Protein AF-0000000078823128 (afdb_homodimer)

Structure (mmCIF, N/CA/C/O backbone):
data_AF-0000000078823128-model_v1
#
loop_
_entity.id
_entity.type
_entity.pdbx_description
1 polymer 'Ribose-5-phosphate isomerase A'
#
loop_
_atom_site.group_PDB
_atom_site.id
_atom_site.type_symbol
_atom_site.label_atom_id
_atom_site.label_alt_id
_atom_site.label_comp_id
_atom_site.label_asym_id
_atom_site.label_entity_id
_atom_site.label_seq_id
_atom_site.pdbx_PDB_ins_code
_atom_site.Cartn_x
_atom_site.Cartn_y
_atom_site.Cartn_z
_atom_site.occupancy
_atom_site.B_iso_or_equiv
_atom_site.auth_seq_id
_atom_site.auth_comp_id
_atom_site.auth_asym_id
_atom_site.auth_atom_id
_atom_site.pdbx_PDB_model_num
ATOM 1 N N . MET A 1 1 ? -11.93 -37.562 -12.336 1 83.38 1 MET A N 1
ATOM 2 C CA . MET A 1 1 ? -11.102 -36.375 -12.117 1 83.38 1 MET A CA 1
ATOM 3 C C . MET A 1 1 ? -11.945 -35.094 -12.219 1 83.38 1 MET A C 1
ATOM 5 O O . MET A 1 1 ? -12.75 -34.969 -13.141 1 83.38 1 MET A O 1
ATOM 9 N N . ASN A 1 2 ? -11.867 -34.281 -11.227 1 91.06 2 ASN A N 1
ATOM 10 C CA . ASN A 1 2 ? -12.68 -33.062 -11.289 1 91.06 2 ASN A CA 1
ATOM 11 C C . ASN A 1 2 ? -11.945 -31.938 -12.016 1 91.06 2 ASN A C 1
ATOM 13 O O . ASN A 1 2 ? -10.766 -32.062 -12.352 1 91.06 2 ASN A O 1
ATOM 17 N N . ASP A 1 3 ? -12.648 -30.891 -12.32 1 92.19 3 ASP A N 1
ATOM 18 C CA . ASP A 1 3 ? -12.141 -29.797 -13.141 1 92.19 3 ASP A CA 1
ATOM 19 C C . ASP A 1 3 ? -10.922 -29.141 -12.484 1 92.19 3 ASP A C 1
ATOM 21 O O . ASP A 1 3 ? -9.961 -28.781 -13.172 1 92.19 3 ASP A O 1
ATOM 25 N N . LYS A 1 4 ? -10.914 -29.016 -11.188 1 93.06 4 LYS A N 1
ATOM 26 C CA . LYS A 1 4 ? -9.805 -28.406 -10.461 1 93.06 4 LYS A CA 1
ATOM 27 C C . LYS A 1 4 ? -8.531 -29.25 -10.602 1 93.06 4 LYS A C 1
ATOM 29 O O . LYS A 1 4 ? -7.453 -28.703 -10.836 1 93.06 4 LYS A O 1
ATOM 34 N N . GLN A 1 5 ? -8.703 -30.453 -10.461 1 95.81 5 GLN A N 1
ATOM 35 C CA . GLN A 1 5 ? -7.578 -31.375 -10.602 1 95.81 5 GLN A CA 1
ATOM 36 C C . GLN A 1 5 ? -7.035 -31.375 -12.023 1 95.81 5 GLN A C 1
ATOM 38 O O . GLN A 1 5 ? -5.82 -31.359 -12.234 1 95.81 5 GLN A O 1
ATOM 43 N N . LEU A 1 6 ? -7.914 -31.375 -12.938 1 96.56 6 LEU A N 1
ATOM 44 C CA . LEU A 1 6 ? -7.535 -31.406 -14.352 1 96.56 6 LEU A CA 1
ATOM 45 C C . LEU A 1 6 ? -6.672 -30.203 -14.703 1 96.56 6 LEU A C 1
ATOM 47 O O . LEU A 1 6 ? -5.609 -30.344 -15.312 1 96.56 6 LEU A O 1
ATOM 51 N N . VAL A 1 7 ? -7.098 -29.062 -14.344 1 97.38 7 VAL A N 1
ATOM 52 C CA . VAL A 1 7 ? -6.375 -27.844 -14.688 1 97.38 7 VAL A CA 1
ATOM 53 C C . VAL A 1 7 ? -5.047 -27.797 -13.938 1 97.38 7 VAL A C 1
ATOM 55 O O . VAL A 1 7 ? -4.051 -27.297 -14.461 1 97.38 7 VAL A O 1
ATOM 58 N N . ALA A 1 8 ? -4.992 -28.281 -12.734 1 97.88 8 ALA A N 1
ATOM 59 C CA . ALA A 1 8 ? -3.773 -28.328 -11.938 1 97.88 8 ALA A CA 1
ATOM 60 C C . ALA A 1 8 ? -2.717 -29.203 -12.594 1 97.88 8 ALA A C 1
ATOM 62 O O . ALA A 1 8 ? -1.546 -28.828 -12.672 1 97.88 8 ALA A O 1
ATOM 63 N N . ILE A 1 9 ? -3.131 -30.375 -13.008 1 97.75 9 ILE A N 1
ATOM 64 C CA . ILE A 1 9 ? -2.225 -31.312 -13.664 1 97.75 9 ILE A CA 1
ATOM 65 C C . ILE A 1 9 ? -1.673 -30.688 -14.945 1 97.75 9 ILE A C 1
ATOM 67 O O . ILE A 1 9 ? -0.479 -30.812 -15.234 1 97.75 9 ILE A O 1
ATOM 71 N N . GLN A 1 10 ? -2.557 -30.047 -15.711 1 97.81 10 GLN A N 1
ATOM 72 C CA . GLN A 1 10 ? -2.123 -29.375 -16.922 1 97.81 10 GLN A CA 1
ATOM 73 C C . GLN A 1 10 ? -1.063 -28.312 -16.609 1 97.81 10 GLN A C 1
ATOM 75 O O . GLN A 1 10 ? -0.049 -28.234 -17.312 1 97.81 10 GLN A O 1
ATOM 80 N N . ALA A 1 11 ? -1.269 -27.531 -15.609 1 98.5 11 ALA A N 1
ATOM 81 C CA . ALA A 1 11 ? -0.326 -26.484 -15.219 1 98.5 11 ALA A CA 1
ATOM 82 C C . ALA A 1 11 ? 1.012 -27.094 -14.789 1 98.5 11 ALA A C 1
ATOM 84 O O . ALA A 1 11 ? 2.07 -26.516 -15.055 1 98.5 11 ALA A O 1
ATOM 85 N N . ALA A 1 12 ? 0.994 -28.219 -14.156 1 98.5 12 ALA A N 1
ATOM 86 C CA . ALA A 1 12 ? 2.205 -28.859 -13.648 1 98.5 12 ALA A CA 1
ATOM 87 C C . ALA A 1 12 ? 3.133 -29.266 -14.789 1 98.5 12 ALA A C 1
ATOM 89 O O . ALA A 1 12 ? 4.344 -29.406 -14.594 1 98.5 12 ALA A O 1
ATOM 90 N N . GLN A 1 13 ? 2.57 -29.422 -15.93 1 97.81 13 GLN A N 1
ATOM 91 C CA . GLN A 1 13 ? 3.373 -29.766 -17.094 1 97.81 13 GLN A CA 1
ATOM 92 C C . GLN A 1 13 ? 4.305 -28.625 -17.5 1 97.8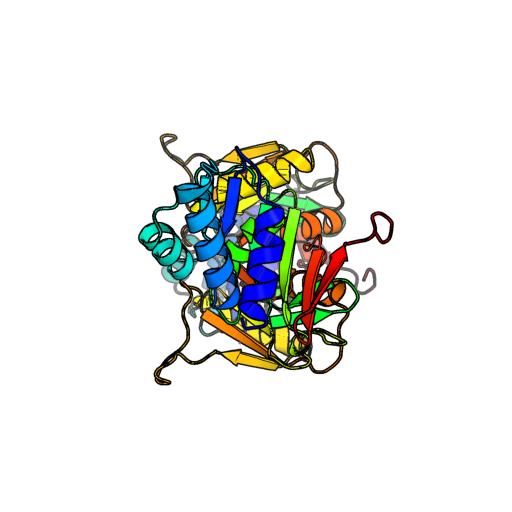1 13 GLN A C 1
ATOM 94 O O . GLN A 1 13 ? 5.273 -28.844 -18.219 1 97.81 13 GLN A O 1
ATOM 99 N N . HIS A 1 14 ? 4.039 -27.438 -17.031 1 98.19 14 HIS A N 1
ATOM 100 C CA . HIS A 1 14 ? 4.844 -26.281 -17.375 1 98.19 14 HIS A CA 1
ATOM 101 C C . HIS A 1 14 ? 6.012 -26.109 -16.422 1 98.19 14 HIS A C 1
ATOM 103 O O . HIS A 1 14 ? 6.84 -25.219 -16.594 1 98.19 14 HIS A O 1
ATOM 109 N N . VAL A 1 15 ? 6.105 -26.938 -15.391 1 98.56 15 VAL A N 1
ATOM 110 C CA . VAL A 1 15 ? 7.199 -26.875 -14.43 1 98.56 15 VAL A CA 1
ATOM 111 C C . VAL A 1 15 ? 8.375 -27.719 -14.93 1 98.56 15 VAL A C 1
ATOM 113 O O . VAL A 1 15 ? 8.203 -28.859 -15.336 1 98.56 15 VAL A O 1
ATOM 116 N N . GLN A 1 16 ? 9.539 -27.109 -14.867 1 98.25 16 GLN A N 1
ATOM 117 C CA . GLN A 1 16 ? 10.766 -27.766 -15.32 1 98.25 16 GLN A CA 1
ATOM 118 C C . GLN A 1 16 ? 11.789 -27.859 -14.195 1 98.25 16 GLN A C 1
ATOM 120 O O . GLN A 1 16 ? 11.695 -27.141 -13.195 1 98.25 16 GLN A O 1
ATOM 125 N N . ASP A 1 17 ? 12.766 -28.656 -14.523 1 98.19 17 ASP A N 1
ATOM 126 C CA . ASP A 1 17 ? 13.844 -28.859 -13.555 1 98.19 17 ASP A CA 1
ATOM 127 C C . ASP A 1 17 ? 14.602 -27.562 -13.289 1 98.19 17 ASP A C 1
ATOM 129 O O . ASP A 1 17 ? 14.922 -26.812 -14.227 1 98.19 17 ASP A O 1
ATOM 133 N N . GLY A 1 18 ? 14.789 -27.312 -12.008 1 97.81 18 GLY A N 1
ATOM 134 C CA . GLY A 1 18 ? 15.594 -26.172 -11.617 1 97.81 18 GLY A CA 1
ATOM 135 C C . GLY A 1 18 ? 14.773 -24.922 -11.359 1 97.81 18 GLY A C 1
ATOM 136 O O . GLY A 1 18 ? 15.297 -23.922 -10.875 1 97.81 18 GLY A O 1
ATOM 137 N N . MET A 1 19 ? 13.5 -25.016 -11.555 1 98.38 19 MET A N 1
ATOM 138 C CA . MET A 1 19 ? 12.656 -23.828 -11.438 1 98.38 19 MET A CA 1
ATOM 139 C C . MET A 1 19 ? 12.398 -23.484 -9.977 1 98.38 19 MET A C 1
ATOM 141 O O . MET A 1 19 ? 12.32 -24.375 -9.125 1 98.38 19 MET A O 1
ATOM 145 N N . VAL A 1 20 ? 12.312 -22.188 -9.68 1 98.31 20 VAL A N 1
ATOM 146 C CA . VAL A 1 20 ? 11.68 -21.672 -8.477 1 98.31 20 VAL A CA 1
ATOM 147 C C . VAL A 1 20 ? 10.188 -21.438 -8.734 1 98.31 20 VAL A C 1
ATOM 149 O O . VAL A 1 20 ? 9.82 -20.625 -9.586 1 98.31 20 VAL A O 1
ATOM 152 N N . VAL A 1 21 ? 9.352 -22.188 -7.992 1 98.75 21 VAL A N 1
ATOM 153 C CA . VAL A 1 21 ? 7.926 -22.234 -8.297 1 98.75 21 VAL A CA 1
ATOM 154 C C . VAL A 1 21 ? 7.133 -21.672 -7.117 1 98.75 21 VAL A C 1
ATOM 156 O O . VAL A 1 21 ? 7.301 -22.125 -5.98 1 98.75 21 VAL A O 1
ATOM 159 N N . GLY A 1 22 ? 6.332 -20.641 -7.434 1 98.44 22 GLY A N 1
ATOM 160 C CA . GLY A 1 22 ? 5.387 -20.156 -6.441 1 98.44 22 GLY A CA 1
ATOM 161 C C . GLY A 1 22 ? 4.129 -21 -6.355 1 98.44 22 GLY A C 1
ATOM 162 O O . GLY A 1 22 ? 3.568 -21.406 -7.383 1 98.44 22 GLY A O 1
ATOM 163 N N . LEU A 1 23 ? 3.688 -21.219 -5.125 1 98.06 23 LEU A N 1
ATOM 164 C CA . LEU A 1 23 ? 2.52 -22.047 -4.852 1 98.06 23 LEU A CA 1
ATOM 165 C C . LEU A 1 23 ? 1.368 -21.203 -4.312 1 98.06 23 LEU A C 1
ATOM 167 O O . LEU A 1 23 ? 1.492 -20.578 -3.256 1 98.06 23 LEU A O 1
ATOM 171 N N . GLY A 1 24 ? 0.29 -21.297 -5.051 1 96.44 24 GLY A N 1
ATOM 172 C CA . GLY A 1 24 ? -0.896 -20.578 -4.609 1 96.44 24 GLY A CA 1
ATOM 173 C C . GLY A 1 24 ? -1.583 -21.234 -3.426 1 96.44 24 GLY A C 1
ATOM 174 O O . GLY A 1 24 ? -1.044 -22.172 -2.826 1 96.44 24 GLY A O 1
ATOM 175 N N . THR A 1 25 ? -2.748 -20.609 -3.109 1 92.38 25 THR A N 1
ATOM 176 C CA . THR A 1 25 ? -3.539 -21.062 -1.972 1 92.38 25 THR A CA 1
ATOM 177 C C . THR A 1 25 ? -4.941 -21.469 -2.418 1 92.38 25 THR A C 1
ATOM 179 O O . THR A 1 25 ? -5.477 -20.922 -3.383 1 92.38 25 THR A O 1
ATOM 182 N N . GLY A 1 26 ? -5.492 -22.5 -1.699 1 90.31 26 GLY A N 1
ATOM 183 C CA . GLY A 1 26 ? -6.859 -22.938 -1.966 1 90.31 26 GLY A CA 1
ATOM 184 C C . GLY A 1 26 ? -6.941 -24.312 -2.576 1 90.31 26 GLY A C 1
ATOM 185 O O . GLY A 1 26 ? -5.918 -24.984 -2.764 1 90.31 26 GLY A O 1
ATOM 186 N N . SER A 1 27 ? -8.156 -24.688 -2.889 1 90.94 27 SER A N 1
ATOM 187 C CA . SER A 1 27 ? -8.43 -26.062 -3.287 1 90.94 27 SER A CA 1
ATOM 188 C C . SER A 1 27 ? -7.754 -26.391 -4.617 1 90.94 27 SER A C 1
ATOM 190 O O . SER A 1 27 ? -7.156 -27.469 -4.766 1 90.94 27 SER A O 1
ATOM 192 N N . THR A 1 28 ? -7.836 -25.469 -5.547 1 93.06 28 THR A N 1
ATOM 193 C CA . THR A 1 28 ? -7.223 -25.734 -6.844 1 93.06 28 THR A CA 1
ATOM 194 C C . THR A 1 28 ? -5.703 -25.781 -6.727 1 93.06 28 THR A C 1
ATOM 196 O O . THR A 1 28 ? -5.051 -26.672 -7.273 1 93.06 28 THR A O 1
ATOM 199 N N . ALA A 1 29 ? -5.184 -24.875 -5.992 1 94.56 29 ALA A N 1
ATOM 200 C CA . ALA A 1 29 ? -3.74 -24.828 -5.758 1 94.56 29 ALA A CA 1
ATOM 201 C C . ALA A 1 29 ? -3.262 -26.094 -5.051 1 94.56 29 ALA A C 1
ATOM 203 O O . ALA A 1 29 ? -2.152 -26.578 -5.301 1 94.56 29 ALA A O 1
ATOM 204 N N . ASN A 1 30 ? -4.102 -26.672 -4.23 1 95.75 30 ASN A N 1
ATOM 205 C CA . ASN A 1 30 ? -3.74 -27.906 -3.531 1 95.75 30 ASN A CA 1
ATOM 206 C C . ASN A 1 30 ? -3.49 -29.047 -4.504 1 95.75 30 ASN A C 1
ATOM 208 O O . ASN A 1 30 ? -2.555 -29.828 -4.324 1 95.75 30 ASN A O 1
ATOM 212 N N . TYR A 1 31 ? -4.285 -29.125 -5.5 1 97.5 31 TYR A N 1
ATOM 213 C CA . TYR A 1 31 ? -4.086 -30.156 -6.504 1 97.5 31 TYR A CA 1
ATOM 214 C C . TYR A 1 31 ? -2.781 -29.938 -7.262 1 97.5 31 TYR A C 1
ATOM 216 O O . TYR A 1 31 ? -2.094 -30.891 -7.621 1 97.5 31 TYR A O 1
ATOM 224 N N . PHE A 1 32 ? -2.48 -28.75 -7.539 1 98.5 32 PHE A N 1
ATOM 225 C CA . PHE A 1 32 ? -1.217 -28.422 -8.188 1 98.5 32 PHE A CA 1
ATOM 226 C C . PHE A 1 32 ? -0.036 -28.844 -7.324 1 98.5 32 PHE A C 1
ATOM 228 O O . PHE A 1 32 ? 0.904 -29.469 -7.812 1 98.5 32 PHE A O 1
ATOM 235 N N . ILE A 1 33 ? -0.086 -28.5 -6.02 1 98.44 33 ILE A N 1
ATOM 236 C CA . ILE A 1 33 ? 0.96 -28.875 -5.07 1 98.44 33 ILE A CA 1
ATOM 237 C C . ILE A 1 33 ? 1.12 -30.391 -5.031 1 98.44 33 ILE A C 1
ATOM 239 O O . ILE A 1 33 ? 2.24 -30.906 -5.074 1 98.44 33 ILE A O 1
ATOM 243 N N . GLU A 1 34 ? 0.048 -31.078 -5.02 1 97.81 34 GLU A N 1
ATOM 244 C CA . GLU A 1 34 ? 0.067 -32.531 -4.996 1 97.81 34 GLU A CA 1
ATOM 245 C C . GLU A 1 34 ? 0.727 -33.094 -6.25 1 97.81 34 GLU A C 1
ATOM 247 O O . GLU A 1 34 ? 1.546 -34.031 -6.168 1 97.81 34 GLU A O 1
ATOM 252 N N . GLU A 1 35 ? 0.332 -32.562 -7.352 1 98.31 35 GLU A N 1
ATOM 253 C CA . GLU A 1 35 ? 0.895 -33.031 -8.609 1 98.31 35 GLU A CA 1
ATOM 254 C C . GLU A 1 35 ? 2.389 -32.719 -8.695 1 98.31 35 GLU A C 1
ATOM 256 O O . GLU A 1 35 ? 3.168 -33.562 -9.172 1 98.31 35 GLU A O 1
ATOM 261 N N . LEU A 1 36 ? 2.785 -31.578 -8.266 1 98.19 36 LEU A N 1
ATOM 262 C CA . LEU A 1 36 ? 4.203 -31.234 -8.242 1 98.19 36 LEU A CA 1
ATOM 263 C C . LEU A 1 36 ? 4.98 -32.219 -7.359 1 98.19 36 LEU A C 1
ATOM 265 O O . LEU A 1 36 ? 6.078 -32.625 -7.719 1 98.19 36 LEU A O 1
ATOM 269 N N . ALA A 1 37 ? 4.418 -32.5 -6.242 1 97.94 37 ALA A N 1
ATOM 270 C CA . ALA A 1 37 ? 5.055 -33.406 -5.316 1 97.94 37 ALA A CA 1
ATOM 271 C C . ALA A 1 37 ? 5.215 -34.812 -5.949 1 97.94 37 ALA A C 1
ATOM 273 O O . ALA A 1 37 ? 6.254 -35.438 -5.793 1 97.94 37 ALA A O 1
ATOM 274 N N . ARG A 1 38 ? 4.168 -35.281 -6.594 1 98.06 38 ARG A N 1
ATOM 275 C CA . ARG A 1 38 ? 4.246 -36.562 -7.297 1 98.06 38 ARG A CA 1
ATOM 276 C C . ARG A 1 38 ? 5.387 -36.531 -8.312 1 98.06 38 ARG A C 1
ATOM 278 O O . ARG A 1 38 ? 6.188 -37.469 -8.359 1 98.06 38 ARG A O 1
ATOM 285 N N . ARG A 1 39 ? 5.449 -35.469 -9.078 1 98.25 39 ARG A N 1
ATOM 286 C CA . ARG A 1 39 ? 6.492 -35.375 -10.094 1 98.25 39 ARG A CA 1
ATOM 287 C C . ARG A 1 39 ? 7.875 -35.312 -9.461 1 98.25 39 ARG A C 1
ATOM 289 O O . ARG A 1 39 ? 8.836 -35.875 -9.969 1 98.25 39 ARG A O 1
ATOM 296 N N . HIS A 1 40 ? 7.961 -34.562 -8.422 1 97.44 40 HIS A N 1
ATOM 297 C CA . HIS A 1 40 ? 9.203 -34.5 -7.664 1 97.44 40 HIS A CA 1
ATOM 298 C C . HIS A 1 40 ? 9.648 -35.875 -7.199 1 97.44 40 HIS A C 1
ATOM 300 O O . HIS A 1 40 ? 10.812 -36.25 -7.391 1 97.44 40 HIS A O 1
ATOM 306 N N . ARG A 1 41 ? 8.781 -36.625 -6.695 1 96.38 41 ARG A N 1
ATOM 307 C CA . ARG A 1 41 ? 9.062 -37.938 -6.109 1 96.38 41 ARG A CA 1
ATOM 308 C C . ARG A 1 41 ? 9.281 -38.969 -7.195 1 96.38 41 ARG A C 1
ATOM 310 O O . ARG A 1 41 ? 10.258 -39.719 -7.152 1 96.38 41 ARG A O 1
ATOM 317 N N . ASP A 1 42 ? 8.445 -38.969 -8.188 1 97.56 42 ASP A N 1
ATOM 318 C CA . ASP A 1 42 ? 8.367 -40.125 -9.102 1 97.56 42 ASP A CA 1
ATOM 319 C C . ASP A 1 42 ? 9.164 -39.844 -10.375 1 97.56 42 ASP A C 1
ATOM 321 O O . ASP A 1 42 ? 9.602 -40.781 -11.039 1 97.56 42 ASP A O 1
ATOM 325 N N . GLU A 1 43 ? 9.289 -38.594 -10.742 1 97.69 43 GLU A N 1
ATOM 326 C CA . GLU A 1 43 ? 9.945 -38.25 -12.008 1 97.69 43 GLU A CA 1
ATOM 327 C C . GLU A 1 43 ? 11.305 -37.625 -11.773 1 97.69 43 GLU A C 1
ATOM 329 O O . GLU A 1 43 ? 12.023 -37.312 -12.727 1 97.69 43 GLU A O 1
ATOM 334 N N . GLY A 1 44 ? 11.625 -37.344 -10.555 1 97 44 GLY A N 1
ATOM 335 C CA . GLY A 1 44 ? 12.898 -36.75 -10.234 1 97 44 GLY A CA 1
ATOM 336 C C . GLY A 1 44 ? 12.938 -35.25 -10.562 1 97 44 GLY A C 1
ATOM 337 O O . GLY A 1 44 ? 14 -34.719 -10.883 1 97 44 GLY A O 1
ATOM 338 N N . LEU A 1 45 ? 11.773 -34.656 -10.602 1 97.56 45 LEU A N 1
ATOM 339 C CA . LEU A 1 45 ? 11.68 -33.219 -10.82 1 97.56 45 LEU A CA 1
ATOM 340 C C . LEU A 1 45 ? 12.297 -32.438 -9.656 1 97.56 45 LEU A C 1
ATOM 342 O O . LEU A 1 45 ? 11.867 -32.594 -8.508 1 97.56 45 LEU A O 1
ATOM 346 N N . HIS A 1 46 ? 13.336 -31.656 -9.922 1 97.62 46 HIS A N 1
ATOM 347 C CA . HIS A 1 46 ? 13.984 -30.828 -8.898 1 97.62 46 HIS A CA 1
ATOM 348 C C . HIS A 1 46 ? 13.547 -29.375 -9 1 97.62 46 HIS A C 1
ATOM 350 O O . HIS A 1 46 ? 13.898 -28.688 -9.961 1 97.62 46 HIS A O 1
ATOM 356 N N . ILE A 1 47 ? 12.867 -28.922 -7.938 1 97.5 47 ILE A N 1
ATOM 357 C CA . ILE A 1 47 ? 12.398 -27.547 -7.91 1 97.5 47 ILE A CA 1
ATOM 358 C C . ILE A 1 47 ? 12.57 -26.969 -6.504 1 97.5 47 ILE A C 1
ATOM 360 O O . ILE A 1 47 ? 12.836 -27.703 -5.551 1 97.5 47 ILE A O 1
ATOM 364 N N . THR A 1 48 ? 12.555 -25.688 -6.402 1 96.88 48 THR A N 1
ATOM 365 C CA . THR A 1 48 ? 12.375 -24.953 -5.16 1 96.88 48 THR A CA 1
ATOM 366 C C . THR A 1 48 ? 11.023 -24.234 -5.148 1 96.88 48 THR A C 1
ATOM 368 O O . THR A 1 48 ? 10.617 -23.656 -6.156 1 96.88 48 THR A O 1
ATOM 371 N N . ALA A 1 49 ? 10.367 -24.359 -4.012 1 98 49 ALA A N 1
ATOM 372 C CA . ALA A 1 49 ? 9.016 -23.797 -3.98 1 98 49 ALA A CA 1
ATOM 373 C C . ALA A 1 49 ? 8.914 -22.672 -2.949 1 98 49 ALA A C 1
ATOM 375 O O . ALA A 1 49 ? 9.617 -22.688 -1.936 1 98 49 ALA A O 1
ATOM 376 N N . ALA A 1 50 ? 8.109 -21.688 -3.223 1 97.44 50 ALA A N 1
ATOM 377 C CA . ALA A 1 50 ? 7.695 -20.641 -2.297 1 97.44 50 ALA A CA 1
ATOM 378 C C . ALA A 1 50 ? 6.176 -20.547 -2.199 1 97.44 50 ALA A C 1
ATOM 380 O O . ALA A 1 50 ? 5.484 -20.484 -3.219 1 97.44 50 ALA A O 1
ATOM 381 N N . ALA A 1 51 ? 5.684 -20.484 -1.003 1 95.88 51 ALA A N 1
ATOM 382 C CA . ALA A 1 51 ? 4.238 -20.578 -0.792 1 95.88 51 ALA A CA 1
ATOM 383 C C . ALA A 1 51 ? 3.631 -19.203 -0.55 1 95.88 51 ALA A C 1
ATOM 385 O O . ALA A 1 51 ? 4.25 -18.344 0.087 1 95.88 51 ALA A O 1
ATOM 386 N N . SER A 1 52 ? 2.398 -19.047 -0.989 1 94.38 52 SER A N 1
ATOM 387 C CA . SER A 1 52 ? 1.726 -17.766 -0.889 1 94.38 52 SER A CA 1
ATOM 388 C C . SER A 1 52 ? 0.956 -17.641 0.422 1 94.38 52 SER A C 1
ATOM 390 O O . SER A 1 52 ? 0.354 -16.594 0.699 1 94.38 52 SER A O 1
ATOM 392 N N . SER A 1 53 ? 0.911 -18.719 1.218 1 91.25 53 SER A N 1
ATOM 393 C CA . SER A 1 53 ? 0.177 -18.719 2.479 1 91.25 53 SER A CA 1
ATOM 394 C C . SER A 1 53 ? 0.709 -19.766 3.439 1 91.25 53 SER A C 1
ATOM 396 O O . SER A 1 53 ? 1.49 -20.641 3.045 1 91.25 53 SER A O 1
ATOM 398 N N . VAL A 1 54 ? 0.21 -19.641 4.672 1 87.5 54 VAL A N 1
ATOM 399 C CA . VAL A 1 54 ? 0.538 -20.672 5.652 1 87.5 54 VAL A CA 1
ATOM 400 C C . VAL A 1 54 ? -0.085 -22 5.234 1 87.5 54 VAL A C 1
ATOM 402 O O . VAL A 1 54 ? 0.554 -23.062 5.328 1 87.5 54 VAL A O 1
ATOM 405 N N . ALA A 1 55 ? -1.284 -21.938 4.758 1 89.44 55 ALA A N 1
ATOM 406 C CA . ALA A 1 55 ? -1.977 -23.141 4.328 1 89.44 55 ALA A CA 1
ATOM 407 C C . ALA A 1 55 ? -1.198 -23.859 3.225 1 89.44 55 ALA A C 1
ATOM 409 O O . ALA A 1 55 ? -0.979 -25.062 3.297 1 89.44 55 ALA A O 1
ATOM 410 N N . SER A 1 56 ? -0.765 -23.094 2.223 1 94.06 56 SER A N 1
ATOM 411 C CA . SER A 1 56 ? -0.021 -23.703 1.13 1 94.06 56 SER A CA 1
ATOM 412 C C . SER A 1 56 ? 1.355 -24.172 1.593 1 94.06 56 SER A C 1
ATOM 414 O O . SER A 1 56 ? 1.884 -25.172 1.089 1 94.06 56 SER A O 1
ATOM 416 N N . THR A 1 57 ? 1.914 -23.5 2.572 1 94 57 THR A N 1
ATOM 417 C CA . THR A 1 57 ? 3.176 -23.938 3.162 1 94 57 THR A CA 1
ATOM 418 C C . THR A 1 57 ? 3.027 -25.328 3.791 1 94 57 THR A C 1
ATOM 420 O O . THR A 1 57 ? 3.824 -26.219 3.52 1 94 57 THR A O 1
ATOM 423 N N . ILE A 1 58 ? 2.035 -25.484 4.555 1 93.75 58 ILE A N 1
ATOM 424 C CA . ILE A 1 58 ? 1.787 -26.734 5.246 1 93.75 58 ILE A CA 1
ATOM 425 C C . ILE A 1 58 ? 1.517 -27.844 4.227 1 93.75 58 ILE A C 1
ATOM 427 O O . ILE A 1 58 ? 2.049 -28.953 4.348 1 93.75 58 ILE A O 1
ATOM 431 N N . GLN A 1 59 ? 0.712 -27.5 3.24 1 95.06 59 GLN A N 1
ATOM 432 C CA . GLN A 1 59 ? 0.416 -28.469 2.191 1 95.06 59 GLN A CA 1
ATOM 433 C C . GLN A 1 59 ? 1.691 -28.938 1.499 1 95.06 59 GLN A C 1
ATOM 435 O O . GLN A 1 59 ? 1.892 -30.141 1.301 1 95.06 59 GLN A O 1
ATOM 440 N N . ALA A 1 60 ? 2.531 -28.031 1.107 1 97.19 60 ALA A N 1
ATOM 441 C CA . ALA A 1 60 ? 3.779 -28.359 0.418 1 97.19 60 ALA A CA 1
ATOM 442 C C . ALA A 1 60 ? 4.695 -29.188 1.304 1 97.19 60 ALA A C 1
ATOM 444 O O . ALA A 1 60 ? 5.285 -30.172 0.845 1 97.19 60 ALA A O 1
ATOM 445 N N . GLN A 1 61 ? 4.801 -28.828 2.529 1 95.38 61 GLN A N 1
ATOM 446 C CA . GLN A 1 61 ? 5.629 -29.562 3.484 1 95.38 61 GLN A CA 1
ATOM 447 C C . GLN A 1 61 ? 5.129 -30.984 3.668 1 95.38 61 GLN A C 1
ATOM 449 O O . GLN A 1 61 ? 5.922 -31.938 3.666 1 95.38 61 GLN A O 1
ATOM 454 N N . THR A 1 62 ? 3.877 -31.094 3.836 1 96.12 62 THR A N 1
ATOM 455 C CA . THR A 1 62 ? 3.254 -32.406 4.035 1 96.12 62 THR A CA 1
ATOM 456 C C . THR A 1 62 ? 3.559 -33.344 2.867 1 96.12 62 THR A C 1
ATOM 458 O O . THR A 1 62 ? 3.727 -34.531 3.057 1 96.12 62 THR A O 1
ATOM 461 N N . HIS A 1 63 ? 3.719 -32.75 1.71 1 96.62 63 HIS A N 1
ATOM 462 C CA . HIS A 1 63 ? 3.932 -33.562 0.519 1 96.62 63 HIS A CA 1
ATOM 463 C C . HIS A 1 63 ? 5.414 -33.656 0.168 1 96.62 63 HIS A C 1
ATOM 465 O O . HIS A 1 63 ? 5.777 -34.188 -0.869 1 96.62 63 HIS A O 1
ATOM 471 N N . GLY A 1 64 ? 6.266 -32.969 0.965 1 95.44 64 GLY A N 1
ATOM 472 C CA . GLY A 1 64 ? 7.703 -33.188 0.861 1 95.44 64 GLY A CA 1
ATOM 473 C C . GLY A 1 64 ? 8.352 -32.281 -0.186 1 95.44 64 GLY A C 1
ATOM 474 O O . GLY A 1 64 ? 9.406 -32.625 -0.726 1 95.44 64 GLY A O 1
ATOM 475 N N . LEU A 1 65 ? 7.766 -31.188 -0.517 1 97.5 65 LEU A N 1
ATOM 476 C CA . LEU A 1 65 ? 8.367 -30.25 -1.465 1 97.5 65 LEU A CA 1
ATOM 477 C C . LEU A 1 65 ? 9.383 -29.359 -0.771 1 97.5 65 LEU A C 1
ATOM 479 O O . LEU A 1 65 ? 9.148 -28.891 0.35 1 97.5 65 LEU A O 1
ATOM 483 N N . PRO A 1 66 ? 10.508 -29.109 -1.405 1 96.19 66 PRO A N 1
ATOM 484 C CA . PRO A 1 66 ? 11.469 -28.156 -0.836 1 96.19 66 PRO A CA 1
ATOM 485 C C . PRO A 1 66 ? 10.938 -26.719 -0.84 1 96.19 66 PRO A C 1
ATOM 487 O O . PRO A 1 66 ? 10.516 -26.219 -1.884 1 96.19 66 PRO A O 1
ATOM 490 N N . LEU A 1 67 ? 11.086 -26.125 0.297 1 96.56 67 LEU A N 1
ATOM 491 C CA . LEU A 1 67 ? 10.539 -24.781 0.45 1 96.56 67 LEU A CA 1
ATOM 492 C C . LEU A 1 67 ? 11.648 -23.766 0.755 1 96.56 67 LEU A C 1
ATOM 494 O O . LEU A 1 67 ? 12.633 -24.109 1.415 1 96.56 67 LEU A O 1
ATOM 498 N N . VAL A 1 68 ? 11.398 -22.594 0.217 1 95.44 68 VAL A N 1
ATOM 499 C CA . VAL A 1 68 ? 12.242 -21.453 0.558 1 95.44 68 VAL A CA 1
ATOM 500 C C . VAL A 1 68 ? 11.375 -20.297 1.058 1 95.44 68 VAL A C 1
ATOM 502 O O . VAL A 1 68 ? 10.234 -20.125 0.611 1 95.44 68 VAL A O 1
ATOM 505 N N . ALA A 1 69 ? 11.984 -19.594 1.996 1 92.5 69 ALA A N 1
ATOM 506 C CA . ALA A 1 69 ? 11.281 -18.438 2.52 1 92.5 69 ALA A CA 1
ATOM 507 C C . ALA A 1 69 ? 11.273 -17.297 1.502 1 92.5 69 ALA A C 1
ATOM 509 O O . ALA A 1 69 ? 12.242 -17.109 0.76 1 92.5 69 ALA A O 1
ATOM 510 N N . LEU A 1 70 ? 10.117 -16.516 1.546 1 91.12 70 LEU A N 1
ATOM 511 C CA . LEU A 1 70 ? 9.984 -15.398 0.621 1 91.12 70 LEU A CA 1
ATOM 512 C C . LEU A 1 70 ? 11.133 -14.414 0.8 1 91.12 70 LEU A C 1
ATOM 514 O O . LEU A 1 70 ? 11.578 -13.789 -0.166 1 91.12 70 LEU A O 1
ATOM 518 N N . GLU A 1 71 ? 11.57 -14.328 1.992 1 89.31 71 GLU A N 1
ATOM 519 C CA . GLU A 1 71 ? 12.617 -13.367 2.336 1 89.31 71 GLU A CA 1
ATOM 520 C C . GLU A 1 71 ? 13.922 -13.688 1.603 1 89.31 71 GLU A C 1
ATOM 522 O O . GLU A 1 71 ? 14.82 -12.844 1.53 1 89.31 71 GLU A O 1
ATOM 527 N N . HIS A 1 72 ? 14.023 -14.844 1.082 1 89.94 72 HIS A N 1
ATOM 528 C CA . HIS A 1 72 ? 15.258 -15.281 0.437 1 89.94 72 HIS A CA 1
ATOM 529 C C . HIS A 1 72 ? 15.125 -15.25 -1.082 1 89.94 72 HIS A C 1
ATOM 531 O O . HIS A 1 72 ? 16.031 -15.672 -1.797 1 89.94 72 HIS A O 1
ATOM 537 N N . LEU A 1 73 ? 14.031 -14.703 -1.538 1 91.56 73 LEU A N 1
ATOM 538 C CA . LEU A 1 73 ? 13.773 -14.734 -2.973 1 91.56 73 LEU A CA 1
ATOM 539 C C . LEU A 1 73 ? 13.992 -13.359 -3.596 1 91.56 73 LEU A C 1
ATOM 541 O O . LEU A 1 73 ? 13.68 -12.336 -2.98 1 91.56 73 LEU A O 1
ATOM 545 N N . GLY A 1 74 ? 14.539 -13.383 -4.816 1 88.56 74 GLY A N 1
ATOM 546 C CA . GLY A 1 74 ? 14.562 -12.188 -5.652 1 88.56 74 GLY A CA 1
ATOM 547 C C . GLY A 1 74 ? 13.664 -12.297 -6.875 1 88.56 74 GLY A C 1
ATOM 548 O O . GLY A 1 74 ? 13.273 -11.281 -7.449 1 88.56 74 GLY A O 1
ATOM 549 N N . ARG A 1 75 ? 13.43 -13.508 -7.211 1 93.06 75 ARG A N 1
ATOM 550 C CA . ARG A 1 75 ? 12.609 -13.789 -8.375 1 93.06 75 ARG A CA 1
ATOM 551 C C . ARG A 1 75 ? 12.094 -15.227 -8.344 1 93.06 75 ARG A C 1
ATOM 553 O O . ARG A 1 75 ? 12.625 -16.062 -7.613 1 93.06 75 ARG A O 1
ATOM 560 N N . LEU A 1 76 ? 11.008 -15.414 -9.148 1 96.94 76 LEU A N 1
ATOM 561 C CA . LEU A 1 76 ? 10.477 -16.75 -9.398 1 96.94 76 LEU A CA 1
ATOM 562 C C . LEU A 1 76 ? 10.328 -17.016 -10.891 1 96.94 76 LEU A C 1
ATOM 564 O O . LEU A 1 76 ? 10.141 -16.078 -11.672 1 96.94 76 LEU A O 1
ATOM 568 N N . ASP A 1 77 ? 10.406 -18.328 -11.195 1 98.44 77 ASP A N 1
ATOM 569 C CA . ASP A 1 77 ? 10.211 -18.703 -12.594 1 98.44 77 ASP A CA 1
ATOM 570 C C . ASP A 1 77 ? 8.727 -18.797 -12.938 1 98.44 77 ASP A C 1
ATOM 572 O O . ASP A 1 77 ? 8.305 -18.359 -14.008 1 98.44 77 ASP A O 1
ATOM 576 N N . LEU A 1 78 ? 8.023 -19.359 -12.039 1 98.75 78 LEU A N 1
ATOM 577 C CA . LEU A 1 78 ? 6.621 -19.641 -12.297 1 98.75 78 LEU A CA 1
ATOM 578 C C . LEU A 1 78 ? 5.797 -19.5 -11.016 1 98.75 78 LEU A C 1
ATOM 580 O O . LEU A 1 78 ? 6.219 -19.953 -9.953 1 98.75 78 LEU A O 1
ATOM 584 N N . TYR A 1 79 ? 4.707 -18.828 -11.148 1 98.69 79 TYR A N 1
ATOM 585 C CA . TYR A 1 79 ? 3.703 -18.812 -10.086 1 98.69 79 TYR A CA 1
ATOM 586 C C . TYR A 1 79 ? 2.381 -19.375 -10.578 1 98.69 79 TYR A C 1
ATOM 588 O O . TYR A 1 79 ? 1.922 -19.047 -11.68 1 98.69 79 TYR A O 1
ATOM 596 N N . VAL A 1 80 ? 1.795 -20.312 -9.82 1 98.69 80 VAL A N 1
ATOM 597 C CA . VAL A 1 80 ? 0.52 -20.938 -10.164 1 98.69 80 VAL A CA 1
ATOM 598 C C . VAL A 1 80 ? -0.469 -20.75 -9.016 1 98.69 80 VAL A C 1
ATOM 600 O O . VAL A 1 80 ? -0.172 -21.109 -7.871 1 98.69 80 VAL A O 1
ATOM 603 N N . ASP A 1 81 ? -1.586 -20.234 -9.305 1 97.56 81 ASP A N 1
ATOM 604 C CA . ASP A 1 81 ? -2.611 -20 -8.297 1 97.56 81 ASP A CA 1
ATOM 605 C C . ASP A 1 81 ? -4.004 -19.984 -8.922 1 97.56 81 ASP A C 1
ATOM 607 O O . ASP A 1 81 ? -4.145 -20.094 -10.141 1 97.56 81 ASP A O 1
ATOM 611 N N . GLY A 1 82 ? -5.023 -20.047 -8.062 1 96.5 82 GLY A N 1
ATOM 612 C CA . GLY A 1 82 ? -6.395 -19.859 -8.508 1 96.5 82 GLY A CA 1
ATOM 613 C C . GLY A 1 82 ? -6.828 -18.406 -8.5 1 96.5 82 GLY A C 1
ATOM 614 O O . GLY A 1 82 ? -6.023 -17.516 -8.227 1 96.5 82 GLY A O 1
ATOM 615 N N . ALA A 1 83 ? -8.078 -18.25 -8.844 1 97 83 ALA A N 1
ATOM 616 C CA . ALA A 1 83 ? -8.719 -16.938 -8.773 1 97 83 ALA A CA 1
ATOM 617 C C . ALA A 1 83 ? -10.203 -17.062 -8.469 1 97 83 ALA A C 1
ATOM 619 O O . ALA A 1 83 ? -10.805 -18.125 -8.711 1 97 83 ALA A O 1
ATOM 620 N N . ASP A 1 84 ? -10.75 -16 -7.965 1 96.5 84 ASP A N 1
ATOM 621 C CA . ASP A 1 84 ? -12.18 -15.969 -7.676 1 96.5 84 ASP A CA 1
ATOM 622 C C . ASP A 1 84 ? -12.977 -15.516 -8.898 1 96.5 84 ASP A C 1
ATOM 624 O O . ASP A 1 84 ? -14.117 -15.938 -9.094 1 96.5 84 ASP A O 1
ATOM 628 N N . GLU A 1 85 ? -12.414 -14.609 -9.641 1 98.06 85 GLU A N 1
ATOM 629 C CA . GLU A 1 85 ? -12.977 -14.125 -10.898 1 98.06 85 GLU A CA 1
ATOM 630 C C . GLU A 1 85 ? -11.875 -13.852 -11.922 1 98.06 85 GLU A C 1
ATOM 632 O O . GLU A 1 85 ? -10.758 -13.469 -11.555 1 98.06 85 GLU A O 1
ATOM 637 N N . VAL A 1 86 ? -12.219 -14.031 -13.164 1 98.56 86 VAL A N 1
ATOM 638 C CA . VAL A 1 86 ? -11.336 -13.727 -14.289 1 98.56 86 VAL A CA 1
ATOM 639 C C . VAL A 1 86 ? -12.117 -12.992 -15.375 1 98.56 86 VAL A C 1
ATOM 641 O O . VAL A 1 86 ? -13.164 -13.461 -15.82 1 98.56 86 VAL A O 1
ATOM 644 N N . THR A 1 87 ? -11.602 -11.852 -15.773 1 98.19 87 THR A N 1
ATOM 645 C CA . THR A 1 87 ? -12.227 -11.117 -16.859 1 98.19 87 THR A CA 1
ATOM 646 C C . THR A 1 87 ? -11.633 -11.523 -18.203 1 98.19 87 THR A C 1
ATOM 648 O O . THR A 1 87 ? -10.672 -12.289 -18.25 1 98.19 87 THR A O 1
ATOM 651 N N . THR A 1 88 ? -12.195 -10.938 -19.281 1 95.5 88 THR A N 1
ATOM 652 C CA . THR A 1 88 ? -11.758 -11.273 -20.625 1 95.5 88 THR A CA 1
ATOM 653 C C .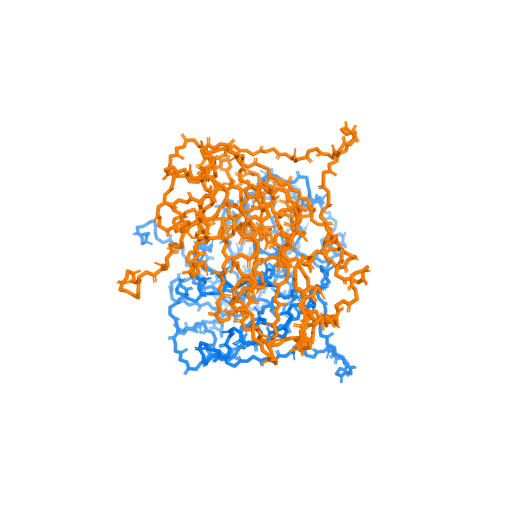 THR A 1 88 ? -10.352 -10.75 -20.891 1 95.5 88 THR A C 1
ATOM 655 O O . THR A 1 88 ? -9.633 -11.273 -21.75 1 95.5 88 THR A O 1
ATOM 658 N N . ASN A 1 89 ? -9.969 -9.742 -20.188 1 95.44 89 ASN A N 1
ATOM 659 C CA . ASN A 1 89 ? -8.633 -9.18 -20.344 1 95.44 89 ASN A CA 1
ATOM 660 C C . ASN A 1 89 ? -7.656 -9.742 -19.328 1 95.44 89 ASN A C 1
ATOM 662 O O . ASN A 1 89 ? -6.617 -9.133 -19.047 1 95.44 89 ASN A O 1
ATOM 666 N N . LEU A 1 90 ? -8 -10.773 -18.625 1 97.94 90 LEU A N 1
ATOM 667 C CA . LEU A 1 90 ? -7.176 -11.555 -17.703 1 97.94 90 LEU A CA 1
ATOM 668 C C . LEU A 1 90 ? -6.906 -10.773 -16.422 1 97.94 90 LEU A C 1
ATOM 670 O O . LEU A 1 90 ? -5.879 -10.977 -15.773 1 97.94 90 LEU A O 1
ATOM 674 N N . ALA A 1 91 ? -7.766 -9.812 -16.156 1 98.44 91 ALA A N 1
ATOM 675 C CA . ALA A 1 91 ? -7.762 -9.273 -14.805 1 98.44 91 ALA A CA 1
ATOM 676 C C . ALA A 1 91 ? -8.391 -10.258 -13.82 1 98.44 91 ALA A C 1
ATOM 678 O O . ALA A 1 91 ? -9.352 -10.953 -14.156 1 98.44 91 ALA A O 1
ATOM 679 N N . LEU A 1 92 ? -7.82 -10.281 -12.609 1 98.5 92 LEU A N 1
ATOM 680 C CA . LEU A 1 92 ? -8.258 -11.281 -11.648 1 98.5 92 LEU A CA 1
ATOM 681 C C . LEU A 1 92 ? -8.812 -10.625 -10.391 1 98.5 92 LEU A C 1
ATOM 683 O O . LEU A 1 92 ? -8.344 -9.562 -9.984 1 98.5 92 LEU A O 1
ATOM 687 N N . LEU A 1 93 ? -9.82 -11.266 -9.836 1 97.69 93 LEU A N 1
ATOM 688 C CA . LEU A 1 93 ? -10.172 -11.039 -8.438 1 97.69 93 LEU A CA 1
ATOM 689 C C . LEU A 1 93 ? -9.633 -12.164 -7.559 1 97.69 93 LEU A C 1
ATOM 691 O O . LEU A 1 93 ? -9.914 -13.336 -7.801 1 97.69 93 LEU A O 1
ATOM 695 N N . LYS A 1 94 ? -8.805 -11.734 -6.629 1 96.44 94 LYS A N 1
ATOM 696 C CA . LYS A 1 94 ? -8.266 -12.672 -5.645 1 96.44 94 LYS A CA 1
ATOM 697 C C . LYS A 1 94 ? -8.617 -12.242 -4.227 1 96.44 94 LYS A C 1
ATOM 699 O O . LYS A 1 94 ? -8.969 -11.078 -3.992 1 96.44 94 LYS A O 1
ATOM 704 N N . GLY A 1 95 ? -8.461 -13.164 -3.209 1 87.56 95 GLY A N 1
ATOM 705 C CA . GLY A 1 95 ? -8.453 -12.703 -1.831 1 87.56 95 GLY A CA 1
ATOM 706 C C . GLY A 1 95 ? -9.516 -13.359 -0.975 1 87.56 95 GLY A C 1
ATOM 707 O O . GLY A 1 95 ? -9.719 -12.984 0.18 1 87.56 95 GLY A O 1
ATOM 708 N N . ARG A 1 96 ? -10.219 -14.32 -1.504 1 80 96 ARG A N 1
ATOM 709 C CA . ARG A 1 96 ? -11.102 -15.062 -0.613 1 80 96 ARG A CA 1
ATOM 710 C C . ARG A 1 96 ? -10.305 -15.852 0.416 1 80 96 ARG A C 1
ATOM 712 O O . ARG A 1 96 ? -10.805 -16.156 1.502 1 80 96 ARG A O 1
ATOM 719 N N . GLY A 1 97 ? -9.008 -16.203 0.189 1 65.19 97 GLY A N 1
ATOM 720 C CA . GLY A 1 97 ? -8.148 -17.016 1.036 1 65.19 97 GLY A CA 1
ATOM 721 C C . GLY A 1 97 ? -7.289 -16.188 1.98 1 65.19 97 GLY A C 1
ATOM 722 O O . GLY A 1 97 ? -6.52 -16.734 2.77 1 65.19 97 GLY A O 1
ATOM 723 N N . TYR A 1 98 ? -7.168 -14.969 2.117 1 65.25 98 TYR A N 1
ATOM 724 C CA . TYR A 1 98 ? -6.781 -14.047 3.184 1 65.25 98 TYR A CA 1
ATOM 725 C C . TYR A 1 98 ? -5.387 -13.484 2.936 1 65.25 98 TYR A C 1
ATOM 727 O O . TYR A 1 98 ? -4.969 -12.531 3.598 1 65.25 98 TYR A O 1
ATOM 735 N N . ASP A 1 99 ? -4.531 -14.023 2.096 1 82.56 99 ASP A N 1
ATOM 736 C CA . ASP A 1 99 ? -3.189 -13.453 2.107 1 82.56 99 ASP A CA 1
ATOM 737 C C . ASP A 1 99 ? -2.898 -12.711 0.806 1 82.56 99 ASP A C 1
ATOM 739 O O . ASP A 1 99 ? -2.031 -13.117 0.031 1 82.56 99 ASP A O 1
ATOM 743 N N . LEU A 1 100 ? -3.416 -11.578 0.658 1 91.69 100 LEU A N 1
ATOM 744 C CA . LEU A 1 100 ? -3.352 -10.812 -0.582 1 91.69 100 LEU A CA 1
ATOM 745 C C . LEU A 1 100 ? -1.931 -10.328 -0.849 1 91.69 100 LEU A C 1
ATOM 747 O O . LEU A 1 100 ? -1.477 -10.328 -1.995 1 91.69 100 LEU A O 1
ATOM 751 N N . VAL A 1 101 ? -1.243 -10.078 0.241 1 93.12 101 VAL A N 1
ATOM 752 C CA . VAL A 1 101 ? 0.084 -9.492 0.082 1 93.12 101 VAL A CA 1
ATOM 753 C C . VAL A 1 101 ? 1.033 -10.516 -0.53 1 93.12 101 VAL A C 1
ATOM 755 O O . VAL A 1 101 ? 1.627 -10.273 -1.583 1 93.12 101 VAL A O 1
ATOM 758 N N . ARG A 1 102 ? 1.121 -11.703 0.047 1 93.75 102 ARG A N 1
ATOM 759 C CA . ARG A 1 102 ? 2.039 -12.719 -0.452 1 93.75 102 ARG A CA 1
ATOM 760 C C . ARG A 1 102 ? 1.661 -13.148 -1.864 1 93.75 102 ARG A C 1
ATOM 762 O O . ARG A 1 102 ? 2.533 -13.352 -2.711 1 93.75 102 ARG A O 1
ATOM 769 N N . GLU A 1 103 ? 0.379 -13.258 -2.053 1 95.38 103 GLU A N 1
ATOM 770 C CA . GLU A 1 103 ? -0.085 -13.68 -3.373 1 95.38 103 GLU A CA 1
ATOM 771 C C . GLU A 1 103 ? 0.341 -12.688 -4.449 1 95.38 103 GLU A C 1
ATOM 773 O O . GLU A 1 103 ? 0.866 -13.078 -5.492 1 95.38 103 GLU A O 1
ATOM 778 N N . LYS A 1 104 ? 0.152 -11.484 -4.215 1 96.94 104 LYS A N 1
ATOM 779 C CA . LYS A 1 104 ? 0.462 -10.484 -5.234 1 96.94 104 LYS A CA 1
ATOM 780 C C . LYS A 1 104 ? 1.97 -10.312 -5.395 1 96.94 104 LYS A C 1
ATOM 782 O O . LYS A 1 104 ? 2.457 -10.047 -6.496 1 96.94 104 LYS A O 1
ATOM 787 N N . LEU A 1 105 ? 2.678 -10.445 -4.32 1 95.94 105 LEU A N 1
ATOM 788 C CA . LEU A 1 105 ? 4.137 -10.422 -4.383 1 95.94 105 LEU A CA 1
ATOM 789 C C . LEU A 1 105 ? 4.652 -11.516 -5.316 1 95.94 105 LEU A C 1
ATOM 791 O O . LEU A 1 105 ? 5.484 -11.242 -6.188 1 95.94 105 LEU A O 1
ATOM 795 N N . LEU A 1 106 ? 4.152 -12.688 -5.129 1 96.94 106 LEU A N 1
ATOM 796 C CA . LEU A 1 106 ? 4.594 -13.805 -5.953 1 96.94 106 LEU A CA 1
ATOM 797 C C . LEU A 1 106 ? 4.191 -13.594 -7.41 1 96.94 106 LEU A C 1
ATOM 799 O O . LEU A 1 106 ? 4.98 -13.859 -8.32 1 96.94 106 LEU A O 1
ATOM 803 N N . ALA A 1 107 ? 3.006 -13.102 -7.613 1 97.56 107 ALA A N 1
ATOM 804 C CA . ALA A 1 107 ? 2.539 -12.852 -8.977 1 97.56 107 ALA A CA 1
ATOM 805 C C . ALA A 1 107 ? 3.438 -11.844 -9.688 1 97.56 107 ALA A C 1
ATOM 807 O O . ALA A 1 107 ? 3.871 -12.078 -10.812 1 97.56 107 ALA A O 1
ATOM 808 N N . ARG A 1 108 ? 3.736 -10.797 -9.008 1 96.56 108 ARG A N 1
ATOM 809 C CA . ARG A 1 108 ? 4.539 -9.727 -9.602 1 96.56 108 ARG A CA 1
ATOM 810 C C . ARG A 1 108 ? 5.977 -10.18 -9.82 1 96.56 108 ARG A C 1
ATOM 812 O O . ARG A 1 108 ? 6.617 -9.789 -10.789 1 96.56 108 ARG A O 1
ATOM 819 N N . ALA A 1 109 ? 6.504 -11 -8.969 1 96.31 109 ALA A N 1
ATOM 820 C CA . ALA A 1 109 ? 7.914 -11.383 -8.969 1 96.31 109 ALA A CA 1
ATOM 821 C C . ALA A 1 109 ? 8.164 -12.562 -9.906 1 96.31 109 ALA A C 1
ATOM 823 O O . ALA A 1 109 ? 9.32 -12.938 -10.141 1 96.31 109 ALA A O 1
ATOM 824 N N . SER A 1 110 ? 7.152 -13.141 -10.453 1 97.69 110 SER A N 1
ATOM 825 C CA . SER A 1 110 ? 7.328 -14.336 -11.273 1 97.69 110 SER A CA 1
ATOM 826 C C . SER A 1 110 ? 7.523 -13.977 -12.742 1 97.69 110 SER A C 1
ATOM 828 O O . SER A 1 110 ? 6.914 -13.031 -13.242 1 97.69 110 SER A O 1
ATOM 830 N N . GLU A 1 111 ? 8.32 -14.766 -13.414 1 97.38 111 GLU A N 1
ATOM 831 C CA . GLU A 1 111 ? 8.469 -14.617 -14.859 1 97.38 111 GLU A CA 1
ATOM 832 C C . GLU A 1 111 ? 7.164 -14.945 -15.578 1 97.38 111 GLU A C 1
ATOM 834 O O . GLU A 1 111 ? 6.809 -14.281 -16.562 1 97.38 111 GLU A O 1
ATOM 839 N N . ARG A 1 112 ? 6.492 -15.984 -15.086 1 98.12 112 ARG A N 1
ATOM 840 C CA . ARG A 1 112 ? 5.18 -16.359 -15.594 1 98.12 112 ARG A CA 1
ATOM 841 C C . ARG A 1 112 ? 4.203 -16.625 -14.445 1 98.12 112 ARG A C 1
ATOM 843 O O . ARG A 1 112 ? 4.547 -17.281 -13.469 1 98.12 112 ARG A O 1
ATOM 850 N N . PHE A 1 113 ? 3.037 -16.094 -14.648 1 98.75 113 PHE A N 1
ATOM 851 C CA . PHE A 1 113 ? 1.949 -16.328 -13.703 1 98.75 113 PHE A CA 1
ATOM 852 C C . PHE A 1 113 ? 0.771 -17.016 -14.391 1 98.75 113 PHE A C 1
ATOM 854 O O . PHE A 1 113 ? 0.105 -16.406 -15.234 1 98.75 113 PHE A O 1
ATOM 861 N N . ILE A 1 114 ? 0.501 -18.25 -13.953 1 98.75 114 ILE A N 1
ATOM 862 C CA . ILE A 1 114 ? -0.588 -19.047 -14.508 1 98.75 114 ILE A CA 1
ATOM 863 C C . ILE A 1 114 ? -1.724 -19.156 -13.492 1 98.75 114 ILE A C 1
ATOM 865 O O . ILE A 1 114 ? -1.502 -19.531 -12.336 1 98.75 114 ILE A O 1
ATOM 869 N N . VAL A 1 115 ? -2.895 -18.891 -14.008 1 98.75 115 VAL A N 1
ATOM 870 C CA . VAL A 1 115 ? -4.082 -18.906 -13.156 1 98.75 115 VAL A CA 1
ATOM 871 C C . VAL A 1 115 ? -4.973 -20.094 -13.539 1 98.75 115 VAL A C 1
ATOM 873 O O . VAL A 1 115 ? -5.254 -20.312 -14.719 1 98.75 115 VAL A O 1
ATOM 876 N N . LEU A 1 116 ? -5.438 -20.812 -12.539 1 98.56 116 LEU A N 1
ATOM 877 C CA . LEU A 1 116 ? -6.266 -22 -12.734 1 98.56 116 LEU A CA 1
ATOM 878 C C . LEU A 1 116 ? -7.699 -21.734 -12.289 1 98.56 116 LEU A C 1
ATOM 880 O O . LEU A 1 116 ? -7.949 -21.438 -11.125 1 98.56 116 LEU A O 1
ATOM 884 N N . VAL A 1 117 ? -8.625 -21.953 -13.25 1 97.75 117 VAL A N 1
ATOM 885 C CA . VAL A 1 117 ? -10.008 -21.719 -12.859 1 97.75 117 VAL A CA 1
ATOM 886 C C . VAL A 1 117 ? -10.922 -22.719 -13.578 1 97.75 117 VAL A C 1
ATOM 888 O O . VAL A 1 117 ? -10.492 -23.406 -14.5 1 97.75 117 VAL A O 1
ATOM 891 N N . ASP A 1 118 ? -12.117 -22.859 -13.086 1 96 118 ASP A N 1
ATOM 892 C CA . ASP A 1 118 ? -13.18 -23.453 -13.883 1 96 118 ASP A CA 1
ATOM 893 C C . ASP A 1 118 ? -14.023 -22.375 -14.562 1 96 118 ASP A C 1
ATOM 895 O O . ASP A 1 118 ? -13.898 -21.188 -14.25 1 96 118 ASP A O 1
ATOM 899 N N . LYS A 1 119 ? -14.906 -22.797 -15.359 1 95.44 119 LYS A N 1
ATOM 900 C CA . LYS A 1 119 ? -15.656 -21.891 -16.219 1 95.44 119 LYS A CA 1
ATOM 901 C C . LYS A 1 119 ? -16.516 -20.938 -15.391 1 95.44 119 LYS A C 1
ATOM 903 O O . LYS A 1 119 ? -16.781 -19.812 -15.812 1 95.44 119 LYS A O 1
ATOM 908 N N . SER A 1 120 ? -16.922 -21.312 -14.195 1 95.56 120 SER A N 1
ATOM 909 C CA . SER A 1 120 ? -17.812 -20.516 -13.367 1 95.56 120 SER A CA 1
ATOM 910 C C . SER A 1 120 ? -17.125 -19.234 -12.891 1 95.56 120 SER A C 1
ATOM 912 O O . SER A 1 120 ? -17.781 -18.312 -12.414 1 95.56 120 SER A O 1
ATOM 914 N N . LYS A 1 121 ? -15.781 -19.141 -13.031 1 97.12 121 LYS A N 1
ATOM 915 C CA . LYS A 1 121 ? -15.023 -18 -12.516 1 97.12 121 LYS A CA 1
ATOM 916 C C . LYS A 1 121 ? -14.883 -16.906 -13.57 1 97.12 121 LYS A C 1
ATOM 918 O O . LYS A 1 121 ? -14.383 -15.82 -13.281 1 97.12 121 LYS A O 1
ATOM 923 N N . LEU A 1 122 ? -15.297 -17.188 -14.797 1 97.88 122 LEU A N 1
ATOM 924 C CA . LEU A 1 122 ? -15.234 -16.203 -15.859 1 97.88 122 LEU A CA 1
ATOM 925 C C . LEU A 1 122 ? -16.359 -15.18 -15.711 1 97.88 122 LEU A C 1
ATOM 927 O O . LEU A 1 122 ? -17.531 -15.547 -15.547 1 97.88 122 LEU A O 1
ATOM 931 N N . VAL A 1 123 ? -15.977 -13.898 -15.742 1 98.12 123 VAL A N 1
ATOM 932 C CA . VAL A 1 123 ? -16.953 -12.828 -15.555 1 98.12 123 VAL A CA 1
ATOM 933 C C . VAL A 1 123 ? -16.703 -11.719 -16.578 1 98.12 123 VAL A C 1
ATOM 935 O O . VAL A 1 123 ? -15.68 -11.719 -17.266 1 98.12 123 VAL A O 1
ATOM 938 N N . GLY A 1 124 ? -17.672 -10.766 -16.656 1 97.06 124 GLY A N 1
ATOM 939 C CA . GLY A 1 124 ? -17.516 -9.609 -17.531 1 97.06 124 GLY A CA 1
ATOM 940 C C . GLY A 1 124 ? -16.688 -8.5 -16.906 1 97.06 124 GLY A C 1
ATOM 941 O O . GLY A 1 124 ? -16 -7.766 -17.609 1 97.06 124 GLY A O 1
ATOM 942 N N . HIS A 1 125 ? -16.891 -8.359 -15.633 1 97.12 125 HIS A N 1
ATOM 943 C CA . HIS A 1 125 ? -16.141 -7.363 -14.875 1 97.12 125 HIS A CA 1
ATOM 944 C C . HIS A 1 125 ? -15.867 -7.848 -13.453 1 97.12 125 HIS A C 1
ATOM 946 O O . HIS A 1 125 ? -16.578 -8.719 -12.945 1 97.12 125 HIS A O 1
ATOM 952 N N . LEU A 1 126 ? -14.844 -7.324 -12.836 1 97.88 126 LEU A N 1
ATOM 953 C CA . LEU A 1 126 ? -14.531 -7.707 -11.461 1 97.88 126 LEU A CA 1
ATOM 954 C C . LEU A 1 126 ? -15.609 -7.215 -10.5 1 97.88 126 LEU A C 1
ATOM 956 O O . LEU A 1 126 ? -16.109 -6.094 -10.633 1 97.88 126 LEU A O 1
ATOM 960 N N . GLY A 1 127 ? -15.836 -7.984 -9.539 1 96.56 127 GLY A N 1
ATOM 961 C CA . GLY A 1 127 ? -16.875 -7.645 -8.578 1 96.56 127 GLY A CA 1
ATOM 962 C C . GLY A 1 127 ? -18.25 -8.125 -8.992 1 96.56 127 GLY A C 1
ATOM 963 O O . GLY A 1 127 ? -19.25 -7.812 -8.336 1 96.56 127 GLY A O 1
ATOM 964 N N . GLU A 1 128 ? -18.344 -8.844 -10.055 1 96.62 128 GLU A N 1
ATOM 965 C CA . GLU A 1 128 ? -19.625 -9.328 -10.57 1 96.62 128 GLU A CA 1
ATOM 966 C C . GLU A 1 128 ? -20.266 -10.336 -9.617 1 96.62 128 GLU A C 1
ATOM 968 O O . GLU A 1 128 ? -21.469 -10.297 -9.375 1 96.62 128 GLU A O 1
ATOM 973 N N . LYS A 1 129 ? -19.516 -11.211 -9.094 1 95.75 129 LYS A N 1
ATOM 974 C CA . LYS A 1 129 ? -20.062 -12.305 -8.289 1 95.75 129 LYS A CA 1
ATOM 975 C C . LYS A 1 129 ? -19.641 -12.18 -6.828 1 95.75 129 LYS A C 1
ATOM 977 O O . LYS A 1 129 ? -20.344 -12.641 -5.926 1 95.75 129 LYS A O 1
ATOM 982 N N . PHE A 1 130 ? -18.547 -11.586 -6.594 1 95.31 130 PHE A N 1
ATOM 983 C CA . PHE A 1 130 ? -17.984 -11.523 -5.246 1 95.31 130 PHE A CA 1
ATOM 984 C C . PHE A 1 130 ? -17.547 -10.102 -4.906 1 95.31 130 PHE A C 1
ATOM 986 O O . PHE A 1 130 ? -17.156 -9.344 -5.793 1 95.31 130 PHE A O 1
ATOM 993 N N . PRO A 1 131 ? -17.562 -9.75 -3.553 1 95.81 131 PRO A N 1
ATOM 994 C CA . PRO A 1 131 ? -16.969 -8.461 -3.164 1 95.81 131 PRO A CA 1
ATOM 995 C C . PRO A 1 131 ? -15.453 -8.422 -3.355 1 95.81 131 PRO A C 1
ATOM 997 O O . PRO A 1 131 ? -14.805 -9.469 -3.402 1 95.81 131 PRO A O 1
ATOM 1000 N N . ILE A 1 132 ? -14.977 -7.242 -3.5 1 97.25 132 ILE A N 1
ATOM 1001 C CA . ILE A 1 132 ? -13.539 -7.039 -3.65 1 97.25 132 ILE A CA 1
ATOM 1002 C C . ILE A 1 132 ? -12.898 -6.84 -2.279 1 97.25 132 ILE A C 1
ATOM 1004 O O . ILE A 1 132 ? -13.234 -5.895 -1.563 1 97.25 132 ILE A O 1
ATOM 1008 N N . PRO A 1 133 ? -11.93 -7.676 -1.915 1 97.19 133 PRO A N 1
ATOM 1009 C CA . PRO A 1 133 ? -11.32 -7.539 -0.59 1 97.19 133 PRO A CA 1
ATOM 1010 C C . PRO A 1 133 ? -10.172 -6.535 -0.572 1 97.19 133 PRO A C 1
ATOM 1012 O O . PRO A 1 133 ? -9.414 -6.441 -1.539 1 97.19 133 PRO A O 1
ATOM 1015 N N . LEU A 1 134 ? -10.062 -5.84 0.519 1 96.44 134 LEU A N 1
ATOM 1016 C CA . LEU A 1 134 ? -8.953 -4.953 0.845 1 96.44 134 LEU A CA 1
ATOM 1017 C C . LEU A 1 134 ? -8.305 -5.359 2.164 1 96.44 134 LEU A C 1
ATOM 1019 O O . LEU A 1 134 ? -8.992 -5.539 3.17 1 96.44 134 LEU A O 1
ATOM 1023 N N . GLU A 1 135 ? -7.008 -5.535 2.176 1 96.38 135 GLU A N 1
ATOM 1024 C CA . GLU A 1 135 ? -6.273 -5.535 3.438 1 96.38 135 GLU A CA 1
ATOM 1025 C C . GLU A 1 135 ? -5.953 -4.113 3.893 1 96.38 135 GLU A C 1
ATOM 1027 O O . GLU A 1 135 ? -5.352 -3.34 3.146 1 96.38 135 GLU A O 1
ATOM 1032 N N . VAL A 1 136 ? -6.375 -3.838 5.113 1 96.19 136 VAL A N 1
ATOM 1033 C CA . VAL A 1 136 ? -6.227 -2.471 5.602 1 96.19 136 VAL A CA 1
ATOM 1034 C C . VAL A 1 136 ? -5.535 -2.48 6.965 1 96.19 136 VAL A C 1
ATOM 1036 O O . VAL A 1 136 ? -5.797 -3.357 7.793 1 96.19 136 VAL A O 1
ATOM 1039 N N . ILE A 1 137 ? -4.637 -1.492 7.184 1 95.06 137 ILE A N 1
ATOM 1040 C CA . ILE A 1 137 ? -4.039 -1.311 8.508 1 95.06 137 ILE A CA 1
ATOM 1041 C C . ILE A 1 137 ? -5.137 -1.083 9.539 1 95.06 137 ILE A C 1
ATOM 1043 O O . ILE A 1 137 ? -6.004 -0.226 9.359 1 95.06 137 ILE A O 1
ATOM 1047 N N . PRO A 1 138 ? -5.086 -1.783 10.703 1 93.62 138 PRO A N 1
ATOM 1048 C CA . PRO A 1 138 ? -6.207 -1.764 11.641 1 93.62 138 PRO A CA 1
ATOM 1049 C C . PRO A 1 138 ? -6.551 -0.355 12.117 1 93.62 138 PRO A C 1
ATOM 1051 O O . PRO A 1 138 ? -7.723 0.031 12.125 1 93.62 138 PRO A O 1
ATOM 1054 N N . PHE A 1 139 ? -5.656 0.419 12.398 1 92.44 139 PHE A N 1
ATOM 1055 C CA . PHE A 1 139 ? -5.969 1.729 12.953 1 92.44 139 PHE A CA 1
ATOM 1056 C C . PHE A 1 139 ? -6.48 2.672 11.875 1 92.44 139 PHE A C 1
ATOM 1058 O O . PHE A 1 139 ? -7.027 3.734 12.172 1 92.44 139 PHE A O 1
ATOM 1065 N N . ALA A 1 140 ? -6.359 2.352 10.617 1 95.5 140 ALA A N 1
ATOM 1066 C CA . ALA A 1 140 ? -6.68 3.248 9.508 1 95.5 140 ALA A CA 1
ATOM 1067 C C . ALA A 1 140 ? -8.023 2.889 8.883 1 95.5 140 ALA A C 1
ATOM 1069 O O . ALA A 1 140 ? -8.492 3.57 7.973 1 95.5 140 ALA A O 1
ATOM 1070 N N . TRP A 1 141 ? -8.672 1.822 9.344 1 95 141 TRP A N 1
ATOM 1071 C CA . TRP A 1 141 ? -9.766 1.232 8.578 1 95 141 TRP A CA 1
ATOM 1072 C C . TRP A 1 141 ? -10.914 2.219 8.422 1 95 141 TRP A C 1
ATOM 1074 O O . TRP A 1 141 ? -11.547 2.289 7.363 1 95 141 TRP A O 1
ATOM 1084 N N . GLN A 1 142 ? -11.188 3.076 9.438 1 95.38 142 GLN A N 1
ATOM 1085 C CA . GLN A 1 142 ? -12.289 4.02 9.336 1 95.38 142 GLN A CA 1
ATOM 1086 C C . GLN A 1 142 ? -11.977 5.129 8.336 1 95.38 142 GLN A C 1
ATOM 1088 O O . GLN A 1 142 ? -12.859 5.582 7.602 1 95.38 142 GLN A O 1
ATOM 1093 N N . LEU A 1 143 ? -10.766 5.578 8.344 1 96.25 143 LEU A N 1
ATOM 1094 C CA . LEU A 1 143 ? -10.359 6.598 7.387 1 96.25 143 LEU A CA 1
ATOM 1095 C C . LEU A 1 143 ? -10.398 6.055 5.961 1 96.25 143 LEU A C 1
ATOM 1097 O O . LEU A 1 143 ? -10.766 6.77 5.027 1 96.25 143 LEU A O 1
ATOM 1101 N N . VAL A 1 144 ? -9.992 4.805 5.75 1 97.19 144 VAL A N 1
ATOM 1102 C CA . VAL A 1 144 ? -10.086 4.145 4.453 1 97.19 144 VAL A CA 1
ATOM 1103 C C . VAL A 1 144 ? -11.547 4.055 4.023 1 97.19 144 VAL A C 1
ATOM 1105 O O . VAL A 1 144 ? -11.891 4.391 2.887 1 97.19 144 VAL A O 1
ATOM 1108 N N . GLN A 1 145 ? -12.383 3.656 4.973 1 96.69 145 GLN A N 1
ATOM 1109 C CA . GLN A 1 145 ? -13.805 3.555 4.672 1 96.69 145 GLN A CA 1
ATOM 1110 C C . GLN A 1 145 ? -14.383 4.91 4.266 1 96.69 145 GLN A C 1
ATOM 1112 O O . GLN A 1 145 ? -15.172 5 3.322 1 96.69 145 GLN A O 1
ATOM 1117 N N . ALA A 1 146 ? -13.977 5.914 4.914 1 96.31 146 ALA A N 1
ATOM 1118 C CA . ALA A 1 146 ? -14.445 7.262 4.59 1 96.31 146 ALA A CA 1
ATOM 1119 C C . ALA A 1 146 ? -14 7.676 3.191 1 96.31 146 ALA A C 1
ATOM 1121 O O . ALA A 1 146 ? -14.773 8.266 2.434 1 96.31 146 ALA A O 1
ATOM 1122 N N . SER A 1 147 ? -12.758 7.398 2.863 1 96.12 147 SER A N 1
ATOM 1123 C CA . SER A 1 147 ? -12.25 7.703 1.531 1 96.12 147 SER A CA 1
ATOM 1124 C C . SER A 1 147 ? -13.047 6.984 0.453 1 96.12 147 SER A C 1
ATOM 1126 O O . SER A 1 147 ? -13.367 7.57 -0.585 1 96.12 147 SER A O 1
ATOM 1128 N N . LEU A 1 148 ? -13.367 5.746 0.679 1 97.06 148 LEU A N 1
ATOM 1129 C CA . LEU A 1 148 ? -14.164 4.953 -0.255 1 97.06 148 LEU A CA 1
ATOM 1130 C C . LEU A 1 148 ? -15.57 5.523 -0.398 1 97.06 148 LEU A C 1
ATOM 1132 O O . LEU A 1 148 ? -16.094 5.605 -1.508 1 97.06 148 LEU A O 1
ATOM 1136 N N . GLN A 1 149 ? -16.109 5.91 0.728 1 96 149 GLN A N 1
ATOM 1137 C CA . GLN A 1 149 ? -17.453 6.48 0.719 1 96 149 GLN A CA 1
ATOM 1138 C C . GLN A 1 149 ? -17.5 7.754 -0.123 1 96 149 GLN A C 1
ATOM 1140 O O . GLN A 1 149 ? -18.484 7.992 -0.833 1 96 149 GLN A O 1
ATOM 1145 N N . GLN A 1 150 ? -16.484 8.531 -0.035 1 94.5 150 GLN A N 1
ATOM 1146 C CA . GLN A 1 150 ? -16.406 9.758 -0.829 1 94.5 150 GLN A CA 1
ATOM 1147 C C . GLN A 1 150 ? -16.422 9.445 -2.322 1 94.5 150 GLN A C 1
ATOM 1149 O O . GLN A 1 150 ? -16.828 10.273 -3.131 1 94.5 150 GLN A O 1
ATOM 1154 N N . LEU A 1 151 ? -16 8.258 -2.686 1 93.5 151 LEU A N 1
ATOM 1155 C CA . LEU A 1 151 ? -15.961 7.828 -4.078 1 93.5 151 LEU A CA 1
ATOM 1156 C C . LEU A 1 151 ? -17.219 7.066 -4.449 1 93.5 151 LEU A C 1
ATOM 1158 O O . LEU A 1 151 ? -17.328 6.527 -5.559 1 93.5 151 LEU A O 1
ATOM 1162 N N . GLY A 1 152 ? -18.156 6.938 -3.541 1 95.44 152 GLY A N 1
ATOM 1163 C CA . GLY A 1 152 ? -19.406 6.234 -3.773 1 95.44 152 GLY A CA 1
ATOM 1164 C C . GLY A 1 152 ? -19.281 4.73 -3.639 1 95.44 152 GLY A C 1
ATOM 1165 O O . GLY A 1 152 ? -20.141 3.982 -4.105 1 95.44 152 GLY A O 1
ATOM 1166 N N . ILE A 1 153 ? -18.219 4.289 -3.045 1 96.88 153 ILE A N 1
ATOM 1167 C CA . ILE A 1 153 ? -17.984 2.855 -2.91 1 96.88 153 ILE A CA 1
ATOM 1168 C C . ILE A 1 153 ? -18.344 2.406 -1.494 1 96.88 153 ILE A C 1
ATOM 1170 O O . ILE A 1 153 ? -17.781 2.912 -0.518 1 96.88 153 ILE A O 1
ATOM 1174 N N . ALA A 1 154 ? -19.234 1.469 -1.405 1 96.94 154 ALA A N 1
ATOM 1175 C CA . ALA A 1 154 ? -19.609 0.901 -0.114 1 96.94 154 ALA A CA 1
ATOM 1176 C C . ALA A 1 154 ? -18.625 -0.18 0.32 1 96.94 154 ALA A C 1
ATOM 1178 O O . ALA A 1 154 ? -18.094 -0.925 -0.513 1 96.94 154 ALA A O 1
ATOM 1179 N N . SER A 1 155 ? -18.391 -0.199 1.652 1 97.25 155 SER A N 1
ATOM 1180 C CA . SER A 1 155 ? -17.484 -1.208 2.201 1 97.25 155 SER A CA 1
ATOM 1181 C C . SER A 1 155 ? -17.938 -1.645 3.594 1 97.25 155 SER A C 1
ATOM 1183 O O . SER A 1 155 ? -18.625 -0.9 4.293 1 97.25 155 SER A O 1
ATOM 1185 N N . SER A 1 156 ? -17.562 -2.908 3.947 1 96.38 156 SER A N 1
ATOM 1186 C CA . SER A 1 156 ? -17.828 -3.443 5.281 1 96.38 156 SER A CA 1
ATOM 1187 C C . SER A 1 156 ? -16.703 -4.367 5.734 1 96.38 156 SER A C 1
ATOM 1189 O O . SER A 1 156 ? -16.047 -4.992 4.91 1 96.38 156 SER A O 1
ATOM 1191 N N . LEU A 1 157 ? -16.516 -4.383 7.039 1 95.94 157 LEU A N 1
ATOM 1192 C CA . LEU A 1 157 ? -15.516 -5.297 7.586 1 95.94 157 LEU A CA 1
ATOM 1193 C C . LEU A 1 157 ? -15.945 -6.75 7.395 1 95.94 157 LEU A C 1
ATOM 1195 O O . LEU A 1 157 ? -17.109 -7.094 7.641 1 95.94 157 LEU A O 1
ATOM 1199 N N . ARG A 1 158 ? -15.047 -7.609 6.984 1 94.69 158 ARG A N 1
ATOM 1200 C CA . ARG A 1 158 ? -15.312 -9.039 6.855 1 94.69 158 ARG A CA 1
ATOM 1201 C C . ARG A 1 158 ? -15.375 -9.711 8.219 1 94.69 158 ARG A C 1
ATOM 1203 O O . ARG A 1 158 ? -14.484 -9.516 9.055 1 94.69 158 ARG A O 1
ATOM 1210 N N . GLN A 1 159 ? -16.359 -10.492 8.438 1 91.44 159 GLN A N 1
ATOM 1211 C CA . GLN A 1 159 ? -16.469 -11.266 9.672 1 91.44 159 GLN A CA 1
ATOM 1212 C C . GLN A 1 159 ? -15.57 -12.492 9.648 1 91.44 159 GLN A C 1
ATOM 1214 O O . GLN A 1 159 ? -15.312 -13.055 8.586 1 91.44 159 GLN A O 1
ATOM 1219 N N . ASN A 1 160 ? -15.172 -12.797 10.891 1 87.19 160 ASN A N 1
ATOM 1220 C CA . ASN A 1 160 ? -14.438 -14.055 10.969 1 87.19 160 ASN A CA 1
ATOM 1221 C C . ASN A 1 160 ? -15.367 -15.258 10.828 1 87.19 160 ASN A C 1
ATOM 1223 O O . ASN A 1 160 ? -16.594 -15.094 10.727 1 87.19 160 ASN A O 1
ATOM 1227 N N . ALA A 1 161 ? -14.75 -16.422 10.75 1 80.12 161 ALA A N 1
ATOM 1228 C CA . ALA A 1 161 ? -15.516 -17.641 10.508 1 80.12 161 ALA A CA 1
ATOM 1229 C C . ALA A 1 161 ? -16.562 -17.859 11.609 1 80.12 161 ALA A C 1
ATOM 1231 O O . ALA A 1 161 ? -17.672 -18.312 11.336 1 80.12 161 ALA A O 1
ATOM 1232 N N . ALA A 1 162 ? -16.234 -17.5 12.891 1 85.12 162 ALA A N 1
ATOM 1233 C CA . ALA A 1 162 ? -17.125 -17.703 14.031 1 85.12 162 ALA A CA 1
ATOM 1234 C C . ALA A 1 162 ? -18.203 -16.625 14.078 1 85.12 162 ALA A C 1
ATOM 1236 O O . ALA A 1 162 ? -19.156 -16.719 14.852 1 85.12 162 ALA A O 1
ATOM 1237 N N . LYS A 1 163 ? -18 -15.664 13.414 1 86.06 163 LYS A N 1
ATOM 1238 C CA . LYS A 1 163 ? -18.953 -14.555 13.305 1 86.06 163 LYS A CA 1
ATOM 1239 C C . LYS A 1 163 ? -19.031 -13.781 14.617 1 86.06 163 LYS A C 1
ATOM 1241 O O . LYS A 1 163 ? -20.109 -13.289 14.984 1 86.06 163 LYS A O 1
ATOM 1246 N N . ASP A 1 164 ? -18.141 -13.781 15.305 1 87.12 164 ASP A N 1
ATOM 1247 C CA . ASP A 1 164 ? -18.109 -13.047 16.562 1 87.12 164 ASP A CA 1
ATOM 1248 C C . ASP A 1 164 ? -16.953 -12.055 16.594 1 87.12 164 ASP A C 1
ATOM 1250 O O . ASP A 1 164 ? -16.547 -11.594 17.672 1 87.12 164 ASP A O 1
ATOM 1254 N N . GLY A 1 165 ? -16.375 -11.836 15.469 1 90.31 165 GLY A N 1
ATOM 1255 C CA . GLY A 1 165 ? -15.273 -10.914 15.289 1 90.31 165 GLY A CA 1
ATOM 1256 C C . GLY A 1 165 ? -14.961 -10.625 13.836 1 90.31 165 GLY A C 1
ATOM 1257 O O . GLY A 1 165 ? -15.797 -10.867 12.953 1 90.31 165 GLY A O 1
ATOM 1258 N N . TRP A 1 166 ? -13.805 -10.016 13.672 1 91.19 166 TRP A N 1
ATOM 1259 C CA . TRP A 1 166 ? -13.43 -9.609 12.32 1 91.19 166 TRP A CA 1
ATOM 1260 C C . TRP A 1 166 ? -12.266 -10.453 11.805 1 91.19 166 TRP A C 1
ATOM 1262 O O . TRP A 1 166 ? -11.453 -10.953 12.586 1 91.19 166 TRP A O 1
ATOM 1272 N N . ALA A 1 167 ? -12.305 -10.625 10.484 1 90.69 167 ALA A N 1
ATOM 1273 C CA . ALA A 1 167 ? -11.195 -11.336 9.844 1 90.69 167 ALA A CA 1
ATOM 1274 C C . ALA A 1 167 ? -9.891 -10.555 9.977 1 90.69 167 ALA A C 1
ATOM 1276 O O . ALA A 1 167 ? -9.859 -9.344 9.734 1 90.69 167 ALA A O 1
ATOM 1277 N N . ILE A 1 168 ? -8.859 -11.242 10.383 1 89.94 168 ILE A N 1
ATOM 1278 C CA . ILE A 1 168 ? -7.512 -10.695 10.477 1 89.94 168 ILE A CA 1
ATOM 1279 C C . ILE A 1 168 ? -6.551 -11.539 9.648 1 89.94 168 ILE A C 1
ATOM 1281 O O . ILE A 1 168 ? -6.559 -12.766 9.734 1 89.94 168 ILE A O 1
ATOM 1285 N N . THR A 1 169 ? -5.812 -10.883 8.773 1 89.62 169 THR A N 1
ATOM 1286 C CA . THR A 1 169 ? -4.887 -11.602 7.914 1 89.62 169 THR A CA 1
ATOM 1287 C C . THR A 1 169 ? -3.633 -12.008 8.688 1 89.62 169 THR A C 1
ATOM 1289 O O . THR A 1 169 ? -3.447 -11.602 9.836 1 89.62 169 THR A O 1
ATOM 1292 N N . SER A 1 170 ? -2.83 -12.781 8.016 1 79.75 170 SER A N 1
ATOM 1293 C CA . SER A 1 170 ? -1.602 -13.25 8.648 1 79.75 170 SER A CA 1
ATOM 1294 C C . SER A 1 170 ? -0.664 -12.094 8.961 1 79.75 170 SER A C 1
ATOM 1296 O O . SER A 1 170 ? 0.201 -12.203 9.836 1 79.75 170 SER A O 1
ATOM 1298 N N . HIS A 1 171 ? -0.846 -10.969 8.32 1 82.69 171 HIS A N 1
ATOM 1299 C CA . HIS A 1 171 ? 0.014 -9.805 8.523 1 82.69 171 HIS A CA 1
ATOM 1300 C C . HIS A 1 171 ? -0.621 -8.82 9.5 1 82.69 171 HIS A C 1
ATOM 1302 O O . HIS A 1 171 ? -0.129 -7.699 9.656 1 82.69 171 HIS A O 1
ATOM 1308 N N . GLY A 1 172 ? -1.719 -9.219 10.023 1 87.69 172 GLY A N 1
ATOM 1309 C CA . GLY A 1 172 ? -2.336 -8.398 11.055 1 87.69 172 GLY A CA 1
ATOM 1310 C C . GLY A 1 172 ? -3.264 -7.34 10.492 1 87.69 172 GLY A C 1
ATOM 1311 O O . GLY A 1 172 ? -3.691 -6.438 11.211 1 87.69 172 GLY A O 1
ATOM 1312 N N . SER A 1 173 ? -3.566 -7.434 9.258 1 93.88 173 SER A N 1
ATOM 1313 C CA . SER A 1 173 ? -4.477 -6.469 8.641 1 93.88 173 SER A CA 1
ATOM 1314 C C . SER A 1 173 ? -5.934 -6.863 8.859 1 93.88 173 SER A C 1
ATOM 1316 O O . SER A 1 173 ? -6.246 -8.047 9 1 93.88 173 SER A O 1
ATOM 1318 N N . LEU A 1 174 ? -6.797 -5.836 8.945 1 94.19 174 LEU A N 1
ATOM 1319 C CA . LEU A 1 174 ? -8.227 -6.07 8.789 1 94.19 174 LEU A CA 1
ATOM 1320 C C . LEU A 1 174 ? -8.594 -6.238 7.32 1 94.19 174 LEU A C 1
ATOM 1322 O O . LEU A 1 174 ? -7.812 -5.875 6.438 1 94.19 174 LEU A O 1
ATOM 1326 N N . VAL A 1 175 ? -9.773 -6.84 7.074 1 95.62 175 VAL A N 1
ATOM 1327 C CA . VAL A 1 175 ? -10.227 -7.016 5.699 1 95.62 175 VAL A CA 1
ATOM 1328 C C . VAL A 1 175 ? -11.539 -6.258 5.484 1 95.62 175 VAL A C 1
ATOM 1330 O O . VAL A 1 175 ? -12.516 -6.496 6.191 1 95.62 175 VAL A O 1
ATOM 1333 N N . LEU A 1 176 ? -11.516 -5.273 4.57 1 96.56 176 LEU A N 1
ATOM 1334 C CA . LEU A 1 176 ? -12.734 -4.637 4.082 1 96.56 176 LEU A CA 1
ATOM 1335 C C . LEU A 1 176 ? -13.219 -5.293 2.795 1 96.56 176 LEU A C 1
ATOM 1337 O O . LEU A 1 176 ? -12.406 -5.672 1.944 1 96.56 176 LEU A O 1
ATOM 1341 N N . GLU A 1 177 ? -14.531 -5.402 2.666 1 96.81 177 GLU A N 1
ATOM 1342 C CA . GLU A 1 177 ? -15.156 -5.898 1.444 1 96.81 177 GLU A CA 1
ATOM 1343 C C . GLU A 1 177 ? -15.906 -4.781 0.72 1 96.81 177 GLU A C 1
ATOM 1345 O O . GLU A 1 177 ? -16.781 -4.145 1.299 1 96.81 177 GLU A O 1
ATOM 1350 N N . LEU A 1 178 ? -15.531 -4.672 -0.56 1 97.12 178 LEU A N 1
ATOM 1351 C CA . LEU A 1 178 ? -16.125 -3.6 -1.349 1 97.12 178 LEU A CA 1
ATOM 1352 C C . LEU A 1 178 ? -17.281 -4.121 -2.188 1 97.12 178 LEU A C 1
ATOM 1354 O O . LEU A 1 178 ? -17.203 -5.211 -2.758 1 97.12 178 LEU A O 1
ATOM 1358 N N . THR A 1 179 ? -18.312 -3.326 -2.234 1 94.44 179 THR A N 1
ATOM 1359 C CA . THR A 1 179 ? -19.359 -3.457 -3.238 1 94.44 179 THR A CA 1
ATOM 1360 C C . THR A 1 179 ? -19.359 -2.252 -4.176 1 94.44 179 THR A C 1
ATOM 1362 O O . THR A 1 179 ? -19.562 -1.116 -3.734 1 94.44 179 THR A O 1
ATOM 1365 N N . LEU A 1 180 ? -19.203 -2.547 -5.414 1 93.56 180 LEU A N 1
ATOM 1366 C CA . LEU A 1 180 ? -19.031 -1.467 -6.379 1 93.56 180 LEU A CA 1
ATOM 1367 C C . LEU A 1 180 ? -20.391 -0.945 -6.852 1 93.56 180 LEU A C 1
ATOM 1369 O O . LEU A 1 180 ? -21.281 -1.73 -7.168 1 93.56 180 LEU A O 1
ATOM 1373 N N . PRO A 1 181 ? -20.516 0.351 -6.914 1 90.62 181 PRO A N 1
ATOM 1374 C CA . PRO A 1 181 ? -21.766 0.951 -7.375 1 90.62 181 PRO A CA 1
ATOM 1375 C C . PRO A 1 181 ? -21.953 0.841 -8.883 1 90.62 181 PRO A C 1
ATOM 1377 O O . PRO A 1 181 ? -23.062 1.028 -9.391 1 90.62 181 PRO A O 1
ATOM 1380 N N . LYS A 1 182 ? -20.922 0.63 -9.594 1 91.75 182 LYS A N 1
ATOM 1381 C CA . LYS A 1 182 ? -20.875 0.506 -11.047 1 91.75 182 LYS A CA 1
ATOM 1382 C C . LYS A 1 182 ? -19.703 -0.354 -11.492 1 91.75 182 LYS A C 1
ATOM 1384 O O . LYS A 1 182 ? -18.906 -0.798 -10.664 1 91.75 182 LYS A O 1
ATOM 1389 N N . THR A 1 183 ? -19.703 -0.555 -12.797 1 93.56 183 THR A N 1
ATOM 1390 C CA . THR A 1 183 ? -18.578 -1.296 -13.352 1 93.56 183 THR A CA 1
ATOM 1391 C C . THR A 1 183 ? -17.359 -0.393 -13.492 1 93.56 183 THR A C 1
ATOM 1393 O O . THR A 1 183 ? -17.469 0.753 -13.93 1 93.56 183 THR A O 1
ATOM 1396 N N . PHE A 1 184 ? -16.219 -0.933 -13.023 1 94.25 184 PHE A N 1
ATOM 1397 C CA . PHE A 1 184 ? -14.93 -0.278 -13.242 1 94.25 184 PHE A CA 1
ATOM 1398 C C . PHE A 1 184 ? -14.055 -1.104 -14.172 1 94.25 184 PHE A C 1
ATOM 1400 O O . PHE A 1 184 ? -14.062 -2.336 -14.117 1 94.25 184 PHE A O 1
ATOM 1407 N N . LYS A 1 185 ? -13.352 -0.31 -15 1 96.56 185 LYS A N 1
ATOM 1408 C CA . LYS A 1 185 ? -12.219 -0.996 -15.617 1 96.56 185 LYS A CA 1
ATOM 1409 C C . LYS A 1 185 ? -11.203 -1.431 -14.562 1 96.56 185 LYS A C 1
ATOM 1411 O O . LYS A 1 185 ? -10.984 -0.726 -13.578 1 96.56 185 LYS A O 1
ATOM 1416 N N . SER A 1 186 ? -10.539 -2.574 -14.805 1 97.25 186 SER A N 1
ATOM 1417 C CA . SER A 1 186 ? -9.641 -3.125 -13.797 1 97.25 186 SER A CA 1
ATOM 1418 C C . SER A 1 186 ? -8.477 -2.186 -13.523 1 97.25 186 SER A C 1
ATOM 1420 O O . SER A 1 186 ? -8.023 -2.062 -12.383 1 97.25 186 SER A O 1
ATOM 1422 N N . ASP A 1 187 ? -7.953 -1.536 -14.523 1 96.5 187 ASP A N 1
ATOM 1423 C CA . ASP A 1 187 ? -6.828 -0.624 -14.352 1 96.5 187 ASP A CA 1
ATOM 1424 C C . ASP A 1 187 ? -7.238 0.609 -13.547 1 96.5 187 ASP A C 1
ATOM 1426 O O . ASP A 1 187 ? -6.477 1.09 -12.703 1 96.5 187 ASP A O 1
ATOM 1430 N N . GLU A 1 188 ? -8.414 1.115 -13.812 1 96.19 188 GLU A N 1
ATOM 1431 C CA . GLU A 1 188 ? -8.945 2.244 -13.055 1 96.19 188 GLU A CA 1
ATOM 1432 C C . GLU A 1 188 ? -9.141 1.878 -11.586 1 96.19 188 GLU A C 1
ATOM 1434 O O . GLU A 1 188 ? -8.742 2.637 -10.695 1 96.19 188 GLU A O 1
ATOM 1439 N N . LEU A 1 189 ? -9.719 0.746 -11.391 1 97.12 189 LEU A N 1
ATOM 1440 C CA . LEU A 1 189 ? -9.953 0.275 -10.031 1 97.12 189 LEU A CA 1
ATOM 1441 C C . LEU A 1 189 ? -8.641 0.058 -9.289 1 97.12 189 LEU A C 1
ATOM 1443 O O . LEU A 1 189 ? -8.508 0.439 -8.125 1 97.12 189 LEU A O 1
ATOM 1447 N N . ASN A 1 190 ? -7.723 -0.532 -9.953 1 97.81 190 ASN A N 1
ATOM 1448 C CA . ASN A 1 190 ? -6.391 -0.748 -9.391 1 97.81 190 ASN A CA 1
ATOM 1449 C C . ASN A 1 190 ? -5.758 0.562 -8.938 1 97.81 190 ASN A C 1
ATOM 1451 O O . ASN A 1 190 ? -5.273 0.661 -7.805 1 97.81 190 ASN A O 1
ATOM 1455 N N . ARG A 1 191 ? -5.789 1.559 -9.734 1 96.56 191 ARG A N 1
ATOM 1456 C CA . ARG A 1 191 ? -5.191 2.854 -9.43 1 96.56 191 ARG A CA 1
ATOM 1457 C C . ARG A 1 191 ? -5.914 3.539 -8.281 1 96.56 191 ARG A C 1
ATOM 1459 O O . ARG A 1 191 ? -5.281 4.078 -7.371 1 96.56 191 ARG A O 1
ATOM 1466 N N . LEU A 1 192 ? -7.191 3.492 -8.383 1 96.5 192 LEU A N 1
ATOM 1467 C CA . LEU A 1 192 ? -8.023 4.125 -7.363 1 96.5 192 LEU A CA 1
ATOM 1468 C C . LEU A 1 192 ? -7.707 3.562 -5.98 1 96.5 192 LEU A C 1
ATOM 1470 O O . LEU A 1 192 ? -7.492 4.32 -5.031 1 96.5 192 LEU A O 1
ATOM 1474 N N . LEU A 1 193 ? -7.633 2.275 -5.863 1 97.94 193 LEU A N 1
ATOM 1475 C CA . LEU A 1 193 ? -7.41 1.623 -4.578 1 97.94 193 LEU A CA 1
ATOM 1476 C C . LEU A 1 193 ? -5.977 1.82 -4.105 1 97.94 193 LEU A C 1
ATOM 1478 O O . LEU A 1 193 ? -5.73 2.012 -2.912 1 97.94 193 LEU A O 1
ATOM 1482 N N . ASN A 1 194 ? -5.062 1.832 -5.008 1 97.25 194 ASN A N 1
ATOM 1483 C CA . ASN A 1 194 ? -3.658 2.039 -4.68 1 97.25 194 ASN A CA 1
ATOM 1484 C C . ASN A 1 194 ? -3.416 3.432 -4.105 1 97.25 194 ASN A C 1
ATOM 1486 O O . ASN A 1 194 ? -2.5 3.627 -3.303 1 97.25 194 ASN A O 1
ATOM 1490 N N . ASP A 1 195 ? -4.23 4.367 -4.43 1 95.94 195 ASP A N 1
ATOM 1491 C CA . ASP A 1 195 ? -4.004 5.766 -4.07 1 95.94 195 ASP A CA 1
ATOM 1492 C C . ASP A 1 195 ? -4.598 6.082 -2.699 1 95.94 195 ASP A C 1
ATOM 1494 O O . ASP A 1 195 ? -4.492 7.211 -2.217 1 95.94 195 ASP A O 1
ATOM 1498 N N . ILE A 1 196 ? -5.199 5.137 -2.092 1 96.88 196 ILE A N 1
ATOM 1499 C CA . ILE A 1 196 ? -5.777 5.367 -0.773 1 96.88 196 ILE A CA 1
ATOM 1500 C C . ILE A 1 196 ? -4.812 4.883 0.307 1 96.88 196 ILE A C 1
ATOM 1502 O O . ILE A 1 196 ? -4.621 3.68 0.486 1 96.88 196 ILE A O 1
ATOM 1506 N N . PRO A 1 197 ? -4.203 5.848 1.068 1 95.81 197 PRO A N 1
ATOM 1507 C CA . PRO A 1 197 ? -3.311 5.418 2.146 1 95.81 197 PRO A CA 1
ATOM 1508 C C . PRO A 1 197 ? -4.016 4.551 3.188 1 95.81 197 PRO A C 1
ATOM 1510 O O . PRO A 1 197 ? -5.188 4.785 3.5 1 95.81 197 PRO A O 1
ATOM 1513 N N . GLY A 1 198 ? -3.293 3.592 3.74 1 96.31 198 GLY A N 1
ATOM 1514 C CA . GLY A 1 198 ? -3.85 2.682 4.727 1 96.31 198 GLY A CA 1
ATOM 1515 C C . GLY A 1 198 ? -4.234 1.334 4.148 1 96.31 198 GLY A C 1
ATOM 1516 O O . GLY A 1 198 ? -4.387 0.355 4.883 1 96.31 198 GLY A O 1
ATOM 1517 N N . ILE A 1 199 ? -4.477 1.348 2.85 1 96.94 199 ILE A N 1
ATOM 1518 C CA . ILE A 1 199 ? -4.641 0.065 2.176 1 96.94 199 ILE A CA 1
ATOM 1519 C C . ILE A 1 199 ? -3.277 -0.604 2.006 1 96.94 199 ILE A C 1
ATOM 1521 O O . ILE A 1 199 ? -2.369 -0.034 1.396 1 96.94 199 ILE A O 1
ATOM 1525 N N . VAL A 1 200 ? -3.195 -1.817 2.529 1 95.94 200 VAL A N 1
ATOM 1526 C CA . VAL A 1 200 ? -1.957 -2.58 2.4 1 95.94 200 VAL A CA 1
ATOM 1527 C C . VAL A 1 200 ? -1.917 -3.271 1.039 1 95.94 200 VAL A C 1
ATOM 1529 O O . VAL A 1 200 ? -0.876 -3.295 0.377 1 95.94 200 VAL A O 1
ATOM 1532 N N . GLU A 1 201 ? -2.924 -3.848 0.719 1 97 201 GLU A N 1
ATOM 1533 C CA . GLU A 1 201 ? -3.096 -4.512 -0.57 1 97 201 GLU A CA 1
ATOM 1534 C C . GLU A 1 201 ? -4.57 -4.77 -0.864 1 97 201 GLU A C 1
ATOM 1536 O O . GLU A 1 201 ? -5.418 -4.648 0.024 1 97 201 GLU A O 1
ATOM 1541 N N . HIS A 1 202 ? -4.863 -5.082 -2.154 1 97.38 202 HIS A N 1
ATOM 1542 C CA . HIS A 1 202 ? -6.242 -5.359 -2.537 1 97.38 202 HIS A CA 1
ATOM 1543 C C . HIS A 1 202 ? -6.32 -6.527 -3.518 1 97.38 202 HIS A C 1
ATOM 1545 O O . HIS A 1 202 ? -5.293 -6.977 -4.031 1 97.38 202 HIS A O 1
ATOM 1551 N N . GLY A 1 203 ? -7.57 -6.992 -3.77 1 97.44 203 GLY A N 1
ATOM 1552 C CA . GLY A 1 203 ? -7.777 -8.242 -4.488 1 97.44 203 GLY A CA 1
ATOM 1553 C C . GLY A 1 203 ? -7.754 -8.07 -5.996 1 97.44 203 GLY A C 1
ATOM 1554 O O . GLY A 1 203 ? -7.898 -9.039 -6.738 1 97.44 203 GLY A O 1
ATOM 1555 N N . VAL A 1 204 ? -7.543 -6.863 -6.488 1 98.12 204 VAL A N 1
ATOM 1556 C CA . VAL A 1 204 ? -7.5 -6.605 -7.926 1 98.12 204 VAL A CA 1
ATOM 1557 C C . VAL A 1 204 ? -6.098 -6.895 -8.461 1 98.12 204 VAL A C 1
ATOM 1559 O O . VAL A 1 204 ? -5.141 -6.199 -8.117 1 98.12 204 VAL A O 1
ATOM 1562 N N . PHE A 1 205 ? -5.992 -7.953 -9.203 1 98.31 205 PHE A N 1
ATOM 1563 C CA . PHE A 1 205 ? -4.766 -8.25 -9.938 1 98.31 205 PHE A CA 1
ATOM 1564 C C . PHE A 1 205 ? -4.887 -7.828 -11.391 1 98.31 205 PHE A C 1
ATOM 1566 O O . PHE A 1 205 ? -5.418 -8.57 -12.219 1 98.31 205 PHE A O 1
ATOM 1573 N N . ASP A 1 206 ? -4.359 -6.672 -11.641 1 97.5 206 ASP A N 1
ATOM 1574 C CA . ASP A 1 206 ? -4.453 -6.113 -12.992 1 97.5 206 ASP A CA 1
ATOM 1575 C C . ASP A 1 206 ? -3.131 -6.266 -13.734 1 97.5 206 ASP A C 1
ATOM 1577 O O . ASP A 1 206 ? -2.072 -5.898 -13.219 1 97.5 206 ASP A O 1
ATOM 1581 N N . GLU A 1 207 ? -3.186 -6.863 -14.914 1 95.81 207 GLU A N 1
ATOM 1582 C CA . GLU A 1 207 ? -2.043 -7.02 -15.812 1 95.81 207 GLU A CA 1
ATOM 1583 C C . GLU A 1 207 ? -0.933 -7.832 -15.156 1 95.81 207 GLU A C 1
ATOM 1585 O O . GLU A 1 207 ? 0.248 -7.508 -15.297 1 95.81 207 GLU A O 1
ATOM 1590 N N . LEU A 1 208 ? -1.329 -8.859 -14.453 1 97.44 208 LEU A N 1
ATOM 1591 C CA . LEU A 1 208 ? -0.335 -9.695 -13.789 1 97.44 208 LEU A CA 1
ATOM 1592 C C . LEU A 1 208 ? -0.325 -11.102 -14.383 1 97.44 208 LEU A C 1
ATOM 1594 O O . LEU A 1 208 ? 0.738 -11.711 -14.531 1 97.44 208 LEU A O 1
ATOM 1598 N N . ALA A 1 209 ? -1.447 -11.617 -14.742 1 98.44 209 ALA A N 1
ATOM 1599 C CA . ALA A 1 209 ? -1.536 -12.984 -15.25 1 98.44 209 ALA A CA 1
ATOM 1600 C C . ALA A 1 209 ? -0.979 -13.086 -16.672 1 98.44 209 ALA A C 1
ATOM 1602 O O . ALA A 1 209 ? -1.299 -12.258 -17.516 1 98.44 209 ALA A O 1
ATOM 1603 N N . ASP A 1 210 ? -0.193 -14.102 -16.891 1 98.25 210 ASP A N 1
ATOM 1604 C CA . ASP A 1 210 ? 0.302 -14.383 -18.234 1 98.25 210 ASP A CA 1
ATOM 1605 C C . ASP A 1 210 ? -0.602 -15.383 -18.953 1 98.25 210 ASP A C 1
ATOM 1607 O O . ASP A 1 210 ? -0.654 -15.406 -20.188 1 98.25 210 ASP A O 1
ATOM 1611 N N . ALA A 1 211 ? -1.284 -16.188 -18.156 1 98.5 211 ALA A N 1
ATOM 1612 C CA . ALA A 1 211 ? -2.203 -17.172 -18.719 1 98.5 211 ALA A CA 1
ATOM 1613 C C . ALA A 1 211 ? -3.287 -17.547 -17.719 1 98.5 211 ALA A C 1
ATOM 1615 O O . ALA A 1 211 ? -3.078 -17.453 -16.5 1 98.5 211 ALA A O 1
ATOM 1616 N N . VAL A 1 212 ? -4.371 -17.969 -18.328 1 98.69 212 VAL A N 1
ATOM 1617 C CA . VAL A 1 212 ? -5.465 -18.578 -17.562 1 98.69 212 VAL A CA 1
ATOM 1618 C C . VAL A 1 212 ? -5.828 -19.922 -18.172 1 98.69 212 VAL A C 1
ATOM 1620 O O . VAL A 1 212 ? -6.117 -20.031 -19.359 1 98.69 212 VAL A O 1
ATOM 1623 N N . PHE A 1 213 ? -5.738 -20.922 -17.312 1 98.75 213 PHE A N 1
ATOM 1624 C CA . PHE A 1 213 ? -6.219 -22.25 -17.688 1 98.75 213 PHE A CA 1
ATOM 1625 C C . PHE A 1 213 ? -7.645 -22.469 -17.203 1 98.75 213 PHE A C 1
ATOM 1627 O O . PHE A 1 213 ? -7.918 -22.359 -16 1 98.75 213 PHE A O 1
ATOM 1634 N N . VAL A 1 214 ? -8.492 -22.812 -18.156 1 98.31 214 VAL A N 1
ATOM 1635 C CA . VAL A 1 214 ? -9.906 -22.969 -17.828 1 98.31 214 VAL A CA 1
ATOM 1636 C C . VAL A 1 214 ? -10.336 -24.422 -18.047 1 98.31 214 VAL A C 1
ATOM 1638 O O . VAL A 1 214 ? -10.211 -24.953 -19.156 1 98.31 214 VAL A O 1
ATOM 1641 N N . ALA A 1 215 ? -10.789 -24.984 -17.016 1 97.56 215 ALA A N 1
ATOM 1642 C CA . ALA A 1 215 ? -11.391 -26.312 -17.141 1 97.56 215 ALA A CA 1
ATOM 1643 C C . ALA A 1 215 ? -12.891 -26.219 -17.391 1 97.56 215 ALA A C 1
ATOM 1645 O O . ALA A 1 215 ? -13.594 -25.453 -16.719 1 97.56 215 ALA A O 1
ATOM 1646 N N . ASP A 1 216 ? -13.344 -26.984 -18.359 1 94.44 216 ASP A N 1
ATOM 1647 C CA . ASP A 1 216 ? -14.766 -27.062 -18.719 1 94.44 216 ASP A CA 1
ATOM 1648 C C . ASP A 1 216 ? -15.117 -28.438 -19.281 1 94.44 216 ASP A C 1
ATOM 1650 O O . ASP A 1 216 ? -14.648 -28.797 -20.359 1 94.44 216 ASP A O 1
ATOM 1654 N N . ASN A 1 217 ? -15.93 -29.141 -18.609 1 92.88 217 ASN A N 1
ATOM 1655 C CA . ASN A 1 217 ? -16.422 -30.422 -19.078 1 92.88 217 ASN A CA 1
ATOM 1656 C C . ASN A 1 217 ? -15.281 -31.375 -19.438 1 92.88 217 ASN A C 1
ATOM 1658 O O . ASN A 1 217 ? -15.266 -31.938 -20.531 1 92.88 217 ASN A O 1
ATOM 1662 N N . GLY A 1 218 ? -14.359 -31.422 -18.641 1 92.38 218 GLY A N 1
ATOM 1663 C CA . GLY A 1 218 ? -13.281 -32.406 -18.781 1 92.38 218 GLY A CA 1
ATOM 1664 C C . GLY A 1 218 ? -12.203 -31.938 -19.75 1 92.38 218 GLY A C 1
ATOM 1665 O O . GLY A 1 218 ? -11.289 -32.719 -20.078 1 92.38 218 GLY A O 1
ATOM 1666 N N . GLN A 1 219 ? -12.367 -30.766 -20.203 1 95.75 219 GLN A N 1
ATOM 1667 C CA . GLN A 1 219 ? -11.367 -30.203 -21.094 1 95.75 219 GLN A CA 1
ATOM 1668 C C . GLN A 1 219 ? -10.727 -28.953 -20.5 1 95.75 219 GLN A C 1
ATOM 1670 O O . GLN A 1 219 ? -11.367 -28.234 -19.734 1 95.75 219 GLN A O 1
ATOM 1675 N N . VAL A 1 220 ? -9.406 -28.766 -20.844 1 97.75 220 VAL A N 1
ATOM 1676 C CA . VAL A 1 220 ? -8.703 -27.594 -20.375 1 97.75 220 VAL A CA 1
ATOM 1677 C C . VAL A 1 220 ? -8.336 -26.688 -21.547 1 97.75 220 VAL A C 1
ATOM 1679 O O . VAL A 1 220 ? -7.762 -27.156 -22.531 1 97.75 220 VAL A O 1
ATOM 1682 N N . GLU A 1 221 ? -8.781 -25.469 -21.5 1 97.62 221 GLU A N 1
ATOM 1683 C CA . GLU A 1 221 ? -8.359 -24.438 -22.438 1 97.62 221 GLU A CA 1
ATOM 1684 C C . GLU A 1 221 ? -7.309 -23.531 -21.812 1 97.62 221 GLU A C 1
ATOM 1686 O O . GLU A 1 221 ? -7.508 -23 -20.719 1 97.62 221 GLU A O 1
ATOM 1691 N N . GLU A 1 222 ? -6.164 -23.422 -22.5 1 97.94 222 GLU A N 1
ATOM 1692 C CA . GLU A 1 222 ? -5.148 -22.469 -22.078 1 97.94 222 GLU A CA 1
ATOM 1693 C C . GLU A 1 222 ? -5.324 -21.125 -22.797 1 97.94 222 GLU A C 1
ATOM 1695 O O . GLU A 1 222 ? -5.262 -21.062 -24.031 1 97.94 222 GLU A O 1
ATOM 1700 N N . ILE A 1 223 ? -5.555 -20.078 -22.078 1 97.44 223 ILE A N 1
ATOM 1701 C CA . ILE A 1 223 ? -5.668 -18.734 -22.625 1 97.44 223 ILE A CA 1
ATOM 1702 C C . ILE A 1 223 ? -4.43 -17.922 -22.25 1 97.44 223 ILE A C 1
ATOM 1704 O O . ILE A 1 223 ? -4.223 -17.578 -21.078 1 97.44 223 ILE A O 1
ATOM 1708 N N . TRP A 1 224 ? -3.562 -17.562 -23.219 1 97.19 224 TRP A N 1
ATOM 1709 C CA . TRP A 1 224 ? -2.322 -16.828 -22.984 1 97.19 224 TRP A CA 1
ATOM 1710 C C . TRP A 1 224 ? -2.471 -15.359 -23.359 1 97.19 224 TRP A C 1
ATOM 1712 O O . TRP A 1 224 ? -3.131 -15.039 -24.359 1 97.19 224 TRP A O 1
ATOM 1722 N N . LYS A 1 225 ? -1.812 -14.562 -22.453 1 93.5 225 LYS A N 1
ATOM 1723 C CA . LYS A 1 225 ? -1.78 -13.141 -22.766 1 93.5 225 LYS A CA 1
ATOM 1724 C C . LYS A 1 225 ? -1.074 -12.875 -24.094 1 93.5 225 LYS A C 1
ATOM 1726 O O . LYS A 1 225 ? -0.03 -13.469 -24.375 1 93.5 225 LYS A O 1
ATOM 1731 N N . ARG A 1 226 ? -1.741 -12.102 -25.047 1 81.12 226 ARG A N 1
ATOM 1732 C CA . ARG A 1 226 ? -1.158 -11.758 -26.344 1 81.12 226 ARG A CA 1
ATOM 1733 C C . ARG A 1 226 ? -0.17 -10.609 -26.203 1 81.12 226 ARG A C 1
ATOM 1735 O O . ARG A 1 226 ? -0.382 -9.688 -25.406 1 81.12 226 ARG A O 1
ATOM 1742 N N . PRO A 1 227 ? 1.18 -10.727 -26.5 1 67.75 227 PRO A N 1
ATOM 1743 C CA . PRO A 1 227 ? 2.217 -9.703 -26.359 1 67.75 227 PRO A CA 1
ATOM 1744 C C . PRO A 1 227 ? 1.695 -8.289 -26.641 1 67.75 227 PRO A C 1
ATOM 1746 O O . PRO A 1 227 ? 2.156 -7.328 -26.031 1 67.75 227 PRO A O 1
ATOM 1749 N N . GLY A 1 228 ? 0.805 -7.977 -27.594 1 53.16 228 GLY A N 1
ATOM 1750 C CA . GLY A 1 228 ? 0.479 -6.668 -28.141 1 53.16 228 GLY A CA 1
ATOM 1751 C C . GLY A 1 228 ? -0.492 -5.887 -27.266 1 53.16 228 GLY A C 1
ATOM 1752 O O . GLY A 1 228 ? -0.825 -4.742 -27.578 1 53.16 228 GLY A O 1
ATOM 1753 N N . ASN A 1 229 ? -1.233 -6.332 -26.5 1 42.31 229 ASN A N 1
ATOM 1754 C CA . ASN A 1 229 ? -2.262 -5.516 -25.859 1 42.31 229 ASN A CA 1
ATOM 1755 C C . ASN A 1 229 ? -1.685 -4.68 -24.719 1 42.31 229 ASN A C 1
ATOM 1757 O O . ASN A 1 229 ? -1.895 -4.992 -23.547 1 42.31 229 ASN A O 1
ATOM 1761 N N . ILE A 1 230 ? -0.436 -4.445 -24.656 1 33.44 230 ILE A N 1
ATOM 1762 C CA . ILE A 1 230 ? 0.027 -3.371 -23.781 1 33.44 230 ILE A CA 1
ATOM 1763 C C . ILE A 1 230 ? -0.378 -2.02 -24.375 1 33.44 230 ILE A C 1
ATOM 1765 O O . ILE A 1 230 ? -0.248 -1.795 -25.578 1 33.44 230 ILE A O 1
ATOM 1769 N N . MET B 1 1 ? 13.047 35.344 15.93 1 83.12 1 MET B N 1
ATOM 1770 C CA . MET B 1 1 ? 12.172 34.281 15.453 1 83.12 1 MET B CA 1
ATOM 1771 C C . MET B 1 1 ? 12.742 33.625 14.195 1 83.12 1 MET B C 1
ATOM 1773 O O . MET B 1 1 ? 13.195 34.312 13.281 1 83.12 1 MET B O 1
ATOM 1777 N N . ASN B 1 2 ? 12.859 32.312 14.203 1 90.88 2 ASN B N 1
ATOM 1778 C CA . ASN B 1 2 ? 13.422 31.688 13.023 1 90.88 2 ASN B CA 1
ATOM 1779 C C . ASN B 1 2 ? 12.344 31.359 11.992 1 90.88 2 ASN B C 1
ATOM 1781 O O . ASN B 1 2 ? 11.148 31.531 12.266 1 90.88 2 ASN B O 1
ATOM 1785 N N . ASP B 1 3 ? 12.758 30.984 10.812 1 92.12 3 ASP B N 1
ATOM 1786 C CA . ASP B 1 3 ? 11.867 30.766 9.68 1 92.12 3 ASP B CA 1
ATOM 1787 C C . ASP B 1 3 ? 10.828 29.688 9.984 1 92.12 3 ASP B C 1
ATOM 1789 O O . ASP B 1 3 ? 9.664 29.812 9.609 1 92.12 3 ASP B O 1
ATOM 1793 N N . LYS B 1 4 ? 11.211 28.672 10.695 1 93.06 4 LYS B N 1
ATOM 1794 C CA . LYS B 1 4 ? 10.305 27.578 11.039 1 93.06 4 LYS B CA 1
ATOM 1795 C C . LYS B 1 4 ? 9.188 28.062 11.961 1 93.06 4 LYS B C 1
ATOM 1797 O O . LYS B 1 4 ? 8.023 27.719 11.766 1 93.06 4 LYS B O 1
ATOM 1802 N N . GLN B 1 5 ? 9.578 28.797 12.883 1 95.69 5 GLN B N 1
ATOM 1803 C CA . GLN B 1 5 ? 8.609 29.344 13.82 1 95.69 5 GLN B CA 1
ATOM 1804 C C . GLN B 1 5 ? 7.652 30.297 13.125 1 95.69 5 GLN B C 1
ATOM 1806 O O . GLN B 1 5 ? 6.445 30.281 13.383 1 95.69 5 GLN B O 1
ATOM 1811 N N . LEU B 1 6 ? 8.188 31.109 12.289 1 96.56 6 LEU B N 1
ATOM 1812 C CA . LEU B 1 6 ? 7.395 32.094 11.57 1 96.56 6 LEU B CA 1
ATOM 1813 C C . LEU B 1 6 ? 6.293 31.438 10.75 1 96.56 6 LEU B C 1
ATOM 1815 O O . LEU B 1 6 ? 5.129 31.828 10.828 1 96.56 6 LEU B O 1
ATOM 1819 N N . VAL B 1 7 ? 6.645 30.469 10.016 1 97.38 7 VAL B N 1
ATOM 1820 C CA . VAL B 1 7 ? 5.68 29.812 9.148 1 97.38 7 VAL B CA 1
ATOM 1821 C C . VAL B 1 7 ? 4.664 29.047 9.992 1 97.38 7 VAL B C 1
ATOM 1823 O O . VAL B 1 7 ? 3.49 28.938 9.625 1 97.38 7 VAL B O 1
ATOM 1826 N N . ALA B 1 8 ? 5.059 28.484 11.086 1 97.81 8 ALA B N 1
ATOM 1827 C CA . ALA B 1 8 ? 4.172 27.75 11.992 1 97.81 8 ALA B CA 1
ATOM 1828 C C . ALA B 1 8 ? 3.105 28.672 12.57 1 97.81 8 ALA B C 1
ATOM 1830 O O . ALA B 1 8 ? 1.926 28.312 12.617 1 97.81 8 ALA B O 1
ATOM 1831 N N . ILE B 1 9 ? 3.535 29.812 13.039 1 97.75 9 ILE B N 1
ATOM 1832 C CA . ILE B 1 9 ? 2.617 30.797 13.609 1 97.75 9 ILE B CA 1
ATOM 1833 C C . ILE B 1 9 ? 1.606 31.234 12.555 1 97.75 9 ILE B C 1
ATOM 1835 O O . ILE B 1 9 ? 0.413 31.359 12.844 1 97.75 9 ILE B O 1
ATOM 1839 N N . GLN B 1 10 ? 2.098 31.484 11.336 1 97.81 10 GLN B N 1
ATOM 1840 C CA . GLN B 1 10 ? 1.209 31.859 10.242 1 97.81 10 GLN B CA 1
ATOM 1841 C C . GLN B 1 10 ? 0.159 30.766 10 1 97.81 10 GLN B C 1
ATOM 1843 O O . GLN B 1 10 ? -1.023 31.078 9.828 1 97.81 10 GLN B O 1
ATOM 1848 N N . ALA B 1 11 ? 0.56 29.547 9.977 1 98.5 11 ALA B N 1
ATOM 1849 C CA . ALA B 1 11 ? -0.353 28.422 9.75 1 98.5 11 ALA B CA 1
ATOM 1850 C C . ALA B 1 11 ? -1.386 28.328 10.867 1 98.5 11 ALA B C 1
ATOM 1852 O O . ALA B 1 11 ? -2.545 27.984 10.625 1 98.5 11 ALA B O 1
ATOM 1853 N N . ALA B 1 12 ? -1.007 28.625 12.078 1 98.5 12 ALA B N 1
ATOM 1854 C CA . ALA B 1 12 ? -1.89 28.516 13.234 1 98.5 12 ALA B CA 1
ATOM 1855 C C . ALA B 1 12 ? -3.064 29.469 13.125 1 98.5 12 ALA B C 1
ATOM 1857 O O . ALA B 1 12 ? -4.117 29.25 13.727 1 98.5 12 ALA B O 1
ATOM 1858 N N . GLN B 1 13 ? -2.875 30.484 12.359 1 97.81 13 GLN B N 1
ATOM 1859 C CA . GLN B 1 13 ? -3.941 31.453 12.172 1 97.81 13 GLN B CA 1
ATOM 1860 C C . GLN B 1 13 ? -5.105 30.859 11.391 1 97.81 13 GLN B C 1
ATOM 1862 O O . GLN B 1 13 ? -6.219 31.391 11.414 1 97.81 13 GLN B O 1
ATOM 1867 N N . HIS B 1 14 ? -4.879 29.781 10.719 1 98.19 14 HIS B N 1
ATOM 1868 C CA . HIS B 1 14 ? -5.914 29.141 9.914 1 98.19 14 HIS B CA 1
ATOM 1869 C C . HIS B 1 14 ? -6.727 28.156 10.742 1 98.19 14 HIS B C 1
ATOM 1871 O O . HIS B 1 14 ? -7.691 27.562 10.25 1 98.19 14 HIS B O 1
ATOM 1877 N N . VAL B 1 15 ? -6.379 27.938 12 1 98.56 15 VAL B N 1
ATOM 1878 C CA . VAL B 1 15 ? -7.113 27.031 12.891 1 98.56 15 VAL B CA 1
ATOM 1879 C C . VAL B 1 15 ? -8.258 27.797 13.562 1 98.56 15 VAL B C 1
ATOM 1881 O O . VAL B 1 15 ? -8.055 28.891 14.102 1 98.56 15 VAL B O 1
ATOM 1884 N N . GLN B 1 16 ? -9.406 27.188 13.523 1 98.25 16 GLN B N 1
ATOM 1885 C CA . GLN B 1 16 ? -10.602 27.781 14.109 1 98.25 16 GLN B CA 1
ATOM 1886 C C . GLN B 1 16 ? -11.195 26.875 15.188 1 98.25 16 GLN B C 1
ATOM 1888 O O . GLN B 1 16 ? -10.891 25.672 15.234 1 98.25 16 GLN B O 1
ATOM 1893 N N . ASP B 1 17 ? -12.094 27.5 15.883 1 98.12 17 ASP B N 1
ATOM 1894 C CA . ASP B 1 17 ? -12.766 26.781 16.953 1 98.12 17 ASP B CA 1
ATOM 1895 C C . ASP B 1 17 ? -13.586 25.625 16.406 1 98.12 17 ASP B C 1
ATOM 1897 O O . ASP B 1 17 ? -14.289 25.766 15.406 1 98.12 17 ASP B O 1
ATOM 1901 N N . GLY B 1 18 ? -13.391 24.484 17.062 1 97.75 18 GLY B N 1
ATOM 1902 C CA . GLY B 1 18 ? -14.195 23.328 16.719 1 97.75 18 GLY B CA 1
ATOM 1903 C C . GLY B 1 18 ? -13.516 22.422 15.711 1 97.75 18 GLY B C 1
ATOM 1904 O O . GLY B 1 18 ? -14 21.312 15.43 1 97.75 18 GLY B O 1
ATOM 1905 N N . MET B 1 19 ? -12.375 22.812 15.25 1 98.38 19 MET B N 1
ATOM 1906 C CA . MET B 1 19 ? -11.719 22.047 14.188 1 98.38 19 MET B CA 1
ATOM 1907 C C . MET B 1 19 ? -11.07 20.781 14.734 1 98.38 19 MET B C 1
ATOM 1909 O O . MET B 1 19 ? -10.602 20.766 15.875 1 98.38 19 MET B O 1
ATOM 1913 N N . VAL B 1 20 ? -11.086 19.719 13.938 1 98.25 20 VAL B N 1
ATOM 1914 C CA . VAL B 1 20 ? -10.18 18.578 14.094 1 98.25 20 VAL B CA 1
ATOM 1915 C C . VAL B 1 20 ? -8.898 18.828 13.305 1 98.25 20 VAL B C 1
ATOM 1917 O O . VAL B 1 20 ? -8.93 18.953 12.078 1 98.25 20 VAL B O 1
ATOM 1920 N N . VAL B 1 21 ? -7.781 18.906 14.039 1 98.75 21 VAL B N 1
ATOM 1921 C CA . VAL B 1 21 ? -6.531 19.359 13.438 1 98.75 21 VAL B CA 1
ATOM 1922 C C . VAL B 1 21 ? -5.496 18.234 13.492 1 98.75 21 VAL B C 1
ATOM 1924 O O . VAL B 1 21 ? -5.234 17.688 14.562 1 98.75 21 VAL B O 1
ATOM 1927 N N . GLY B 1 22 ? -4.988 17.906 12.305 1 98.44 22 GLY B N 1
ATOM 1928 C CA . GLY B 1 22 ? -3.857 16.984 12.25 1 98.44 22 GLY B CA 1
ATOM 1929 C C . GLY B 1 22 ? -2.527 17.672 12.523 1 98.44 22 GLY B C 1
ATOM 1930 O O . GLY B 1 22 ? -2.268 18.766 12.016 1 98.44 22 GLY B O 1
ATOM 1931 N N . LEU B 1 23 ? -1.696 16.969 13.297 1 98.06 23 LEU B N 1
ATOM 1932 C CA . LEU B 1 23 ? -0.394 17.5 13.695 1 98.06 23 LEU B CA 1
ATOM 1933 C C . LEU B 1 23 ? 0.733 16.703 13.047 1 98.06 23 LEU B C 1
ATOM 1935 O O . LEU B 1 23 ? 0.857 15.492 13.273 1 98.06 23 LEU B O 1
ATOM 1939 N N . GLY B 1 24 ? 1.521 17.438 12.328 1 96.38 24 GLY B N 1
ATOM 1940 C CA . GLY B 1 24 ? 2.664 16.812 11.688 1 96.38 24 GLY B CA 1
ATOM 1941 C C . GLY B 1 24 ? 3.779 16.469 12.664 1 96.38 24 GLY B C 1
ATOM 1942 O O . GLY B 1 24 ? 3.598 16.578 13.883 1 96.38 24 GLY B O 1
ATOM 1943 N N . THR B 1 25 ? 4.879 15.992 12.023 1 92.25 25 THR B N 1
ATOM 1944 C CA . THR B 1 25 ? 6.047 15.578 12.781 1 92.25 25 THR B CA 1
ATOM 1945 C C . THR B 1 25 ? 7.277 16.375 12.375 1 92.25 25 THR B C 1
ATOM 1947 O O . THR B 1 25 ? 7.402 16.781 11.219 1 92.25 25 THR B O 1
ATOM 1950 N N . GLY B 1 26 ? 8.172 16.625 13.391 1 90.25 26 GLY B N 1
ATOM 1951 C CA . GLY 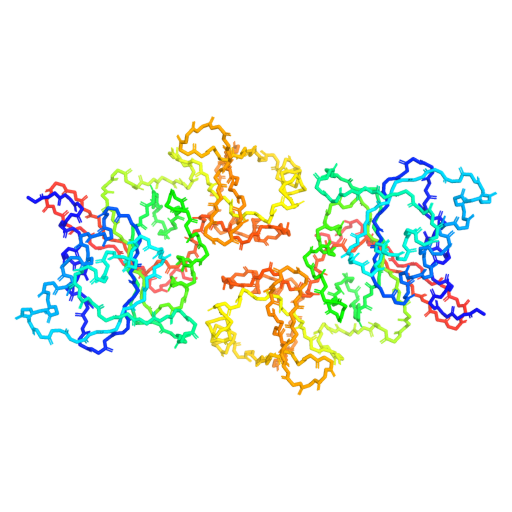B 1 26 ? 9.43 17.312 13.102 1 90.25 26 GLY B CA 1
ATOM 1952 C C . GLY B 1 26 ? 9.516 18.688 13.719 1 90.25 26 GLY B C 1
ATOM 1953 O O . GLY B 1 26 ? 8.586 19.125 14.414 1 90.25 26 GLY B O 1
ATOM 1954 N N . SER B 1 27 ? 10.617 19.328 13.422 1 90.81 27 SER B N 1
ATOM 1955 C CA . SER B 1 27 ? 10.938 20.578 14.102 1 90.81 27 SER B CA 1
ATOM 1956 C C . SER B 1 27 ? 9.938 21.672 13.75 1 90.81 27 SER B C 1
ATOM 1958 O O . SER B 1 27 ? 9.477 22.406 14.625 1 90.81 27 SER B O 1
ATOM 1960 N N . THR B 1 28 ? 9.578 21.766 12.484 1 93 28 THR B N 1
ATOM 1961 C CA . THR B 1 28 ? 8.633 22.797 12.086 1 93 28 THR B CA 1
ATOM 1962 C C . THR B 1 28 ? 7.246 22.516 12.664 1 93 28 THR B C 1
ATOM 1964 O O . THR B 1 28 ? 6.59 23.422 13.188 1 93 28 THR B O 1
ATOM 1967 N N . ALA B 1 29 ? 6.863 21.297 12.617 1 94.5 29 ALA B N 1
ATOM 1968 C CA . ALA B 1 29 ? 5.578 20.891 13.188 1 94.5 29 ALA B CA 1
ATOM 1969 C C . ALA B 1 29 ? 5.535 21.156 14.688 1 94.5 29 ALA B C 1
ATOM 1971 O O . ALA B 1 29 ? 4.488 21.5 15.234 1 94.5 29 ALA B O 1
ATOM 1972 N N . ASN B 1 30 ? 6.672 21.062 15.344 1 95.62 30 ASN B N 1
ATOM 1973 C CA . ASN B 1 30 ? 6.734 21.312 16.781 1 95.62 30 ASN B CA 1
ATOM 1974 C C . ASN B 1 30 ? 6.363 22.75 17.109 1 95.62 30 ASN B C 1
ATOM 1976 O O . ASN B 1 30 ? 5.656 23.016 18.078 1 95.62 30 ASN B O 1
ATOM 1980 N N . TYR B 1 31 ? 6.805 23.641 16.297 1 97.44 31 TYR B N 1
ATOM 1981 C CA . TYR B 1 31 ? 6.449 25.047 16.516 1 97.44 31 TYR B CA 1
ATOM 1982 C C . TYR B 1 31 ? 4.957 25.266 16.297 1 97.44 31 TYR B C 1
ATOM 1984 O O . TYR B 1 31 ? 4.336 26.062 17 1 97.44 31 TYR B O 1
ATOM 1992 N N . PHE B 1 32 ? 4.406 24.625 15.367 1 98.5 32 PHE B N 1
ATOM 1993 C CA . PHE B 1 32 ? 2.971 24.703 15.133 1 98.5 32 PHE B CA 1
ATOM 1994 C C . PHE B 1 32 ? 2.197 24.188 16.344 1 98.5 32 PHE B C 1
ATOM 1996 O O . PHE B 1 32 ? 1.254 24.828 16.797 1 98.5 32 PHE B O 1
ATOM 2003 N N . ILE B 1 33 ? 2.605 23.016 16.859 1 98.44 33 ILE B N 1
ATOM 2004 C CA . ILE B 1 33 ? 1.976 22.422 18.031 1 98.44 33 ILE B CA 1
ATOM 2005 C C . ILE B 1 33 ? 2.059 23.391 19.219 1 98.44 33 ILE B C 1
ATOM 2007 O O . ILE B 1 33 ? 1.069 23.594 19.922 1 98.44 33 ILE B O 1
ATOM 2011 N N . GLU B 1 34 ? 3.172 23.984 19.391 1 97.81 34 GLU B N 1
ATOM 2012 C CA . GLU B 1 34 ? 3.373 24.953 20.484 1 97.81 34 GLU B CA 1
ATOM 2013 C C . GLU B 1 34 ? 2.441 26.141 20.344 1 97.81 34 GLU B C 1
ATOM 2015 O O . GLU B 1 34 ? 1.833 26.578 21.312 1 97.81 34 GLU B O 1
ATOM 2020 N N . GLU B 1 35 ? 2.381 26.641 19.141 1 98.25 35 GLU B N 1
ATOM 2021 C CA . GLU B 1 35 ? 1.527 27.797 18.906 1 98.25 35 GLU B CA 1
ATOM 2022 C C . GLU B 1 35 ? 0.055 27.453 19.109 1 98.25 35 GLU B C 1
ATOM 2024 O O . GLU B 1 35 ? -0.708 28.234 19.656 1 98.25 35 GLU B O 1
ATOM 2029 N N . LEU B 1 36 ? -0.342 26.297 18.656 1 98.19 36 LEU B N 1
ATOM 2030 C CA . LEU B 1 36 ? -1.715 25.859 18.859 1 98.19 36 LEU B CA 1
ATOM 2031 C C . LEU B 1 36 ? -2.027 25.75 20.359 1 98.19 36 LEU B C 1
ATOM 2033 O O . LEU B 1 36 ? -3.107 26.141 20.797 1 98.19 36 LEU B O 1
ATOM 2037 N N . ALA B 1 37 ? -1.109 25.203 21.062 1 97.88 37 ALA B N 1
ATOM 2038 C CA . ALA B 1 37 ? -1.282 25.062 22.5 1 97.88 37 ALA B CA 1
ATOM 2039 C C . ALA B 1 37 ? -1.433 26.422 23.172 1 97.88 37 ALA B C 1
ATOM 2041 O O . ALA B 1 37 ? -2.264 26.594 24.062 1 97.88 37 ALA B O 1
ATOM 2042 N N . ARG B 1 38 ? -0.579 27.359 22.797 1 98 38 ARG B N 1
ATOM 2043 C CA . ARG B 1 38 ? -0.688 28.719 23.328 1 98 38 ARG B CA 1
ATOM 2044 C C . ARG B 1 38 ? -2.076 29.297 23.078 1 98 38 ARG B C 1
ATOM 2046 O O . ARG B 1 38 ? -2.707 29.828 23.984 1 98 38 ARG B O 1
ATOM 2053 N N . ARG B 1 39 ? -2.539 29.125 21.844 1 98.25 39 ARG B N 1
ATOM 2054 C CA . ARG B 1 39 ? -3.852 29.656 21.484 1 98.25 39 ARG B CA 1
ATOM 2055 C C . ARG B 1 39 ? -4.957 28.938 22.25 1 98.25 39 ARG B C 1
ATOM 2057 O O . ARG B 1 39 ? -5.938 29.562 22.672 1 98.25 39 ARG B O 1
ATOM 2064 N N . HIS B 1 40 ? -4.812 27.672 22.375 1 97.38 40 HIS B N 1
ATOM 2065 C CA . HIS B 1 40 ? -5.754 26.891 23.172 1 97.38 40 HIS B CA 1
ATOM 2066 C C . HIS B 1 40 ? -5.824 27.406 24.609 1 97.38 40 HIS B C 1
ATOM 2068 O O . HIS B 1 40 ? -6.914 27.625 25.125 1 97.38 40 HIS B O 1
ATOM 2074 N N . ARG B 1 41 ? -4.742 27.672 25.188 1 96.31 41 ARG B N 1
ATOM 2075 C CA . ARG B 1 41 ? -4.629 28.078 26.578 1 96.31 41 ARG B CA 1
ATOM 2076 C C . ARG B 1 41 ? -5.023 29.531 26.75 1 96.31 41 ARG B C 1
ATOM 2078 O O . ARG B 1 41 ? -5.816 29.875 27.641 1 96.31 41 ARG B O 1
ATOM 2085 N N . ASP B 1 42 ? -4.559 30.375 25.891 1 97.56 42 ASP B N 1
ATOM 2086 C CA . ASP B 1 42 ? -4.605 31.812 26.141 1 97.56 42 ASP B CA 1
ATOM 2087 C C . ASP B 1 42 ? -5.797 32.469 25.438 1 97.56 42 ASP B C 1
ATOM 2089 O O . ASP B 1 42 ? -6.281 33.5 25.859 1 97.56 42 ASP B O 1
ATOM 2093 N N . GLU B 1 43 ? -6.223 31.875 24.328 1 97.62 43 GLU B N 1
ATOM 2094 C CA . GLU B 1 43 ? -7.281 32.469 23.531 1 97.62 43 GLU B CA 1
ATOM 2095 C C . GLU B 1 43 ? -8.578 31.688 23.625 1 97.62 43 GLU B C 1
ATOM 2097 O O . GLU B 1 43 ? -9.594 32.062 23.047 1 97.62 43 GLU B O 1
ATOM 2102 N N . GLY B 1 44 ? -8.539 30.578 24.281 1 96.94 44 GLY B N 1
ATOM 2103 C CA . GLY B 1 44 ? -9.719 29.75 24.422 1 96.94 44 GLY B CA 1
ATOM 2104 C C . GLY B 1 44 ? -10.07 29 23.156 1 96.94 44 GLY B C 1
ATOM 2105 O O . GLY B 1 44 ? -11.25 28.719 22.906 1 96.94 44 GLY B O 1
ATOM 2106 N N . LEU B 1 45 ? -9.07 28.781 22.328 1 97.5 45 LEU B N 1
ATOM 2107 C CA . LEU B 1 45 ? -9.266 28 21.109 1 97.5 45 LEU B CA 1
ATOM 2108 C C . LEU B 1 45 ? -9.586 26.547 21.453 1 97.5 45 LEU B C 1
ATOM 2110 O O . LEU B 1 45 ? -8.797 25.875 22.125 1 97.5 45 LEU B O 1
ATOM 2114 N N . HIS B 1 46 ? -10.758 26.062 21.047 1 97.5 46 HIS B N 1
ATOM 2115 C CA . HIS B 1 46 ? -11.156 24.672 21.266 1 97.5 46 HIS B CA 1
ATOM 2116 C C . HIS B 1 46 ? -10.984 23.844 20 1 97.5 46 HIS B C 1
ATOM 2118 O O . HIS B 1 46 ? -11.711 24.031 19.031 1 97.5 46 HIS B O 1
ATOM 2124 N N . ILE B 1 47 ? -10.086 22.859 20.094 1 97.44 47 ILE B N 1
ATOM 2125 C CA . ILE B 1 47 ? -9.836 21.984 18.953 1 97.44 47 ILE B CA 1
ATOM 2126 C C . ILE B 1 47 ? -9.641 20.547 19.438 1 97.44 47 ILE B C 1
ATOM 2128 O O . ILE B 1 47 ? -9.477 20.297 20.641 1 97.44 47 ILE B O 1
ATOM 2132 N N . THR B 1 48 ? -9.781 19.625 18.562 1 96.75 48 THR B N 1
ATOM 2133 C CA . THR B 1 48 ? -9.328 18.25 18.719 1 96.75 48 THR B CA 1
ATOM 2134 C C . THR B 1 48 ? -8.164 17.953 17.781 1 96.75 48 THR B C 1
ATOM 2136 O O . THR B 1 48 ? -8.18 18.359 16.609 1 96.75 48 THR B O 1
ATOM 2139 N N . ALA B 1 49 ? -7.176 17.297 18.359 1 98 49 ALA B N 1
ATOM 2140 C CA . ALA B 1 49 ? -5.98 17.094 17.531 1 98 49 ALA B CA 1
ATOM 2141 C C . ALA B 1 49 ? -5.723 15.609 17.312 1 98 49 ALA B C 1
ATOM 2143 O O . ALA B 1 49 ? -6.059 14.781 18.156 1 98 49 ALA B O 1
ATOM 2144 N N . ALA B 1 50 ? -5.191 15.258 16.172 1 97.38 50 ALA B N 1
ATOM 2145 C CA . ALA B 1 50 ? -4.664 13.938 15.844 1 97.38 50 ALA B CA 1
ATOM 2146 C C . ALA B 1 50 ? -3.217 14.031 15.359 1 97.38 50 ALA B C 1
ATOM 2148 O O . ALA B 1 50 ? -2.902 14.828 14.469 1 97.38 50 ALA B O 1
ATOM 2149 N N . ALA B 1 51 ? -2.383 13.18 15.875 1 95.88 51 ALA B N 1
ATOM 2150 C CA . ALA B 1 51 ? -0.95 13.305 15.617 1 95.88 51 ALA B CA 1
ATOM 2151 C C . ALA B 1 51 ? -0.497 12.289 14.57 1 95.88 51 ALA B C 1
ATOM 2153 O O . ALA B 1 51 ? -0.994 11.164 14.531 1 95.88 51 ALA B O 1
ATOM 2154 N N . SER B 1 52 ? 0.492 12.68 13.797 1 94.31 52 SER B N 1
ATOM 2155 C CA . SER B 1 52 ? 0.97 11.844 12.703 1 94.31 52 SER B CA 1
ATOM 2156 C C . SER B 1 52 ? 2.084 10.914 13.172 1 94.31 52 SER B C 1
ATOM 2158 O O . SER B 1 52 ? 2.584 10.094 12.391 1 94.31 52 SER B O 1
ATOM 2160 N N . SER B 1 53 ? 2.531 11.062 14.438 1 91.19 53 SER B N 1
ATOM 2161 C CA . SER B 1 53 ? 3.617 10.234 14.953 1 91.19 53 SER B CA 1
ATOM 2162 C C . SER B 1 53 ? 3.574 10.164 16.484 1 91.19 53 SER B 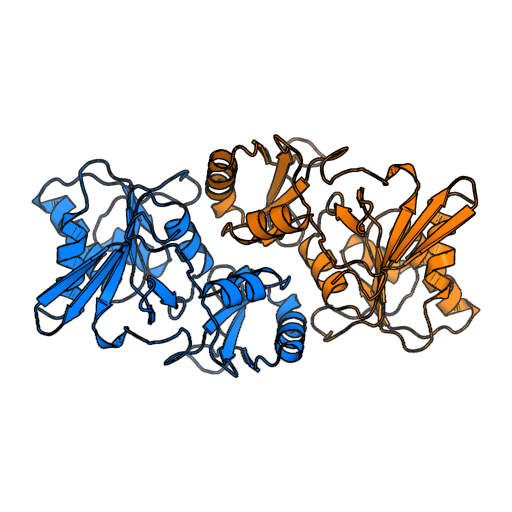C 1
ATOM 2164 O O . SER B 1 53 ? 2.842 10.914 17.125 1 91.19 53 SER B O 1
ATOM 2166 N N . VAL B 1 54 ? 4.418 9.258 16.969 1 87.56 54 VAL B N 1
ATOM 2167 C CA . VAL B 1 54 ? 4.574 9.172 18.422 1 87.56 54 VAL B CA 1
ATOM 2168 C C . VAL B 1 54 ? 5.215 10.461 18.953 1 87.56 54 VAL B C 1
ATOM 2170 O O . VAL B 1 54 ? 4.797 10.992 19.969 1 87.56 54 VAL B O 1
ATOM 2173 N N . ALA B 1 55 ? 6.18 10.938 18.234 1 89.44 55 ALA B N 1
ATOM 2174 C CA . ALA B 1 55 ? 6.867 12.156 18.641 1 89.44 55 ALA B CA 1
ATOM 2175 C C . ALA B 1 55 ? 5.895 13.328 18.734 1 89.44 55 ALA B C 1
ATOM 2177 O O . ALA B 1 55 ? 5.883 14.055 19.734 1 89.44 55 ALA B O 1
ATOM 2178 N N . SER B 1 56 ? 5.062 13.484 17.688 1 94.06 56 SER B N 1
ATOM 2179 C CA . SER B 1 56 ? 4.109 14.586 17.719 1 94.06 56 SER B CA 1
ATOM 2180 C C . SER B 1 56 ? 3.027 14.359 18.766 1 94.06 56 SER B C 1
ATOM 2182 O O . SER B 1 56 ? 2.52 15.32 19.359 1 94.06 56 SER B O 1
ATOM 2184 N N . THR B 1 57 ? 2.709 13.125 19.047 1 94 57 THR B N 1
ATOM 2185 C CA . THR B 1 57 ? 1.776 12.805 20.125 1 94 57 THR B CA 1
ATOM 2186 C C . THR B 1 57 ? 2.312 13.289 21.469 1 94 57 THR B C 1
ATOM 2188 O O . THR B 1 57 ? 1.61 13.977 22.219 1 94 57 THR B O 1
ATOM 2191 N N . ILE B 1 58 ? 3.508 12.977 21.734 1 93.69 58 ILE B N 1
ATOM 2192 C CA . ILE B 1 58 ? 4.141 13.344 23 1 93.69 58 ILE B CA 1
ATOM 2193 C C . ILE B 1 58 ? 4.234 14.867 23.094 1 93.69 58 ILE B C 1
ATOM 2195 O O . ILE B 1 58 ? 3.934 15.445 24.141 1 93.69 58 ILE B O 1
ATOM 2199 N N . GLN B 1 59 ? 4.629 15.469 22 1 95 59 GLN B N 1
ATOM 2200 C CA . GLN B 1 59 ? 4.719 16.922 21.969 1 95 59 GLN B CA 1
ATOM 2201 C C . GLN B 1 59 ? 3.371 17.562 22.297 1 95 59 GLN B C 1
ATOM 2203 O O . GLN B 1 59 ? 3.295 18.484 23.109 1 95 59 GLN B O 1
ATOM 2208 N N . ALA B 1 60 ? 2.34 17.125 21.672 1 97.19 60 ALA B N 1
ATOM 2209 C CA . ALA B 1 60 ? 0.999 17.672 21.875 1 97.19 60 ALA B CA 1
ATOM 2210 C C . ALA B 1 60 ? 0.537 17.453 23.312 1 97.19 60 ALA B C 1
ATOM 2212 O O . ALA B 1 60 ? -0.019 18.359 23.938 1 97.19 60 ALA B O 1
ATOM 2213 N N . GLN B 1 61 ? 0.773 16.297 23.828 1 95.31 61 GLN B N 1
ATOM 2214 C CA . GLN B 1 61 ? 0.401 15.969 25.203 1 95.31 61 GLN B CA 1
ATOM 2215 C C . GLN B 1 61 ? 1.134 16.859 26.188 1 95.31 61 GLN B C 1
ATOM 2217 O O . GLN B 1 61 ? 0.527 17.375 27.141 1 95.31 61 GLN B O 1
ATOM 2222 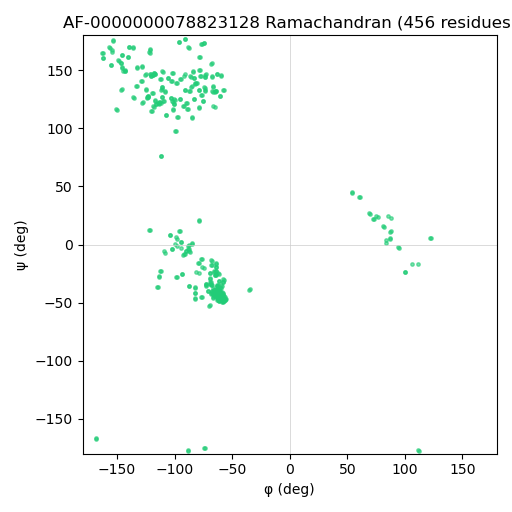N N . THR B 1 62 ? 2.373 17 25.984 1 96.06 62 THR B N 1
ATOM 2223 C CA . THR B 1 62 ? 3.209 17.812 26.859 1 96.06 62 THR B CA 1
ATOM 2224 C C . THR B 1 62 ? 2.688 19.234 26.922 1 96.06 62 THR B C 1
ATOM 2226 O O . THR B 1 62 ? 2.766 19.891 27.969 1 96.06 62 THR B O 1
ATOM 2229 N N . HIS B 1 63 ? 2.078 19.656 25.844 1 96.5 63 HIS B N 1
ATOM 2230 C CA . HIS B 1 63 ? 1.621 21.047 25.781 1 96.5 63 HIS B CA 1
ATOM 2231 C C . HIS B 1 63 ? 0.133 21.141 26.094 1 96.5 63 HIS B C 1
ATOM 2233 O O . HIS B 1 63 ? -0.458 22.219 25.984 1 96.5 63 HIS B O 1
ATOM 2239 N N . GLY B 1 64 ? -0.502 20 26.375 1 95.31 64 GLY B N 1
ATOM 2240 C CA . GLY B 1 64 ? -1.856 20 26.906 1 95.31 64 GLY B CA 1
ATOM 2241 C C . GLY B 1 64 ? -2.92 20.078 25.828 1 95.31 64 GLY B C 1
ATOM 2242 O O . GLY B 1 64 ? -4.031 20.547 26.078 1 95.31 64 GLY B O 1
ATOM 2243 N N . LEU B 1 65 ? -2.635 19.672 24.641 1 97.44 65 LEU B N 1
ATOM 2244 C CA . LEU B 1 65 ? -3.633 19.656 23.578 1 97.44 65 LEU B CA 1
ATOM 2245 C C . LEU B 1 65 ? -4.496 18.406 23.656 1 97.44 65 LEU B C 1
ATOM 2247 O O . LEU B 1 65 ? -3.99 17.312 23.922 1 97.44 65 LEU B O 1
ATOM 2251 N N . PRO B 1 66 ? -5.789 18.547 23.453 1 96.06 66 PRO B N 1
ATOM 2252 C CA . PRO B 1 66 ? -6.645 17.344 23.391 1 96.06 66 PRO B CA 1
ATOM 2253 C C . PRO B 1 66 ? -6.359 16.469 22.188 1 96.06 66 PRO B C 1
ATOM 2255 O O . PRO B 1 66 ? -6.363 16.953 21.047 1 96.06 66 PRO B O 1
ATOM 2258 N N . LEU B 1 67 ? -6.223 15.219 22.484 1 96.5 67 LEU B N 1
ATOM 2259 C CA . LEU B 1 67 ? -5.859 14.289 21.422 1 96.5 67 LEU B CA 1
ATOM 2260 C C . LEU B 1 67 ? -6.941 13.234 21.219 1 96.5 67 LEU B C 1
ATOM 2262 O O . LEU B 1 67 ? -7.598 12.828 22.188 1 96.5 67 LEU B O 1
ATOM 2266 N N . VAL B 1 68 ? -7.055 12.883 19.953 1 95.38 68 VAL B N 1
ATOM 2267 C CA . VAL B 1 68 ? -7.902 11.75 19.594 1 95.38 68 VAL B CA 1
ATOM 2268 C C . VAL B 1 68 ? -7.098 10.734 18.797 1 95.38 68 VAL B C 1
ATOM 2270 O O . VAL B 1 68 ? -6.191 11.109 18.047 1 95.38 68 VAL B O 1
ATOM 2273 N N . ALA B 1 69 ? -7.477 9.492 19.031 1 92.56 69 ALA B N 1
ATOM 2274 C CA . ALA B 1 69 ? -6.824 8.43 18.281 1 92.56 69 ALA B CA 1
ATOM 2275 C C . ALA B 1 69 ? -7.305 8.414 16.828 1 92.56 69 ALA B C 1
ATOM 2277 O O . ALA B 1 69 ? -8.469 8.703 16.547 1 92.56 69 ALA B O 1
ATOM 2278 N N . LEU B 1 70 ? -6.316 8.031 15.93 1 91.25 70 LEU B N 1
ATOM 2279 C CA . LEU B 1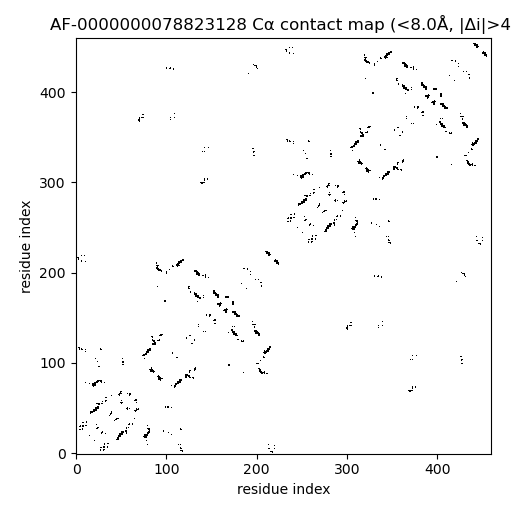 70 ? -6.648 7.977 14.508 1 91.25 70 LEU B CA 1
ATOM 2280 C C . LEU B 1 70 ? -7.816 7.027 14.258 1 91.25 70 LEU B C 1
ATOM 2282 O O . LEU B 1 70 ? -8.625 7.258 13.359 1 91.25 70 LEU B O 1
ATOM 2286 N N . GLU B 1 71 ? -7.867 6.047 15.055 1 89.38 71 GLU B N 1
ATOM 2287 C CA . GLU B 1 71 ? -8.883 5.012 14.898 1 89.38 71 GLU B CA 1
ATOM 2288 C C . GLU B 1 71 ? -10.289 5.582 15.094 1 89.38 71 GLU B C 1
ATOM 2290 O O . GLU B 1 71 ? -11.273 4.953 14.719 1 89.38 71 GLU B O 1
ATOM 2295 N N . HIS B 1 72 ? -10.375 6.711 15.656 1 89.81 72 HIS B N 1
ATOM 2296 C CA . HIS B 1 72 ? -11.672 7.305 15.969 1 89.81 72 HIS B CA 1
ATOM 2297 C C . HIS B 1 72 ? -12.023 8.414 14.984 1 89.81 72 HIS B C 1
ATOM 2299 O O . HIS B 1 72 ? -13.047 9.086 15.141 1 89.81 72 HIS B O 1
ATOM 2305 N N . LEU B 1 73 ? -11.219 8.523 13.969 1 91.5 73 LEU B N 1
ATOM 2306 C CA . LEU B 1 73 ? -11.422 9.633 13.031 1 91.5 73 LEU B CA 1
ATOM 2307 C C . LEU B 1 73 ? -12.023 9.133 11.727 1 91.5 73 LEU B C 1
ATOM 2309 O O . LEU B 1 73 ? -11.703 8.039 11.258 1 91.5 73 LEU B O 1
ATOM 2313 N N . GLY B 1 74 ? -12.906 9.969 11.164 1 88.38 74 GLY B N 1
ATOM 2314 C CA . GLY B 1 74 ? -13.367 9.781 9.797 1 88.38 74 GLY B CA 1
ATOM 2315 C C . GLY B 1 74 ? -12.898 10.867 8.859 1 88.38 74 GLY B C 1
ATOM 2316 O O . GLY B 1 74 ? -12.852 10.672 7.641 1 88.38 74 GLY B O 1
ATOM 2317 N N . ARG B 1 75 ? -12.609 11.953 9.469 1 93.12 75 ARG B N 1
ATOM 2318 C CA . ARG B 1 75 ? -12.156 13.117 8.711 1 93.12 75 ARG B CA 1
ATOM 2319 C C . ARG B 1 75 ? -11.461 14.125 9.609 1 93.12 75 ARG B C 1
ATOM 2321 O O . ARG B 1 75 ? -11.594 14.062 10.836 1 93.12 75 ARG B O 1
ATOM 2328 N N . LEU B 1 76 ? -10.672 14.984 8.914 1 96.94 76 LEU B N 1
ATOM 2329 C CA . LEU B 1 76 ? -10.055 16.125 9.578 1 96.94 76 LEU B CA 1
ATOM 2330 C C . LEU B 1 76 ? -10.344 17.422 8.812 1 96.94 76 LEU B C 1
ATOM 2332 O O . LEU B 1 76 ? -10.555 17.391 7.602 1 96.94 76 LEU B O 1
ATOM 2336 N N . ASP B 1 77 ? -10.328 18.516 9.617 1 98.44 77 ASP B N 1
ATOM 2337 C CA . ASP B 1 77 ? -10.539 19.812 8.984 1 98.44 77 ASP B CA 1
ATOM 2338 C C . ASP B 1 77 ? -9.242 20.344 8.375 1 98.44 77 ASP B C 1
ATOM 2340 O O . ASP B 1 77 ? -9.242 20.906 7.273 1 98.44 77 ASP B O 1
ATOM 2344 N N . LEU B 1 78 ? -8.219 20.156 9.109 1 98.75 78 LEU B N 1
ATOM 2345 C CA . LEU B 1 78 ? -6.938 20.734 8.719 1 98.75 78 LEU B CA 1
ATOM 2346 C C . LEU B 1 78 ? -5.781 19.828 9.133 1 98.75 78 LEU B C 1
ATOM 2348 O O . LEU B 1 78 ? -5.777 19.297 10.242 1 98.75 78 LEU B O 1
ATOM 2352 N N . TYR B 1 79 ? -4.895 19.625 8.211 1 98.69 79 TYR B N 1
ATOM 2353 C CA . TYR B 1 79 ? -3.623 18.984 8.523 1 98.69 79 TYR B CA 1
ATOM 2354 C C . TYR B 1 79 ? -2.455 19.906 8.227 1 98.69 79 TYR B C 1
ATOM 2356 O O . TYR B 1 79 ? -2.416 20.547 7.172 1 98.69 79 TYR B O 1
ATOM 2364 N N . VAL B 1 80 ? -1.54 20.062 9.188 1 98.69 80 VAL B N 1
ATOM 2365 C CA . VAL B 1 80 ? -0.364 20.906 9.023 1 98.69 80 VAL B CA 1
ATOM 2366 C C . VAL B 1 80 ? 0.901 20.094 9.281 1 98.69 80 VAL B C 1
ATOM 2368 O O . VAL B 1 80 ? 1.035 19.453 10.328 1 98.69 80 VAL B O 1
ATOM 2371 N N . ASP B 1 81 ? 1.781 20.125 8.375 1 97.56 81 ASP B N 1
ATOM 2372 C CA . ASP B 1 81 ? 3.025 19.359 8.477 1 97.56 81 ASP B CA 1
ATOM 2373 C C . ASP B 1 81 ? 4.137 20.016 7.652 1 97.56 81 ASP B C 1
ATOM 2375 O O . ASP B 1 81 ? 3.898 21 6.953 1 97.56 81 ASP B O 1
ATOM 2379 N N . GLY B 1 82 ? 5.375 19.578 7.898 1 96.44 82 GLY B N 1
ATOM 2380 C CA . GLY B 1 82 ? 6.492 19.969 7.055 1 96.44 82 GLY B CA 1
ATOM 2381 C C . GLY B 1 82 ? 6.691 19.047 5.863 1 96.44 82 GLY B C 1
ATOM 2382 O O . GLY B 1 82 ? 5.898 18.125 5.645 1 96.44 82 GLY B O 1
ATOM 2383 N N . ALA B 1 83 ? 7.727 19.375 5.141 1 96.94 83 ALA B N 1
ATOM 2384 C CA . ALA B 1 83 ? 8.164 18.531 4.023 1 96.94 83 ALA B CA 1
ATOM 2385 C C . ALA B 1 83 ? 9.68 18.609 3.84 1 96.94 83 ALA B C 1
ATOM 2387 O O . ALA B 1 83 ? 10.312 19.578 4.262 1 96.94 83 ALA B O 1
ATOM 2388 N N . ASP B 1 84 ? 10.195 17.609 3.209 1 96.5 84 ASP B N 1
ATOM 2389 C CA . ASP B 1 84 ? 11.617 17.578 2.906 1 96.5 84 ASP B CA 1
ATOM 2390 C C . ASP B 1 84 ? 11.914 18.281 1.582 1 96.5 84 ASP B C 1
ATOM 2392 O O . ASP B 1 84 ? 12.992 18.859 1.408 1 96.5 84 ASP B O 1
ATOM 2396 N N . GLU B 1 85 ? 11.023 18.141 0.646 1 98.06 85 GLU B N 1
ATOM 2397 C CA . GLU B 1 85 ? 11.078 18.812 -0.646 1 98.06 85 GLU B CA 1
ATOM 2398 C C . GLU B 1 85 ? 9.688 19.219 -1.119 1 98.06 85 GLU B C 1
ATOM 2400 O O . GLU B 1 85 ? 8.703 18.547 -0.819 1 98.06 85 GLU B O 1
ATOM 2405 N N . VAL B 1 86 ? 9.648 20.297 -1.855 1 98.56 86 VAL B N 1
ATOM 2406 C CA . VAL B 1 86 ? 8.422 20.781 -2.48 1 98.56 86 VAL B CA 1
ATOM 2407 C C . VAL B 1 86 ? 8.711 21.203 -3.922 1 98.56 86 VAL B C 1
ATOM 2409 O O . VAL B 1 86 ? 9.617 22 -4.176 1 98.56 86 VAL B O 1
ATOM 2412 N N . THR B 1 87 ? 7.926 20.656 -4.824 1 98.19 87 THR B N 1
ATOM 2413 C CA . THR B 1 87 ? 8.062 21.062 -6.219 1 98.19 87 THR B CA 1
ATOM 2414 C C . THR B 1 87 ? 7.141 22.234 -6.547 1 98.19 87 THR B C 1
ATOM 2416 O O . THR B 1 87 ? 6.328 22.641 -5.711 1 98.19 87 THR B O 1
ATOM 2419 N N . THR B 1 88 ? 7.254 22.703 -7.797 1 95.44 88 THR B N 1
ATOM 2420 C CA . THR B 1 88 ? 6.469 23.844 -8.234 1 95.44 88 THR B CA 1
ATOM 2421 C C . THR B 1 88 ? 4.988 23.484 -8.336 1 95.44 88 THR B C 1
ATOM 2423 O O . THR B 1 88 ? 4.121 24.359 -8.25 1 95.44 88 THR B O 1
ATOM 2426 N N . ASN B 1 89 ? 4.711 22.25 -8.523 1 95.44 89 ASN B N 1
ATOM 2427 C CA . ASN B 1 89 ? 3.324 21.797 -8.617 1 95.44 89 ASN B CA 1
ATOM 2428 C C . ASN B 1 89 ? 2.809 21.281 -7.273 1 95.44 89 ASN B C 1
ATOM 2430 O O . ASN B 1 89 ? 1.838 20.531 -7.223 1 95.44 89 ASN B O 1
ATOM 2434 N N . LEU B 1 90 ? 3.504 21.5 -6.207 1 97.88 90 LEU B N 1
ATOM 2435 C CA . LEU B 1 90 ? 3.133 21.234 -4.82 1 97.88 90 LEU B CA 1
ATOM 2436 C C . LEU B 1 90 ? 3.172 19.75 -4.527 1 97.88 90 LEU B C 1
ATOM 2438 O O . LEU B 1 90 ? 2.438 19.266 -3.662 1 97.88 90 LEU B O 1
ATOM 2442 N N . ALA B 1 91 ? 3.918 19.047 -5.34 1 98.44 91 ALA B N 1
ATOM 2443 C CA . ALA B 1 91 ? 4.266 17.688 -4.91 1 98.44 91 ALA B CA 1
ATOM 2444 C C . ALA B 1 91 ? 5.305 17.719 -3.793 1 98.44 91 ALA B C 1
ATOM 2446 O O . ALA B 1 91 ? 6.199 18.562 -3.789 1 98.44 91 ALA B O 1
ATOM 2447 N N . LEU B 1 92 ? 5.164 16.766 -2.871 1 98.5 92 LEU B N 1
ATOM 2448 C CA . LEU B 1 92 ? 6.023 16.797 -1.69 1 98.5 92 LEU B CA 1
ATOM 2449 C C . LEU B 1 92 ? 6.848 15.516 -1.584 1 98.5 92 LEU B C 1
ATOM 2451 O O . LEU B 1 92 ? 6.383 14.438 -1.968 1 98.5 92 LEU B O 1
ATOM 2455 N N . LEU B 1 93 ? 8.047 15.688 -1.097 1 97.69 93 LEU B N 1
ATOM 2456 C CA . LEU B 1 93 ? 8.781 14.57 -0.519 1 97.69 93 LEU B CA 1
ATOM 2457 C C . LEU B 1 93 ? 8.711 14.602 1.004 1 97.69 93 LEU B C 1
ATOM 2459 O O . LEU B 1 93 ? 9.062 15.602 1.628 1 97.69 93 LEU B O 1
ATOM 2463 N N . LYS B 1 94 ? 8.172 13.516 1.511 1 96.38 94 LYS B N 1
ATOM 2464 C CA . LYS B 1 94 ? 8.109 13.352 2.959 1 96.38 94 LYS B CA 1
ATOM 2465 C C . LYS B 1 94 ? 8.82 12.07 3.395 1 96.38 94 LYS B C 1
ATOM 2467 O O . LYS B 1 94 ? 9.07 11.188 2.576 1 96.38 94 LYS B O 1
ATOM 2472 N N . GLY B 1 95 ? 9.117 11.922 4.734 1 87.56 95 GLY B N 1
ATOM 2473 C CA . GLY B 1 95 ? 9.484 10.602 5.23 1 87.56 95 GLY B CA 1
ATOM 2474 C C . GLY B 1 95 ? 10.852 10.57 5.891 1 87.56 95 GLY B C 1
ATOM 2475 O O . GLY B 1 95 ? 11.352 9.5 6.23 1 87.56 95 GLY B O 1
ATOM 2476 N N . ARG B 1 96 ? 11.484 11.695 6.047 1 79.81 96 ARG B N 1
ATOM 2477 C CA . ARG B 1 96 ? 12.703 11.672 6.844 1 79.81 96 ARG B CA 1
ATOM 2478 C C . ARG B 1 96 ? 12.398 11.336 8.305 1 79.81 96 ARG B C 1
ATOM 2480 O O . ARG B 1 96 ? 13.258 10.828 9.023 1 79.81 96 ARG B O 1
ATOM 2487 N N . GLY B 1 97 ? 11.172 11.555 8.852 1 64.5 97 GLY B N 1
ATOM 2488 C CA . GLY B 1 97 ? 10.758 11.359 10.227 1 64.5 97 GLY B CA 1
ATOM 2489 C C . GLY B 1 97 ? 10.164 9.984 10.477 1 64.5 97 GLY B C 1
ATOM 2490 O O . GLY B 1 97 ? 9.836 9.641 11.617 1 64.5 97 GLY B O 1
ATOM 2491 N N . TYR B 1 98 ? 9.836 9.047 9.703 1 65.06 98 TYR B N 1
ATOM 2492 C CA . TYR B 1 98 ? 9.672 7.598 9.805 1 65.06 98 TYR B CA 1
ATOM 2493 C C . TYR B 1 98 ? 8.203 7.211 9.68 1 65.06 98 TYR B C 1
ATOM 2495 O O . TYR B 1 98 ? 7.875 6.027 9.539 1 65.06 98 TYR B O 1
ATOM 2503 N N . ASP B 1 99 ? 7.227 8.07 9.828 1 82.38 99 ASP B N 1
ATOM 2504 C CA . ASP B 1 99 ? 5.891 7.484 9.836 1 82.38 99 ASP B CA 1
ATOM 2505 C C . ASP B 1 99 ? 5.102 7.898 8.594 1 82.38 99 ASP B C 1
ATOM 2507 O O . ASP B 1 99 ? 4.105 8.617 8.695 1 82.38 99 ASP B O 1
ATOM 2511 N N . LEU B 1 100 ? 5.398 7.324 7.516 1 91.5 100 LEU B N 1
ATOM 2512 C CA . LEU B 1 100 ? 4.84 7.703 6.223 1 91.5 100 LEU B CA 1
ATOM 2513 C C . LEU B 1 100 ? 3.352 7.371 6.156 1 91.5 100 LEU B C 1
ATOM 2515 O O . LEU B 1 100 ? 2.564 8.141 5.602 1 91.5 100 LEU B O 1
ATOM 2519 N N . VAL B 1 101 ? 3.006 6.309 6.855 1 93.12 101 VAL B N 1
ATOM 2520 C CA . VAL B 1 101 ? 1.628 5.844 6.75 1 93.12 101 VAL B CA 1
ATOM 2521 C C . VAL B 1 101 ? 0.692 6.844 7.43 1 93.12 101 VAL B C 1
ATOM 2523 O O . VAL B 1 101 ? -0.23 7.367 6.801 1 93.12 101 VAL B O 1
ATOM 2526 N N . ARG B 1 102 ? 0.965 7.191 8.664 1 93.75 102 ARG B N 1
ATOM 2527 C CA . ARG B 1 102 ? 0.096 8.109 9.398 1 93.75 102 ARG B CA 1
ATOM 2528 C C . ARG B 1 102 ? 0.066 9.484 8.742 1 93.75 102 ARG B C 1
ATOM 2530 O O . ARG B 1 102 ? -0.99 10.109 8.648 1 93.75 102 ARG B O 1
ATOM 2537 N N . GLU B 1 103 ? 1.221 9.875 8.297 1 95.31 103 GLU B N 1
ATOM 2538 C CA . GLU B 1 103 ? 1.3 11.188 7.656 1 95.31 103 GLU B CA 1
ATOM 2539 C C . GLU B 1 103 ? 0.417 11.25 6.414 1 95.31 103 GLU B C 1
ATOM 2541 O O . GLU B 1 103 ? -0.346 12.203 6.234 1 95.31 103 GLU B O 1
ATOM 2546 N N . LYS B 1 104 ? 0.497 10.305 5.617 1 96.88 104 LYS B N 1
ATOM 2547 C CA . LYS B 1 104 ? -0.26 10.336 4.367 1 96.88 104 LYS B CA 1
ATOM 2548 C C . LYS B 1 104 ? -1.749 10.125 4.621 1 96.88 104 LYS B C 1
ATOM 2550 O O . LYS B 1 104 ? -2.592 10.688 3.916 1 96.88 104 LYS B O 1
ATOM 2555 N N . LEU B 1 105 ? -2.066 9.32 5.602 1 96 105 LEU B N 1
ATOM 2556 C CA . LEU B 1 105 ? -3.455 9.148 6.008 1 96 105 LEU B CA 1
ATOM 2557 C C . LEU B 1 105 ? -4.078 10.492 6.398 1 96 105 LEU B C 1
ATOM 2559 O O . LEU B 1 105 ? -5.168 10.828 5.938 1 96 105 LEU B O 1
ATOM 2563 N N . LEU B 1 106 ? -3.369 11.195 7.211 1 96.94 106 LEU B N 1
ATOM 2564 C CA . LEU B 1 106 ? -3.879 12.484 7.668 1 96.94 106 LEU B CA 1
ATOM 2565 C C . LEU B 1 106 ? -3.992 13.469 6.508 1 96.94 106 LEU B C 1
ATOM 2567 O O . LEU B 1 106 ? -4.984 14.195 6.398 1 96.94 106 LEU B O 1
ATOM 2571 N N . ALA B 1 107 ? -3.016 13.461 5.648 1 97.56 107 ALA B N 1
ATOM 2572 C CA . ALA B 1 107 ? -3.043 14.352 4.496 1 97.56 107 ALA B CA 1
ATOM 2573 C C . ALA B 1 107 ? -4.258 14.078 3.615 1 97.56 107 ALA B C 1
ATOM 2575 O O . ALA B 1 107 ? -4.988 15 3.244 1 97.56 107 ALA B O 1
ATOM 2576 N N . ARG B 1 108 ? -4.477 12.836 3.34 1 96.56 108 ARG B N 1
ATOM 2577 C CA . ARG B 1 108 ? -5.57 12.438 2.459 1 96.56 108 ARG B CA 1
ATOM 2578 C C . ARG B 1 108 ? -6.922 12.695 3.115 1 96.56 108 ARG B C 1
ATOM 2580 O O . ARG B 1 108 ? -7.891 13.055 2.438 1 96.56 108 ARG B O 1
ATOM 2587 N N . ALA B 1 109 ? -7.031 12.555 4.395 1 96.38 109 ALA B N 1
ATOM 2588 C CA . ALA B 1 109 ? -8.297 12.609 5.117 1 96.38 109 ALA B CA 1
ATOM 2589 C C . ALA B 1 109 ? -8.656 14.039 5.496 1 96.38 109 ALA B C 1
ATOM 2591 O O . ALA B 1 109 ? -9.75 14.297 6.004 1 96.38 109 ALA B O 1
ATOM 2592 N N . SER B 1 110 ? -7.797 14.977 5.254 1 97.75 110 SER B N 1
ATOM 2593 C CA . SER B 1 110 ? -8.039 16.344 5.688 1 97.75 110 SER B CA 1
ATOM 2594 C C . SER B 1 110 ? -8.734 17.156 4.598 1 97.75 110 SER B C 1
ATOM 2596 O O . SER B 1 110 ? -8.461 16.969 3.408 1 97.75 110 SER B O 1
ATOM 2598 N N . GLU B 1 111 ? -9.586 18.047 5.004 1 97.38 111 GLU B N 1
ATOM 2599 C CA . GLU B 1 111 ? -10.203 19 4.07 1 97.38 111 GLU B CA 1
ATOM 2600 C C . GLU B 1 111 ? -9.156 19.922 3.457 1 97.38 111 GLU B C 1
ATOM 2602 O O . GLU B 1 111 ? -9.227 20.25 2.27 1 97.38 111 GLU B O 1
ATOM 2607 N N . ARG B 1 112 ? -8.219 20.344 4.309 1 98.12 112 ARG B N 1
ATOM 2608 C CA . ARG B 1 112 ? -7.09 21.156 3.865 1 98.12 112 ARG B CA 1
ATOM 2609 C C . ARG B 1 112 ? -5.777 20.625 4.43 1 98.12 112 ARG B C 1
ATOM 2611 O O . ARG B 1 112 ? -5.695 20.297 5.613 1 98.12 112 ARG B O 1
ATOM 2618 N N . PHE B 1 113 ? -4.832 20.594 3.566 1 98.75 113 PHE B N 1
ATOM 2619 C CA . PHE B 1 113 ? -3.48 20.219 3.961 1 98.75 113 PHE B CA 1
ATOM 2620 C C . PHE B 1 113 ? -2.494 21.344 3.674 1 98.75 113 PHE B C 1
ATOM 2622 O O . PHE B 1 113 ? -2.223 21.656 2.512 1 98.75 113 PHE B O 1
ATOM 2629 N N . ILE B 1 114 ? -1.925 21.891 4.762 1 98.75 114 ILE B N 1
ATOM 2630 C 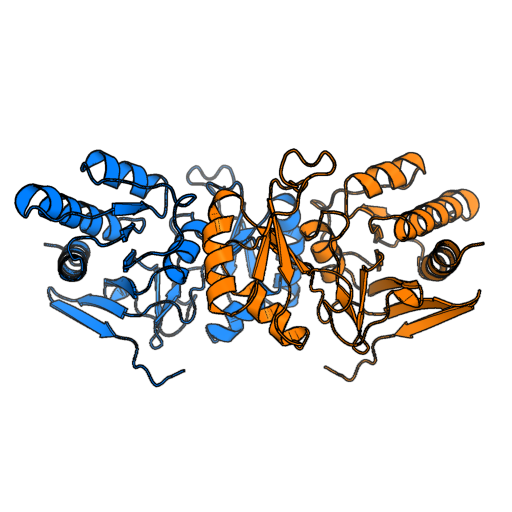CA . ILE B 1 114 ? -0.962 22.984 4.664 1 98.75 114 ILE B CA 1
ATOM 2631 C C . ILE B 1 114 ? 0.437 22.469 4.996 1 98.75 114 ILE B C 1
ATOM 2633 O O . ILE B 1 114 ? 0.645 21.844 6.039 1 98.75 114 ILE B O 1
ATOM 2637 N N . VAL B 1 115 ? 1.343 22.844 4.129 1 98.75 115 VAL B N 1
ATOM 2638 C CA . VAL B 1 115 ? 2.727 22.406 4.277 1 98.75 115 VAL B CA 1
ATOM 2639 C C . VAL B 1 115 ? 3.613 23.594 4.629 1 98.75 115 VAL B C 1
ATOM 2641 O O . VAL B 1 115 ? 3.537 24.641 3.982 1 98.75 115 VAL B O 1
ATOM 2644 N N . LEU B 1 116 ? 4.461 23.422 5.617 1 98.56 116 LEU B N 1
ATOM 2645 C CA . LEU B 1 116 ? 5.348 24.469 6.102 1 98.56 116 LEU B CA 1
ATOM 2646 C C . LEU B 1 116 ? 6.797 24.172 5.727 1 98.56 116 LEU B C 1
ATOM 2648 O O . LEU B 1 116 ? 7.352 23.156 6.129 1 98.56 116 LEU B O 1
ATOM 2652 N N . VAL B 1 117 ? 7.398 25.141 5.02 1 97.75 117 VAL B N 1
ATOM 2653 C CA . VAL B 1 117 ? 8.789 24.906 4.652 1 97.75 117 VAL B CA 1
ATOM 2654 C C . VAL B 1 117 ? 9.562 26.219 4.652 1 97.75 117 VAL B C 1
ATOM 2656 O O . VAL B 1 117 ? 8.961 27.297 4.734 1 97.75 117 VAL B O 1
ATOM 2659 N N . ASP B 1 118 ? 10.852 26.125 4.676 1 96.06 118 ASP B N 1
ATOM 2660 C CA . ASP B 1 118 ? 11.688 27.266 4.293 1 96.06 118 ASP B CA 1
ATOM 2661 C C . ASP B 1 118 ? 12.117 27.156 2.832 1 96.06 118 ASP B C 1
ATOM 2663 O O . ASP B 1 118 ? 11.922 26.125 2.193 1 96.06 118 ASP B O 1
ATOM 2667 N N . LYS B 1 119 ? 12.75 28.141 2.373 1 95.44 119 LYS B N 1
ATOM 2668 C CA . LYS B 1 119 ? 13.055 28.266 0.951 1 95.44 119 LYS B CA 1
ATOM 2669 C C . LYS B 1 119 ? 13.984 27.156 0.486 1 95.44 119 LYS B C 1
ATOM 2671 O O . LYS B 1 119 ? 13.938 26.75 -0.678 1 95.44 119 LYS B O 1
ATOM 2676 N N . SER B 1 120 ? 14.789 26.578 1.365 1 95.56 120 SER B N 1
ATOM 2677 C CA . SER B 1 120 ? 15.773 25.562 0.999 1 95.56 120 SER B CA 1
ATOM 2678 C C . SER B 1 120 ? 15.086 24.266 0.571 1 95.56 120 SER B C 1
ATOM 2680 O O . SER B 1 120 ? 15.719 23.391 -0.023 1 95.56 120 SER B O 1
ATOM 2682 N N . LYS B 1 121 ? 13.773 24.125 0.833 1 97.06 121 LYS B N 1
ATOM 2683 C CA . LYS B 1 121 ? 13.055 22.875 0.557 1 97.06 121 LYS B CA 1
ATOM 2684 C C . LYS B 1 121 ? 12.438 22.906 -0.838 1 97.06 121 LYS B C 1
ATOM 2686 O O . LYS B 1 121 ? 11.906 21.891 -1.301 1 97.06 121 LYS B O 1
ATOM 2691 N N . LEU B 1 122 ? 12.484 24.031 -1.5 1 97.88 122 LEU B N 1
ATOM 2692 C CA . LEU B 1 122 ? 11.945 24.141 -2.854 1 97.88 122 LEU B CA 1
ATOM 2693 C C . LEU B 1 122 ? 12.906 23.516 -3.863 1 97.88 122 LEU B C 1
ATOM 2695 O O . LEU B 1 122 ? 14.102 23.797 -3.857 1 97.88 122 LEU B O 1
ATOM 2699 N N . VAL B 1 123 ? 12.352 22.641 -4.68 1 98.06 123 VAL B N 1
ATOM 2700 C CA . VAL B 1 123 ? 13.172 21.922 -5.656 1 98.06 123 VAL B CA 1
ATOM 2701 C C . VAL B 1 123 ? 12.461 21.891 -7.008 1 98.06 123 VAL B C 1
ATOM 2703 O O . VAL B 1 123 ? 11.281 22.25 -7.102 1 98.06 123 VAL B O 1
ATOM 2706 N N . GLY B 1 124 ? 13.203 21.453 -8.055 1 97.06 124 GLY B N 1
ATOM 2707 C CA . GLY B 1 124 ? 12.625 21.297 -9.383 1 97.06 124 GLY B CA 1
ATOM 2708 C C . GLY B 1 124 ? 11.883 19.984 -9.555 1 97.06 124 GLY B C 1
ATOM 2709 O O . GLY B 1 124 ? 10.914 19.906 -10.305 1 97.06 124 GLY B O 1
ATOM 2710 N N . HIS B 1 125 ? 12.445 18.984 -8.953 1 97.12 125 HIS B N 1
ATOM 2711 C CA . HIS B 1 125 ? 11.836 17.672 -8.984 1 97.12 125 HIS B CA 1
ATOM 2712 C C . HIS B 1 125 ? 12.102 16.906 -7.684 1 97.12 125 HIS B C 1
ATOM 2714 O O . HIS B 1 125 ? 13.055 17.219 -6.961 1 97.12 125 HIS B O 1
ATOM 2720 N N . LEU B 1 126 ? 11.258 15.961 -7.375 1 97.88 126 LEU B N 1
ATOM 2721 C CA . LEU B 1 126 ? 11.445 15.164 -6.164 1 97.88 126 LEU B CA 1
ATOM 2722 C C . LEU B 1 126 ? 12.688 14.289 -6.277 1 97.88 126 LEU B C 1
ATOM 2724 O O . LEU B 1 126 ? 12.953 13.711 -7.336 1 97.88 126 LEU B O 1
ATOM 2728 N N . GLY B 1 127 ? 13.32 14.141 -5.203 1 96.56 127 GLY B N 1
ATOM 2729 C CA . GLY B 1 127 ? 14.547 13.352 -5.191 1 96.56 127 GLY B CA 1
ATOM 2730 C C . GLY B 1 127 ? 15.781 14.172 -5.531 1 96.56 127 GLY B C 1
ATOM 2731 O O . GLY B 1 127 ? 16.875 13.625 -5.668 1 96.56 127 GLY B O 1
ATOM 2732 N N . GLU B 1 128 ? 15.633 15.445 -5.68 1 96.62 128 GLU B N 1
ATOM 2733 C CA . GLU B 1 128 ? 16.734 16.328 -6.043 1 96.62 128 GLU B CA 1
ATOM 2734 C C . GLU B 1 128 ? 17.781 16.391 -4.93 1 96.62 128 GLU B C 1
ATOM 2736 O O . GLU B 1 128 ? 18.984 16.359 -5.191 1 96.62 128 GLU B O 1
ATOM 2741 N N . LYS B 1 129 ? 17.375 16.484 -3.734 1 95.69 129 LYS B N 1
ATOM 2742 C CA . LYS B 1 129 ? 18.297 16.703 -2.623 1 95.69 129 LYS B CA 1
ATOM 2743 C C . LYS B 1 129 ? 18.344 15.5 -1.693 1 95.69 129 LYS B C 1
ATOM 2745 O O . LYS B 1 129 ? 19.344 15.25 -1.031 1 95.69 129 LYS B O 1
ATOM 2750 N N . PHE B 1 130 ? 17.297 14.766 -1.64 1 95.31 130 PHE B N 1
ATOM 2751 C CA . PHE B 1 130 ? 17.188 13.664 -0.693 1 95.31 130 PHE B CA 1
ATOM 2752 C C . PHE B 1 130 ? 16.688 12.406 -1.383 1 95.31 130 PHE B C 1
ATOM 2754 O O . PHE B 1 130 ? 15.922 12.484 -2.352 1 95.31 130 PHE B O 1
ATOM 2761 N N . PRO B 1 131 ? 17.062 11.188 -0.819 1 95.75 131 PRO B N 1
ATOM 2762 C CA . PRO B 1 131 ? 16.453 9.961 -1.338 1 95.75 131 PRO B CA 1
ATOM 2763 C C . PRO B 1 131 ? 14.969 9.852 -1.012 1 95.75 131 PRO B C 1
ATOM 2765 O O . PRO B 1 131 ? 14.492 10.5 -0.073 1 95.75 131 PRO B O 1
ATOM 2768 N N . ILE B 1 132 ? 14.305 9.109 -1.814 1 97.19 132 ILE B N 1
ATOM 2769 C CA . ILE B 1 132 ? 12.883 8.875 -1.604 1 97.19 132 ILE B CA 1
ATOM 2770 C C . ILE B 1 132 ? 12.68 7.652 -0.714 1 97.19 132 ILE B C 1
ATOM 2772 O O . ILE B 1 132 ? 13.078 6.543 -1.075 1 97.19 132 ILE B O 1
ATOM 2776 N N . PRO B 1 133 ? 12.008 7.809 0.429 1 97.12 133 PRO B N 1
ATOM 2777 C CA . PRO B 1 133 ? 11.836 6.664 1.325 1 97.12 133 PRO B CA 1
ATOM 2778 C C . PRO B 1 133 ? 10.617 5.812 0.964 1 97.12 133 PRO B C 1
ATOM 2780 O O . PRO B 1 133 ? 9.586 6.348 0.548 1 97.12 133 PRO B O 1
ATOM 2783 N N . LEU B 1 134 ? 10.766 4.539 1.149 1 96.38 134 LEU B N 1
ATOM 2784 C CA . LEU B 1 134 ? 9.695 3.547 1.049 1 96.38 134 LEU B CA 1
ATOM 2785 C C . LEU B 1 134 ? 9.562 2.762 2.348 1 96.38 134 LEU B C 1
ATOM 2787 O O . LEU B 1 134 ? 10.547 2.244 2.871 1 96.38 134 LEU B O 1
ATOM 2791 N N . GLU B 1 135 ? 8.375 2.695 2.889 1 96.38 135 GLU B N 1
ATOM 2792 C CA . GLU B 1 135 ? 8.078 1.672 3.889 1 96.38 135 GLU B CA 1
ATOM 2793 C C . GLU B 1 135 ? 7.715 0.345 3.229 1 96.38 135 GLU B C 1
ATOM 2795 O O . GLU B 1 135 ? 6.805 0.288 2.396 1 96.38 135 GLU B O 1
ATOM 2800 N N . VAL B 1 136 ? 8.453 -0.681 3.643 1 96.12 136 VAL B N 1
ATOM 2801 C CA . VAL B 1 136 ? 8.266 -1.972 2.986 1 96.12 136 VAL B CA 1
ATOM 2802 C C . VAL B 1 136 ? 8.055 -3.059 4.035 1 96.12 136 VAL B C 1
ATOM 2804 O O . VAL B 1 136 ? 8.672 -3.039 5.098 1 96.12 136 VAL B O 1
ATOM 2807 N N . ILE B 1 137 ? 7.133 -4.016 3.736 1 95.12 137 ILE B N 1
ATOM 2808 C CA . ILE B 1 137 ? 6.965 -5.188 4.586 1 95.12 137 ILE B CA 1
ATOM 2809 C C . ILE B 1 137 ? 8.289 -5.938 4.707 1 95.12 137 ILE B C 1
ATOM 2811 O O . ILE B 1 137 ? 8.93 -6.25 3.695 1 95.12 137 ILE B O 1
ATOM 2815 N N . PRO B 1 138 ? 8.703 -6.324 5.941 1 93.62 138 PRO B N 1
ATOM 2816 C CA . PRO B 1 138 ? 10.055 -6.859 6.145 1 93.62 138 PRO B CA 1
ATOM 2817 C C . PRO B 1 138 ? 10.328 -8.102 5.297 1 93.62 138 PRO B C 1
ATOM 2819 O O . PRO B 1 138 ? 11.375 -8.188 4.648 1 93.62 138 PRO B O 1
ATOM 2822 N N . PHE B 1 139 ? 9.461 -8.953 5.176 1 92.56 139 PHE B N 1
ATOM 2823 C CA . PHE B 1 139 ? 9.75 -10.188 4.461 1 92.56 139 PHE B CA 1
ATOM 2824 C C . PHE B 1 139 ? 9.75 -9.953 2.953 1 92.56 139 PHE B C 1
ATOM 2826 O O . PHE B 1 139 ? 10.211 -10.797 2.188 1 92.56 139 PHE B O 1
ATOM 2833 N N . ALA B 1 140 ? 9.289 -8.852 2.463 1 95.56 140 ALA B N 1
ATOM 2834 C CA . ALA B 1 140 ? 9.109 -8.594 1.036 1 95.56 140 ALA B CA 1
ATOM 2835 C C . ALA B 1 140 ? 10.227 -7.707 0.496 1 95.56 140 ALA B C 1
ATOM 2837 O O . ALA B 1 140 ? 10.281 -7.43 -0.705 1 95.56 140 ALA B O 1
ATOM 2838 N N . TRP B 1 141 ? 11.133 -7.23 1.347 1 95 141 TRP B N 1
ATOM 2839 C CA . TRP B 1 141 ? 12 -6.117 0.968 1 95 141 TRP B CA 1
ATOM 2840 C C . TRP B 1 141 ? 12.891 -6.5 -0.208 1 95 141 TRP B C 1
ATOM 2842 O O . TRP B 1 141 ? 13.133 -5.684 -1.101 1 95 141 TRP B O 1
ATOM 2852 N N . GLN B 1 142 ? 13.344 -7.781 -0.303 1 95.44 142 GLN B N 1
ATOM 2853 C CA . GLN B 1 142 ? 14.211 -8.18 -1.403 1 95.44 142 GLN B CA 1
ATOM 2854 C C . GLN B 1 142 ? 13.445 -8.234 -2.721 1 95.44 142 GLN B C 1
ATOM 2856 O O . GLN B 1 142 ? 13.977 -7.879 -3.773 1 95.44 142 GLN B O 1
ATOM 2861 N N . LEU B 1 143 ? 12.25 -8.711 -2.662 1 96.25 143 LEU B N 1
ATOM 2862 C CA . LEU B 1 143 ? 11.414 -8.75 -3.859 1 96.25 143 LEU B CA 1
ATOM 2863 C C . LEU B 1 143 ? 11.078 -7.344 -4.336 1 96.25 143 LEU B C 1
ATOM 2865 O O . LEU B 1 143 ? 11.031 -7.086 -5.543 1 96.25 143 LEU B O 1
ATOM 2869 N N . VAL B 1 144 ? 10.812 -6.414 -3.424 1 97.19 144 VAL B N 1
ATOM 2870 C CA . VAL B 1 144 ? 10.586 -5.012 -3.76 1 97.19 144 VAL B CA 1
ATOM 2871 C C . VAL B 1 144 ? 11.836 -4.43 -4.414 1 97.19 144 VAL B C 1
ATOM 2873 O O . VAL B 1 144 ? 11.75 -3.777 -5.461 1 97.19 144 VAL B O 1
ATOM 2876 N N . GLN B 1 145 ? 12.977 -4.73 -3.812 1 96.75 145 GLN B N 1
ATOM 2877 C CA . GLN B 1 145 ? 14.234 -4.238 -4.367 1 96.75 145 GLN B CA 1
ATOM 2878 C C . GLN B 1 145 ? 14.445 -4.762 -5.785 1 96.75 145 GLN B C 1
ATOM 2880 O O . GLN B 1 145 ? 14.883 -4.02 -6.668 1 96.75 145 GLN B O 1
ATOM 2885 N N . ALA B 1 146 ? 14.125 -5.969 -6.004 1 96.31 146 ALA B N 1
ATOM 2886 C CA . ALA B 1 146 ? 14.273 -6.562 -7.328 1 96.31 146 ALA B CA 1
ATOM 2887 C C . ALA B 1 146 ? 13.359 -5.883 -8.344 1 96.31 146 ALA B C 1
ATOM 2889 O O . ALA B 1 146 ? 13.766 -5.605 -9.469 1 96.31 146 ALA B O 1
ATOM 2890 N N . SER B 1 147 ? 12.133 -5.633 -7.949 1 96.06 147 SER B N 1
ATOM 2891 C CA . SER B 1 147 ? 11.188 -4.938 -8.82 1 96.06 147 SER B CA 1
ATOM 2892 C C . SER B 1 147 ? 11.703 -3.557 -9.203 1 96.06 147 SER B C 1
ATOM 2894 O O . SER B 1 147 ? 11.594 -3.145 -10.359 1 96.06 147 SER B O 1
ATOM 2896 N N . LEU B 1 148 ? 12.25 -2.852 -8.25 1 97.06 148 LEU B N 1
ATOM 2897 C CA . LEU B 1 148 ? 12.812 -1.527 -8.492 1 97.06 148 LEU B CA 1
ATOM 2898 C C . LEU B 1 148 ? 14.008 -1.604 -9.438 1 97.06 148 LEU B C 1
ATOM 2900 O O . LEU B 1 148 ? 14.141 -0.77 -10.336 1 97.06 148 LEU B O 1
ATOM 2904 N N . GLN B 1 149 ? 14.812 -2.607 -9.203 1 96 149 GLN B N 1
ATOM 2905 C CA . GLN B 1 149 ? 15.992 -2.787 -10.055 1 96 149 GLN B CA 1
ATOM 2906 C C . GLN B 1 149 ? 15.594 -3.014 -11.508 1 96 149 GLN B C 1
ATOM 2908 O O . GLN B 1 149 ? 16.25 -2.514 -12.422 1 96 149 GLN B O 1
ATOM 2913 N N . GLN B 1 150 ? 14.547 -3.744 -11.703 1 94.5 150 GLN B N 1
ATOM 2914 C CA . GLN B 1 150 ? 14.055 -3.99 -13.055 1 94.5 150 GLN B CA 1
ATOM 2915 C C . GLN B 1 150 ? 13.641 -2.688 -13.734 1 94.5 150 GLN B C 1
ATOM 2917 O O . GLN B 1 150 ? 13.656 -2.592 -14.961 1 94.5 150 GLN B O 1
ATOM 2922 N N . LEU B 1 151 ? 13.305 -1.696 -12.969 1 93.56 151 LEU B N 1
ATOM 2923 C CA . LEU B 1 151 ? 12.883 -0.398 -13.484 1 93.56 151 LEU B CA 1
ATOM 2924 C C . LEU B 1 151 ? 14.062 0.569 -13.547 1 93.56 151 LEU B C 1
ATOM 2926 O O . LEU B 1 151 ? 13.883 1.75 -13.859 1 93.56 151 LEU B O 1
ATOM 2930 N N . GLY B 1 152 ? 15.242 0.122 -13.195 1 95.44 152 GLY B N 1
ATOM 2931 C CA . GLY B 1 152 ? 16.438 0.944 -13.219 1 95.44 152 GLY B CA 1
ATOM 2932 C C . GLY B 1 152 ? 16.578 1.828 -11.992 1 95.44 152 GLY B C 1
ATOM 2933 O O . GLY B 1 152 ? 17.344 2.791 -12 1 95.44 152 GLY B O 1
ATOM 2934 N N . ILE B 1 153 ? 15.836 1.534 -10.984 1 96.75 153 ILE B N 1
ATOM 2935 C CA . ILE B 1 153 ? 15.867 2.357 -9.781 1 96.75 153 ILE B CA 1
ATOM 2936 C C . ILE B 1 153 ? 16.703 1.672 -8.703 1 96.75 153 ILE B C 1
ATOM 2938 O O . ILE B 1 153 ? 16.422 0.538 -8.312 1 96.75 153 ILE B O 1
ATOM 2942 N N . ALA B 1 154 ? 17.703 2.365 -8.234 1 96.94 154 ALA B N 1
ATOM 2943 C CA . ALA B 1 154 ? 18.547 1.851 -7.156 1 96.94 154 ALA B CA 1
ATOM 2944 C C . ALA B 1 154 ? 17.906 2.117 -5.793 1 96.94 154 ALA B C 1
ATOM 2946 O O . ALA B 1 154 ? 17.266 3.148 -5.594 1 96.94 154 ALA B O 1
ATOM 2947 N N . SER B 1 155 ? 18.109 1.116 -4.902 1 97.19 155 SER B N 1
ATOM 2948 C CA . SER B 1 155 ? 17.594 1.264 -3.551 1 97.19 155 SER B CA 1
ATOM 2949 C C . SER B 1 155 ? 18.5 0.603 -2.525 1 97.19 155 SER B C 1
ATOM 2951 O O . SER B 1 155 ? 19.266 -0.308 -2.861 1 97.19 155 SER B O 1
ATOM 2953 N N . SER B 1 156 ? 18.469 1.144 -1.272 1 96.31 156 SER B N 1
ATOM 2954 C CA . SER B 1 156 ? 19.203 0.567 -0.157 1 96.31 156 SER B CA 1
ATOM 2955 C C . SER B 1 156 ? 18.422 0.687 1.148 1 96.31 156 SER B C 1
ATOM 2957 O O . SER B 1 156 ? 17.625 1.607 1.316 1 96.31 156 SER B O 1
ATOM 2959 N N . LEU B 1 157 ? 18.656 -0.279 2.012 1 95.88 157 LEU B N 1
ATOM 2960 C CA . LEU B 1 157 ? 18.031 -0.217 3.324 1 95.88 157 LEU B CA 1
ATOM 2961 C C . LEU B 1 157 ? 18.578 0.953 4.137 1 95.88 157 LEU B C 1
ATOM 2963 O O . LEU B 1 157 ? 19.797 1.173 4.176 1 95.88 157 LEU B O 1
ATOM 2967 N N . ARG B 1 158 ? 17.734 1.694 4.793 1 94.75 158 ARG B N 1
ATOM 2968 C CA . ARG B 1 158 ? 18.141 2.781 5.676 1 94.75 158 ARG B CA 1
ATOM 2969 C C . ARG B 1 158 ? 18.719 2.24 6.977 1 94.75 158 ARG B C 1
ATOM 2971 O O . ARG B 1 158 ? 18.125 1.374 7.617 1 94.75 158 ARG B O 1
ATOM 2978 N N . GLN B 1 159 ? 19.812 2.754 7.367 1 91.44 159 GLN B N 1
ATOM 2979 C CA . GLN B 1 159 ? 20.438 2.379 8.633 1 91.44 159 GLN B CA 1
ATOM 2980 C C . GLN B 1 159 ? 19.75 3.086 9.805 1 91.44 159 GLN B C 1
ATOM 2982 O O . GLN B 1 159 ? 19.25 4.203 9.656 1 91.44 159 GLN B O 1
ATOM 2987 N N . ASN B 1 160 ? 19.828 2.326 10.906 1 87.56 160 ASN B N 1
ATOM 2988 C CA . ASN B 1 160 ? 19.344 3 12.109 1 87.56 160 ASN B CA 1
ATOM 2989 C C . ASN B 1 160 ? 20.344 4.043 12.602 1 87.56 160 ASN B C 1
ATOM 2991 O O . ASN B 1 160 ? 21.422 4.18 12.047 1 87.56 160 ASN B O 1
ATOM 2995 N N . ALA B 1 161 ? 19.906 4.777 13.609 1 80.31 161 ALA B N 1
ATOM 2996 C CA . ALA B 1 161 ? 20.719 5.875 14.109 1 80.31 161 ALA B CA 1
ATOM 2997 C C . ALA B 1 161 ? 22.062 5.371 14.609 1 80.31 161 ALA B C 1
ATOM 2999 O O . ALA B 1 161 ? 23.094 6.035 14.43 1 80.31 161 ALA B O 1
ATOM 3000 N N . ALA B 1 162 ? 22.109 4.16 15.211 1 85.06 162 ALA B N 1
ATOM 3001 C CA . ALA B 1 162 ? 23.328 3.59 15.766 1 85.06 162 ALA B CA 1
ATOM 3002 C C . ALA B 1 162 ? 24.203 2.982 14.672 1 85.06 162 ALA B C 1
ATOM 3004 O O . ALA B 1 162 ? 25.359 2.629 14.922 1 85.06 162 ALA B O 1
ATOM 3005 N N . LYS B 1 163 ? 23.688 2.791 13.633 1 86.75 163 LYS B N 1
ATOM 3006 C CA . LYS B 1 163 ? 24.375 2.26 12.461 1 86.75 163 LYS B CA 1
ATOM 3007 C C . LYS B 1 163 ? 24.766 0.798 12.664 1 86.75 163 LYS B C 1
ATOM 3009 O O . LYS B 1 163 ? 25.812 0.359 12.203 1 86.75 163 LYS B O 1
ATOM 3014 N N . ASP B 1 164 ? 24.141 0.17 13.367 1 87.38 164 ASP B N 1
ATOM 3015 C CA . ASP B 1 164 ? 24.391 -1.246 13.609 1 87.38 164 ASP B CA 1
ATOM 3016 C C . ASP B 1 164 ? 23.172 -2.096 13.266 1 87.38 164 ASP B C 1
ATOM 3018 O O . ASP B 1 164 ? 23.062 -3.242 13.711 1 87.38 164 ASP B O 1
ATOM 3022 N N . GLY B 1 165 ? 22.25 -1.492 12.602 1 90.31 165 GLY B N 1
ATOM 3023 C CA . GLY B 1 165 ? 21.031 -2.141 12.164 1 90.31 165 GLY B CA 1
ATOM 3024 C C . GLY B 1 165 ? 20.234 -1.306 11.172 1 90.31 165 GLY B C 1
ATOM 3025 O O . GLY B 1 165 ? 20.766 -0.38 10.562 1 90.31 165 GLY B O 1
ATOM 3026 N N . TRP B 1 166 ? 19.016 -1.753 10.992 1 91.19 166 TRP B N 1
ATOM 3027 C CA . TRP B 1 166 ? 18.188 -1.087 9.992 1 91.19 166 TRP B CA 1
ATOM 3028 C C . TRP B 1 166 ? 17.047 -0.313 10.664 1 91.19 166 TRP B C 1
ATOM 3030 O O . TRP B 1 166 ? 16.609 -0.665 11.758 1 91.19 166 TRP B O 1
ATOM 3040 N N . ALA B 1 167 ? 16.688 0.771 9.984 1 90.75 167 ALA B N 1
ATOM 3041 C CA . ALA B 1 167 ? 15.555 1.556 10.461 1 90.75 167 ALA B CA 1
ATOM 3042 C C . ALA B 1 167 ? 14.258 0.751 10.391 1 90.75 167 ALA B C 1
ATOM 3044 O O . ALA B 1 167 ? 13.969 0.124 9.367 1 90.75 167 ALA B O 1
ATOM 3045 N N . ILE B 1 168 ? 13.531 0.76 11.461 1 90 168 ILE B N 1
ATOM 3046 C CA . ILE B 1 168 ? 12.219 0.13 11.547 1 90 168 ILE B CA 1
ATOM 3047 C C . ILE B 1 168 ? 11.172 1.166 11.961 1 90 168 ILE B C 1
ATOM 3049 O O . ILE B 1 168 ? 11.391 1.927 12.914 1 90 168 ILE B O 1
ATOM 3053 N N . THR B 1 169 ? 10.102 1.255 11.18 1 89.56 169 THR B N 1
ATOM 3054 C CA . THR B 1 169 ? 9.062 2.234 11.484 1 89.56 169 THR B CA 1
ATOM 3055 C C . THR B 1 169 ? 8.195 1.763 12.648 1 89.56 169 THR B C 1
ATOM 3057 O O . THR B 1 169 ? 8.328 0.627 13.109 1 89.56 169 THR B O 1
ATOM 3060 N N . SER B 1 170 ? 7.34 2.658 13.062 1 79.62 170 SER B N 1
ATOM 3061 C CA . SER B 1 170 ? 6.457 2.336 14.18 1 79.62 170 SER B CA 1
ATOM 3062 C C . SER B 1 170 ? 5.512 1.192 13.828 1 79.62 170 SER B C 1
ATOM 3064 O O . SER B 1 170 ? 4.992 0.516 14.719 1 79.62 170 SER B O 1
ATOM 3066 N N . HIS B 1 171 ? 5.316 0.925 12.562 1 82.94 171 HIS B N 1
ATOM 3067 C CA . HIS B 1 171 ? 4.41 -0.129 12.125 1 82.94 171 HIS B CA 1
ATOM 3068 C C . HIS B 1 171 ? 5.172 -1.402 11.773 1 82.94 171 HIS B C 1
ATOM 3070 O O . HIS B 1 171 ? 4.602 -2.332 11.195 1 82.94 171 HIS B O 1
ATOM 3076 N N . GLY B 1 172 ? 6.414 -1.362 12.039 1 87.69 172 GLY B N 1
ATOM 3077 C CA . GLY B 1 172 ? 7.199 -2.572 11.859 1 87.69 172 GLY B CA 1
ATOM 3078 C C . GLY B 1 172 ? 7.742 -2.732 10.453 1 87.69 172 GLY B C 1
ATOM 3079 O O . GLY B 1 172 ? 8.242 -3.799 10.094 1 87.69 172 GLY B O 1
ATOM 3080 N N . SER B 1 173 ? 7.645 -1.719 9.672 1 93.81 173 SER B N 1
ATOM 3081 C CA . SER B 1 173 ? 8.164 -1.782 8.312 1 93.81 173 SER B CA 1
ATOM 3082 C C . SER B 1 173 ? 9.656 -1.469 8.273 1 93.81 173 SER B C 1
ATOM 3084 O O . SER B 1 173 ? 10.164 -0.746 9.125 1 93.81 173 SER B O 1
ATOM 3086 N N . LEU B 1 174 ? 10.344 -2.078 7.297 1 94.19 174 LEU B N 1
ATOM 3087 C CA . LEU B 1 174 ? 11.672 -1.603 6.922 1 94.19 174 LEU B CA 1
ATOM 3088 C C . LEU B 1 174 ? 11.57 -0.365 6.035 1 94.19 174 LEU B C 1
ATOM 3090 O O . LEU B 1 174 ? 10.516 -0.08 5.473 1 94.19 174 LEU B O 1
ATOM 3094 N N . VAL B 1 175 ? 12.688 0.373 5.949 1 95.62 175 VAL B N 1
ATOM 3095 C CA . VAL B 1 175 ? 12.703 1.559 5.098 1 95.62 175 VAL B CA 1
ATOM 3096 C C . VAL B 1 175 ? 13.758 1.395 4.008 1 95.62 175 VAL B C 1
ATOM 3098 O O . VAL B 1 175 ? 14.938 1.181 4.301 1 95.62 175 VAL B O 1
ATOM 3101 N N . LEU B 1 176 ? 13.312 1.413 2.74 1 96.5 176 LEU B N 1
ATOM 3102 C CA . LEU B 1 176 ? 14.211 1.515 1.597 1 96.5 176 LEU B CA 1
ATOM 3103 C C . LEU B 1 176 ? 14.359 2.965 1.145 1 96.5 176 LEU B C 1
ATOM 3105 O O . LEU B 1 176 ? 13.383 3.721 1.155 1 96.5 176 LEU B O 1
ATOM 3109 N N . GLU B 1 177 ? 15.562 3.316 0.735 1 96.81 177 GLU B N 1
ATOM 3110 C CA . GLU B 1 177 ? 15.836 4.629 0.157 1 96.81 177 GLU B CA 1
ATOM 3111 C C . GLU B 1 177 ? 16.156 4.52 -1.333 1 96.81 177 GLU B C 1
ATOM 3113 O O . GLU B 1 177 ? 17.062 3.797 -1.728 1 96.81 177 GLU B O 1
ATOM 3118 N N . LEU B 1 178 ? 15.383 5.328 -2.076 1 97.12 178 LEU B N 1
ATOM 3119 C CA . LEU B 1 178 ? 15.531 5.273 -3.525 1 97.12 178 LEU B CA 1
ATOM 3120 C C . LEU B 1 178 ? 16.438 6.398 -4.023 1 97.12 178 LEU B C 1
ATOM 3122 O O . LEU B 1 178 ? 16.328 7.531 -3.551 1 97.12 178 LEU B O 1
ATOM 3126 N N . THR B 1 179 ? 17.266 6.043 -4.945 1 94.44 179 THR B N 1
ATOM 3127 C CA . THR B 1 179 ? 17.953 7.012 -5.785 1 94.44 179 THR B CA 1
ATOM 3128 C C . THR B 1 179 ? 17.5 6.891 -7.238 1 94.44 179 THR B C 1
ATOM 3130 O O . THR B 1 179 ? 17.656 5.84 -7.859 1 94.44 179 THR B O 1
ATOM 3133 N N . LEU B 1 180 ? 17 7.969 -7.727 1 93.5 180 LEU B N 1
ATOM 3134 C CA . LEU B 1 180 ? 16.391 7.926 -9.047 1 93.5 180 LEU B CA 1
ATOM 3135 C C . LEU B 1 180 ? 17.438 8.109 -10.141 1 93.5 180 LEU B C 1
ATOM 3137 O O . LEU B 1 180 ? 18.297 9 -10.039 1 93.5 180 LEU B O 1
ATOM 3141 N N . PRO B 1 181 ? 17.344 7.316 -11.164 1 90.5 181 PRO B N 1
ATOM 3142 C CA . PRO B 1 181 ? 18.297 7.43 -12.273 1 90.5 181 PRO B CA 1
ATOM 3143 C C . PRO B 1 181 ? 18 8.633 -13.172 1 90.5 181 PRO B C 1
ATOM 3145 O O . PRO B 1 181 ? 18.859 9.031 -13.969 1 90.5 181 PRO B O 1
ATOM 3148 N N . LYS B 1 182 ? 16.828 9.148 -13.117 1 91.62 182 LYS B N 1
ATOM 3149 C CA . LYS B 1 182 ? 16.359 10.281 -13.898 1 91.62 182 LYS B CA 1
ATOM 3150 C C . LYS B 1 182 ? 15.234 11.016 -13.164 1 91.62 182 LYS B C 1
ATOM 3152 O O . LYS B 1 182 ? 14.805 10.594 -12.086 1 91.62 182 LYS B O 1
ATOM 3157 N N . THR B 1 183 ? 14.867 12.102 -13.828 1 93.56 183 THR B N 1
ATOM 3158 C CA . THR B 1 183 ? 13.742 12.836 -13.266 1 93.56 183 THR B CA 1
ATOM 3159 C C . THR B 1 183 ? 12.422 12.164 -13.625 1 93.56 183 THR B C 1
ATOM 3161 O O . THR B 1 183 ? 12.219 11.742 -14.766 1 93.56 183 THR B O 1
ATOM 3164 N N . PHE B 1 184 ? 11.578 12.008 -12.586 1 94.19 184 PHE B N 1
ATOM 3165 C CA . PHE B 1 184 ? 10.203 11.547 -12.789 1 94.19 184 PHE B CA 1
ATOM 3166 C C . PHE B 1 184 ? 9.211 12.656 -12.477 1 94.19 184 PHE B C 1
ATOM 3168 O O . PHE B 1 184 ? 9.414 13.438 -11.547 1 94.19 184 PHE B O 1
ATOM 3175 N N . LYS B 1 185 ? 8.164 12.633 -13.328 1 96.44 185 LYS B N 1
ATOM 3176 C CA . LYS B 1 185 ? 7.012 13.375 -12.844 1 96.44 185 LYS B CA 1
ATOM 3177 C C . LYS B 1 185 ? 6.449 12.758 -11.562 1 96.44 185 LYS B C 1
ATOM 3179 O O . LYS B 1 185 ? 6.449 11.531 -11.414 1 96.44 185 LYS B O 1
ATOM 3184 N N . SER B 1 186 ? 5.926 13.594 -10.68 1 97.19 186 SER B N 1
ATOM 3185 C CA . SER B 1 186 ? 5.477 13.102 -9.383 1 97.19 186 SER B CA 1
ATOM 3186 C C . SER B 1 186 ? 4.328 12.109 -9.539 1 97.19 186 SER B C 1
ATOM 3188 O O . SER B 1 186 ? 4.238 11.133 -8.789 1 97.19 186 SER B O 1
ATOM 3190 N N . ASP B 1 187 ? 3.43 12.344 -10.453 1 96.5 187 ASP B N 1
ATOM 3191 C CA . ASP B 1 187 ? 2.297 11.445 -10.656 1 96.5 187 ASP B CA 1
ATOM 3192 C C . ASP B 1 187 ? 2.758 10.094 -11.203 1 96.5 187 ASP B C 1
ATOM 3194 O O . ASP B 1 187 ? 2.238 9.047 -10.805 1 96.5 187 ASP B O 1
ATOM 3198 N N . GLU B 1 188 ? 3.701 10.125 -12.102 1 96.12 188 GLU B N 1
ATOM 3199 C CA . GLU B 1 188 ? 4.277 8.891 -12.633 1 96.12 188 GLU B CA 1
ATOM 3200 C C . GLU B 1 188 ? 4.973 8.086 -11.531 1 96.12 188 GLU B C 1
ATOM 3202 O O . GLU B 1 188 ? 4.773 6.875 -11.422 1 96.12 188 GLU B O 1
ATOM 3207 N N . LEU B 1 189 ? 5.742 8.781 -10.766 1 97.12 189 LEU B N 1
ATOM 3208 C CA . LEU B 1 189 ? 6.461 8.141 -9.672 1 97.12 189 LEU B CA 1
ATOM 3209 C C . LEU B 1 189 ? 5.488 7.559 -8.648 1 97.12 189 LEU B C 1
ATOM 3211 O O . LEU B 1 189 ? 5.672 6.434 -8.18 1 97.12 189 LEU B O 1
ATOM 3215 N N . ASN B 1 190 ? 4.5 8.297 -8.336 1 97.75 190 ASN B N 1
ATOM 3216 C CA . ASN B 1 190 ? 3.461 7.848 -7.422 1 97.75 190 ASN B CA 1
ATOM 3217 C C . ASN B 1 190 ? 2.82 6.547 -7.898 1 97.75 190 ASN B C 1
ATOM 3219 O O . ASN B 1 190 ? 2.707 5.586 -7.133 1 97.75 190 ASN B O 1
ATOM 3223 N N . ARG B 1 191 ? 2.459 6.469 -9.117 1 96.5 191 ARG B N 1
ATOM 3224 C CA . ARG B 1 191 ? 1.805 5.297 -9.688 1 96.5 191 ARG B CA 1
ATOM 3225 C C . ARG B 1 191 ? 2.75 4.098 -9.719 1 96.5 191 ARG B C 1
ATOM 3227 O O . ARG B 1 191 ? 2.361 2.986 -9.352 1 96.5 191 ARG B O 1
ATOM 3234 N N . LEU B 1 192 ? 3.918 4.387 -10.156 1 96.44 192 LEU B N 1
ATOM 3235 C CA . LEU B 1 192 ? 4.926 3.336 -10.258 1 96.44 192 LEU B CA 1
ATOM 3236 C C . LEU B 1 192 ? 5.145 2.658 -8.906 1 96.44 192 LEU B C 1
ATOM 3238 O O . LEU B 1 192 ? 5.133 1.428 -8.82 1 96.44 192 LEU B O 1
ATOM 3242 N N . LEU B 1 193 ? 5.301 3.422 -7.871 1 97.94 193 LEU B N 1
ATOM 3243 C CA . LEU B 1 193 ? 5.594 2.889 -6.547 1 97.94 193 LEU B CA 1
ATOM 3244 C C . LEU B 1 193 ? 4.363 2.211 -5.953 1 97.94 193 LEU B C 1
ATOM 3246 O O . LEU B 1 193 ? 4.477 1.178 -5.289 1 97.94 193 LEU B O 1
ATOM 3250 N N . ASN B 1 194 ? 3.223 2.73 -6.223 1 97.25 194 ASN B N 1
ATOM 3251 C CA . ASN B 1 194 ? 1.976 2.154 -5.734 1 97.25 194 ASN B CA 1
ATOM 3252 C C . ASN B 1 194 ? 1.729 0.769 -6.324 1 97.25 194 ASN B C 1
ATOM 3254 O O . ASN B 1 194 ? 1.097 -0.078 -5.691 1 97.25 194 ASN B O 1
ATOM 3258 N N . ASP B 1 195 ? 2.256 0.509 -7.465 1 95.88 195 ASP B N 1
ATOM 3259 C CA . ASP B 1 195 ? 1.955 -0.718 -8.195 1 95.88 195 ASP B CA 1
ATOM 3260 C C . ASP B 1 195 ? 2.896 -1.848 -7.781 1 95.88 195 ASP B C 1
ATOM 3262 O O . ASP B 1 195 ? 2.779 -2.971 -8.273 1 95.88 195 ASP B O 1
ATOM 3266 N N . ILE B 1 196 ? 3.785 -1.589 -6.91 1 96.81 196 ILE B N 1
ATOM 3267 C CA . ILE B 1 196 ? 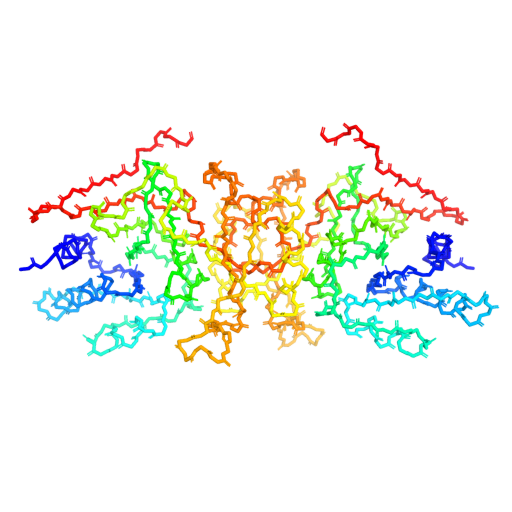4.711 -2.623 -6.461 1 96.81 196 ILE B CA 1
ATOM 3268 C C . ILE B 1 196 ? 4.215 -3.229 -5.152 1 96.81 196 ILE B C 1
ATOM 3270 O O . ILE B 1 196 ? 4.266 -2.578 -4.102 1 96.81 196 ILE B O 1
ATOM 3274 N N . PRO B 1 197 ? 3.748 -4.512 -5.199 1 95.81 197 PRO B N 1
ATOM 3275 C CA . PRO B 1 197 ? 3.311 -5.141 -3.951 1 95.81 197 PRO B CA 1
ATOM 3276 C C . PRO B 1 197 ? 4.426 -5.223 -2.91 1 95.81 197 PRO B C 1
ATOM 3278 O O . PRO B 1 197 ? 5.59 -5.441 -3.26 1 95.81 197 PRO B O 1
ATOM 3281 N N . GLY B 1 198 ? 4.059 -5.082 -1.646 1 96.31 198 GLY B N 1
ATOM 3282 C CA . GLY B 1 198 ? 5.023 -5.117 -0.558 1 96.31 198 GLY B CA 1
ATOM 3283 C C . GLY B 1 198 ? 5.398 -3.738 -0.048 1 96.31 198 GLY B C 1
ATOM 3284 O O . GLY B 1 198 ? 5.914 -3.602 1.062 1 96.31 198 GLY B O 1
ATOM 3285 N N . ILE B 1 199 ? 5.215 -2.764 -0.922 1 96.94 199 ILE B N 1
ATOM 3286 C CA . ILE B 1 199 ? 5.344 -1.392 -0.445 1 96.94 199 ILE B CA 1
ATOM 3287 C C . ILE B 1 199 ? 4.105 -1.013 0.37 1 96.94 199 ILE B C 1
ATOM 3289 O O . ILE B 1 199 ? 2.982 -1.074 -0.132 1 96.94 199 ILE B O 1
ATOM 3293 N N . VAL B 1 200 ? 4.363 -0.605 1.604 1 95.94 200 VAL B N 1
ATOM 3294 C CA . VAL B 1 200 ? 3.271 -0.176 2.469 1 95.94 200 VAL B CA 1
ATOM 3295 C C . VAL B 1 200 ? 2.904 1.273 2.16 1 95.94 200 VAL B C 1
ATOM 3297 O O . VAL B 1 200 ? 1.724 1.623 2.1 1 95.94 200 VAL B O 1
ATOM 3300 N N . GLU B 1 201 ? 3.834 2.033 2.061 1 96.94 201 GLU B N 1
ATOM 3301 C CA . GLU B 1 201 ? 3.684 3.441 1.71 1 96.94 201 GLU B CA 1
ATOM 3302 C C . GLU B 1 201 ? 5.012 4.043 1.262 1 96.94 201 GLU B C 1
ATOM 3304 O O . GLU B 1 201 ? 6.07 3.436 1.449 1 96.94 201 GLU B O 1
ATOM 3309 N N . HIS B 1 202 ? 4.93 5.238 0.611 1 97.38 202 HIS B N 1
ATOM 3310 C CA . HIS B 1 202 ? 6.145 5.902 0.151 1 97.38 202 HIS B CA 1
ATOM 3311 C C . HIS B 1 202 ? 6.074 7.406 0.387 1 97.38 202 HIS B C 1
ATOM 3313 O O . HIS B 1 202 ? 5.016 7.938 0.728 1 97.38 202 HIS B O 1
ATOM 3319 N N . GLY B 1 203 ? 7.234 8.086 0.185 1 97.44 203 GLY B N 1
ATOM 3320 C CA . GLY B 1 203 ? 7.375 9.469 0.597 1 97.44 203 GLY B CA 1
ATOM 3321 C C . GLY B 1 203 ? 6.859 10.453 -0.435 1 97.44 203 GLY B C 1
ATOM 3322 O O . GLY B 1 203 ? 6.906 11.672 -0.221 1 97.44 203 GLY B O 1
ATOM 3323 N N . VAL B 1 204 ? 6.332 9.977 -1.551 1 98.12 204 VAL B N 1
ATOM 3324 C CA . VAL B 1 204 ? 5.805 10.852 -2.598 1 98.12 204 VAL B CA 1
ATOM 3325 C C . VAL B 1 204 ? 4.363 11.234 -2.271 1 98.12 204 VAL B C 1
ATOM 3327 O O . VAL B 1 204 ? 3.471 10.383 -2.264 1 98.12 204 VAL B O 1
ATOM 3330 N N . PHE B 1 205 ? 4.18 12.461 -1.923 1 98.31 205 PHE B N 1
ATOM 3331 C CA . PHE B 1 205 ? 2.84 13.023 -1.762 1 98.31 205 PHE B CA 1
ATOM 3332 C C . PHE B 1 205 ? 2.438 13.82 -2.994 1 98.31 205 PHE B C 1
ATOM 3334 O O . PHE B 1 205 ? 2.789 15 -3.119 1 98.31 205 PHE B O 1
ATOM 3341 N N . ASP B 1 206 ? 1.694 13.156 -3.816 1 97.44 206 ASP B N 1
ATOM 3342 C CA . ASP B 1 206 ? 1.277 13.781 -5.066 1 97.44 206 ASP B CA 1
ATOM 3343 C C . ASP B 1 206 ? -0.178 14.242 -4.996 1 97.44 206 ASP B C 1
ATOM 3345 O O . ASP B 1 206 ? -1.057 13.469 -4.605 1 97.44 206 ASP B O 1
ATOM 3349 N N . GLU B 1 207 ? -0.416 15.516 -5.301 1 95.75 207 GLU B N 1
ATOM 3350 C CA . GLU B 1 207 ? -1.75 16.109 -5.367 1 95.75 207 GLU B CA 1
ATOM 3351 C C . GLU B 1 207 ? -2.465 16 -4.023 1 95.75 207 GLU B C 1
ATOM 3353 O O . GLU B 1 207 ? -3.66 15.703 -3.971 1 95.75 207 GLU B O 1
ATOM 3358 N N . LEU B 1 208 ? -1.72 16.234 -2.975 1 97.44 208 LEU B N 1
ATOM 3359 C CA . LEU B 1 208 ? -2.32 16.156 -1.646 1 97.44 208 LEU B CA 1
ATOM 3360 C C . LEU B 1 208 ? -2.312 17.531 -0.975 1 97.44 208 LEU B C 1
ATOM 3362 O O . LEU B 1 208 ? -3.268 17.891 -0.284 1 97.44 208 LEU B O 1
ATOM 3366 N N . ALA B 1 209 ? -1.298 18.312 -1.179 1 98.44 209 ALA B N 1
ATOM 3367 C CA . ALA B 1 209 ? -1.174 19.594 -0.513 1 98.44 209 ALA B CA 1
ATOM 3368 C C . ALA B 1 209 ? -2.127 20.625 -1.124 1 98.44 209 ALA B C 1
ATOM 3370 O O . ALA B 1 209 ? -2.215 20.75 -2.348 1 98.44 209 ALA B O 1
ATOM 3371 N N . ASP B 1 210 ? -2.791 21.359 -0.267 1 98.25 210 ASP B N 1
ATOM 3372 C CA . ASP B 1 210 ? -3.635 22.453 -0.719 1 98.25 210 ASP B CA 1
ATOM 3373 C C . ASP B 1 210 ? -2.869 23.781 -0.708 1 98.25 210 ASP B C 1
ATOM 3375 O O . ASP B 1 210 ? -3.205 24.703 -1.452 1 98.25 210 ASP B O 1
ATOM 3379 N N . ALA B 1 211 ? -1.86 23.844 0.142 1 98.5 211 ALA B N 1
ATOM 3380 C CA . ALA B 1 211 ? -1.033 25.047 0.23 1 98.5 211 ALA B CA 1
ATOM 3381 C C . ALA B 1 211 ? 0.355 24.703 0.77 1 98.5 211 ALA B C 1
ATOM 3383 O O . ALA B 1 211 ? 0.526 23.734 1.508 1 98.5 211 ALA B O 1
ATOM 3384 N N . VAL B 1 212 ? 1.247 25.594 0.367 1 98.69 212 VAL B N 1
ATOM 3385 C CA . VAL B 1 212 ? 2.598 25.578 0.919 1 98.69 212 VAL B CA 1
ATOM 3386 C C . VAL B 1 212 ? 2.951 26.984 1.433 1 98.69 212 VAL B C 1
ATOM 3388 O O . VAL B 1 212 ? 2.861 27.969 0.691 1 98.69 212 VAL B O 1
ATOM 3391 N N . PHE B 1 213 ? 3.27 27.016 2.705 1 98.69 213 PHE B N 1
ATOM 3392 C CA . PHE B 1 213 ? 3.791 28.25 3.295 1 98.69 213 PHE B CA 1
ATOM 3393 C C . PHE B 1 213 ? 5.312 28.234 3.303 1 98.69 213 PHE B C 1
ATOM 3395 O O . PHE B 1 213 ? 5.934 27.328 3.871 1 98.69 213 PHE B O 1
ATOM 3402 N N . VAL B 1 214 ? 5.855 29.297 2.707 1 98.31 214 VAL B N 1
ATOM 3403 C CA . VAL B 1 214 ? 7.309 29.359 2.568 1 98.31 214 VAL B CA 1
ATOM 3404 C C . VAL B 1 214 ? 7.852 30.547 3.363 1 98.31 214 VAL B C 1
ATOM 3406 O O . VAL B 1 214 ? 7.465 31.688 3.121 1 98.31 214 VAL B O 1
ATOM 3409 N N . ALA B 1 215 ? 8.688 30.234 4.258 1 97.56 215 ALA B N 1
ATOM 3410 C CA . ALA B 1 215 ? 9.406 31.297 4.965 1 97.56 215 ALA B CA 1
ATOM 3411 C C . ALA B 1 215 ? 10.719 31.625 4.27 1 97.56 215 ALA B C 1
ATOM 3413 O O . ALA B 1 215 ? 11.477 30.719 3.902 1 97.56 215 ALA B O 1
ATOM 3414 N N . ASP B 1 216 ? 10.938 32.906 4.105 1 94.31 216 ASP B N 1
ATOM 3415 C CA . ASP B 1 216 ? 12.172 33.406 3.508 1 94.31 216 ASP B CA 1
ATOM 3416 C C . ASP B 1 216 ? 12.516 34.812 4.051 1 94.31 216 ASP B C 1
ATOM 3418 O O . ASP B 1 216 ? 11.789 35.781 3.803 1 94.31 216 ASP B O 1
ATOM 3422 N N . ASN B 1 217 ? 13.594 34.906 4.707 1 92.75 217 ASN B N 1
ATOM 3423 C CA . ASN B 1 217 ? 14.094 36.188 5.203 1 92.75 217 ASN B CA 1
ATOM 3424 C C . ASN B 1 217 ? 13.039 36.906 6.039 1 92.75 217 ASN B C 1
ATOM 3426 O O . ASN B 1 217 ? 12.75 38.094 5.793 1 92.75 217 ASN B O 1
ATOM 3430 N N . GLY B 1 218 ? 12.445 36.219 6.859 1 92.31 218 GLY B N 1
ATOM 3431 C CA . GLY B 1 218 ? 11.523 36.844 7.812 1 92.31 218 GLY B CA 1
ATOM 3432 C C . GLY B 1 218 ? 10.141 37.062 7.234 1 92.31 218 GLY B C 1
ATOM 3433 O O . GLY B 1 218 ? 9.289 37.688 7.887 1 92.31 218 GLY B O 1
ATOM 3434 N N . GLN B 1 219 ? 9.984 36.656 6.055 1 95.75 219 GLN B N 1
ATOM 3435 C CA . GLN B 1 219 ? 8.688 36.781 5.41 1 95.75 219 GLN B CA 1
ATOM 3436 C C . GLN B 1 219 ? 8.094 35.406 5.066 1 95.75 219 GLN B C 1
ATOM 3438 O O . GLN B 1 219 ? 8.836 34.469 4.812 1 95.75 219 GLN B O 1
ATOM 3443 N N . VAL B 1 220 ? 6.723 35.344 5.141 1 97.69 220 VAL B N 1
ATOM 3444 C CA . VAL B 1 220 ? 6.043 34.125 4.785 1 97.69 220 VAL B CA 1
ATOM 3445 C C . VAL B 1 220 ? 5.203 34.312 3.527 1 97.69 220 VAL B C 1
ATOM 3447 O O . VAL B 1 220 ? 4.414 35.281 3.451 1 97.69 220 VAL B O 1
ATOM 3450 N N . GLU B 1 221 ? 5.461 33.562 2.527 1 97.56 221 GLU B N 1
ATOM 3451 C CA . GLU B 1 221 ? 4.613 33.5 1.338 1 97.56 221 GLU B CA 1
ATOM 3452 C C . GLU B 1 221 ? 3.695 32.281 1.375 1 97.56 221 GLU B C 1
ATOM 3454 O O . GLU B 1 221 ? 4.152 31.141 1.596 1 97.56 221 GLU B O 1
ATOM 3459 N N . GLU B 1 222 ? 2.396 32.531 1.254 1 97.88 222 GLU B N 1
ATOM 3460 C CA . GLU B 1 222 ? 1.435 31.438 1.125 1 97.88 222 GLU B CA 1
ATOM 3461 C C . GLU B 1 222 ? 1.186 31.094 -0.341 1 97.88 222 GLU B C 1
ATOM 3463 O O . GLU B 1 222 ? 0.73 31.938 -1.114 1 97.88 222 GLU B O 1
ATOM 3468 N N . ILE B 1 223 ? 1.475 29.906 -0.743 1 97.38 223 ILE B N 1
ATOM 3469 C CA . ILE B 1 223 ? 1.216 29.422 -2.092 1 97.38 223 ILE B CA 1
ATOM 3470 C C . ILE B 1 223 ? 0.051 28.422 -2.068 1 97.38 223 ILE B C 1
ATOM 3472 O O . ILE B 1 223 ? 0.177 27.328 -1.533 1 97.38 223 ILE B O 1
ATOM 3476 N N . TRP B 1 224 ? -1.113 28.766 -2.643 1 97.12 224 TRP B N 1
ATOM 3477 C CA . TRP B 1 224 ? -2.307 27.938 -2.641 1 97.12 224 TRP B CA 1
ATOM 3478 C C . TRP B 1 224 ? -2.5 27.25 -3.992 1 97.12 224 TRP B C 1
ATOM 3480 O O . TRP B 1 224 ? -2.236 27.859 -5.039 1 97.12 224 TRP B O 1
ATOM 3490 N N . LYS B 1 225 ? -2.957 25.969 -3.811 1 93.5 225 LYS B N 1
ATOM 3491 C CA . LYS B 1 225 ? -3.291 25.234 -5.031 1 93.5 225 LYS B CA 1
ATOM 3492 C C . LYS B 1 225 ? -4.406 25.938 -5.801 1 93.5 225 LYS B C 1
ATOM 3494 O O . LYS B 1 225 ? -5.387 26.391 -5.211 1 93.5 225 LYS B O 1
ATOM 3499 N N . ARG B 1 226 ? -4.184 26.203 -7.156 1 80.69 226 ARG B N 1
ATOM 3500 C CA . ARG B 1 226 ? -5.184 26.828 -8.008 1 80.69 226 ARG B CA 1
ATOM 3501 C C . ARG B 1 226 ? -6.246 25.828 -8.445 1 80.69 226 ARG B C 1
ATOM 3503 O O . ARG B 1 226 ? -5.938 24.656 -8.688 1 80.69 226 ARG B O 1
ATOM 3510 N N . PRO B 1 227 ? -7.578 25.953 -8.125 1 67.94 227 PRO B N 1
ATOM 3511 C CA . PRO B 1 227 ? -8.656 25.016 -8.453 1 67.94 227 PRO B CA 1
ATOM 3512 C C . PRO B 1 227 ? -8.469 24.344 -9.812 1 67.94 227 PRO B C 1
ATOM 3514 O O . PRO B 1 227 ? -8.867 23.188 -9.992 1 67.94 227 PRO B O 1
ATOM 3517 N N . GLY B 1 228 ? -8.008 24.953 -10.891 1 53.09 228 GLY B N 1
ATOM 3518 C CA . GLY B 1 228 ? -8.094 24.516 -12.273 1 53.09 228 GLY B CA 1
ATOM 3519 C C . GLY B 1 228 ? -7.066 23.453 -12.633 1 53.09 228 GLY B C 1
ATOM 3520 O O . GLY B 1 228 ? -7.043 22.969 -13.766 1 53.09 228 GLY B O 1
ATOM 3521 N N . ASN B 1 229 ? -6.051 23.266 -12.109 1 41.91 229 ASN B N 1
ATOM 3522 C CA . ASN B 1 229 ? -5.043 22.375 -12.672 1 41.91 229 ASN B CA 1
ATOM 3523 C C . ASN B 1 229 ? -5.383 20.906 -12.398 1 41.91 229 ASN B C 1
ATOM 3525 O O . ASN B 1 229 ? -4.785 20.281 -11.523 1 41.91 229 ASN B O 1
ATOM 3529 N N . ILE B 1 230 ? -6.566 20.562 -12.125 1 33.16 230 ILE B N 1
ATOM 3530 C CA . ILE B 1 230 ? -6.926 19.156 -12.234 1 33.16 230 ILE B CA 1
ATOM 3531 C C . ILE B 1 230 ? -6.965 18.75 -13.703 1 33.16 230 ILE B C 1
ATOM 3533 O O . ILE B 1 230 ? -7.496 19.484 -14.547 1 33.16 230 ILE B O 1
#

Foldseek 3Di:
DDLLLLLLLVVLVVAAAPFEEEAEDDDSSLSNLLNNLCCCVPVVRHYEYEYLDPRRVVSNVVSPHHYDYPVPDQAGAEYEYEFQAAEPQGKGFHDPRFRQPSNLVRLQRYPAYEYEDAPVRYDHAPLPPFWKKWFFAVVCVVVLQVLCVVVVKHKDWDADPVRPGGDAGPVGTTMITIHDPDGDDLVVVLVSSVPRPGTPGIRIDDPRHQWYWYGDPSDIDIGGNDPPPD/DDLLLLLLLVVLVVAAAPFEEEAEDDDSSLSNLLNNLCCCVPVVRHYEYEYLDPRVVVSNVVSPHHYDYPVPDQAGAEYEYEFQAAEPQGKGFHDPRFRQPSNLVRLQRYPAYEYEDAPVRYDHAPLPPFWKKWFFAVVCVVVLQVLCVVVVKHKDWDADPVRPGGDAGPVGTTMITIHDPDGDDLVVVLVSSVPRPGTPGIRIDDPRHQWYWYGDPSDIDIGGNDVPPD

Nearest PDB structures (foldseek):
  3ixq-assembly1_D  TM=9.596E-01  e=1.978E-29  Methanocaldococcus jannaschii
  1lk7-assembly1_D  TM=9.605E-01  e=4.599E-28  Pyrococcus horikoshii
  3l7o-assembly1_B  TM=9.465E-01  e=1.787E-27  Streptococcus mutans UA159
  3l7o-assembly1_A  TM=9.509E-01  e=4.508E-27  Streptococcus mutans UA159
  1m0s-assembly1_B  TM=9.273E-01  e=3.991E-24  Haemophilus influenzae

Solvent-accessible surface area (backbone atoms only — not comparable to full-atom values): 23850 Å² total; per-residue (Å²): 136,53,52,48,47,52,31,18,52,58,55,50,69,73,64,54,74,70,34,35,35,35,36,24,53,57,74,42,19,47,38,27,49,50,46,45,29,48,37,32,72,74,67,65,46,45,56,40,30,33,54,29,36,72,68,29,40,52,53,33,51,75,57,66,45,52,74,46,60,64,61,76,34,60,64,32,51,32,21,41,26,48,54,65,30,33,27,88,84,46,31,33,31,41,48,92,84,51,41,43,56,46,42,46,36,45,37,70,43,19,74,35,18,38,33,41,39,45,62,88,26,59,42,88,45,77,60,73,88,48,67,44,35,30,35,21,39,64,58,35,44,47,40,41,48,40,56,35,45,75,72,58,33,47,72,43,75,39,60,26,96,84,63,82,49,64,33,64,32,94,85,62,23,31,35,37,32,32,48,72,81,62,92,58,57,59,64,60,48,44,50,58,55,54,70,38,56,41,44,55,37,53,19,65,40,58,86,46,53,42,28,39,31,34,13,53,93,89,38,73,48,79,46,66,64,66,87,74,82,113,135,54,52,49,47,52,32,20,51,59,55,48,68,74,65,55,73,71,34,36,34,36,37,24,54,58,75,44,20,47,38,28,49,52,47,47,28,48,37,31,72,76,68,65,47,45,56,41,30,33,55,29,35,71,69,28,40,52,52,35,51,76,57,67,46,52,74,48,60,64,60,76,33,60,63,31,51,33,21,41,26,48,54,67,30,33,29,88,83,45,32,32,32,40,45,93,83,50,43,43,54,46,41,45,36,44,36,69,42,20,75,33,19,40,32,41,37,45,62,88,27,58,41,88,44,77,59,72,89,47,65,43,33,30,35,21,41,64,57,34,44,47,39,41,49,39,55,34,46,75,72,59,31,48,71,44,76,36,60,27,95,85,62,82,50,63,33,63,32,94,85,63,23,31,36,36,33,32,49,73,80,62,90,55,57,59,65,57,49,45,50,58,56,53,70,39,57,42,44,55,36,55,19,65,39,58,85,47,53,41,29,39,32,34,14,54,93,90,36,71,47,80,46,65,63,66,88,73,82,113

Sequence (460 aa):
MNDKQLVAIQAAQHVQDGMVVGLGTGSTANYFIEELARRHRDEGLHITAAASSVASTIQAQTHGLPLVALEHLGRLDLYVDGADEVTTNLALLKGRGYDLVREKLLARASERFIVLVDKSKLVGHLGEKFPIPLEVIPFAWQLVQASLQQLGIASSLRQNAAKDGWAITSHGSLVLELTLPKTFKSDELNRLLNDIPGIVEHGVFDELADAVFVADNGQVEEIWKRPGNIMNDKQLVAIQAAQHVQDGMVVGLGTGSTANYFIEELARRHRDEGLHITAAASSVASTIQAQTHGLPLVALEHLGRLDLYVDGADEVTTNLALLKGRGYDLVREKLLARASERFIVLVDKSKLVGHLGEKFPIPLEVIPFAWQLVQASLQQLGIASSLRQNAAKDGWAITSHGSLVLELTLPKTFKSDELNRLLNDIPGIVEHGVFDELADAVFVADNGQVEEIWKRPGNI

Organism: Methylobacillus flagellatus (strain ATCC 51484 / DSM 6875 / VKM B-1610 / KT) (NCBI:txid265072)

InterPro domains:
  IPR004788 Ribose 5-phosphate isomerase, type A [PF06026] (50-217)
  IPR004788 Ribose 5-phosphate isomerase, type A [PTHR11934] (3-220)
  IPR004788 Ribose 5-phosphate isomerase, type A [TIGR00021] (4-218)
  IPR004788 Ribose 5-phosphate isomerase, type A [cd01398] (4-216)
  IPR020672 Ribose-5-phosphate isomerase, type A, subgroup [MF_00170] (1-223)
  IPR037171 NagB/RpiA transferase-like [SSF100950] (2-144)

Radius of gyration: 24.09 Å; Cα contacts (8 Å, |Δi|>4): 1081; chains: 2; bounding box: 46×77×55 Å

pLDDT: mean 94.25, std 7.78, range [33.16, 98.75]

Secondary structure (DSSP, 8-state):
--HHHHHHHHHHTT--TT-EEEE--SHHHHHHHHHHHHHHHHH----EEEESSHHHHHHHHHTT--B--GGG-S-EEEEEEE-SEE-TT--EE--TTS-HHHHHHHHHHEEEEEEEEEGGGB-SSTTSSSPEEEEE-GGGHHHHHHHHHHTT-EEEEPBPTTSSSB-B-TTS-EEEEEE-SS---HHHHHHHHHTSTTEEEESEE-S--SEEEEEETTEEEEEEPPTT--/--HHHHHHHHHHTT--TT-EEEE--SHHHHHHHHHHHHHHHHH----EEEESSHHHHHHHHHTT--B--GGG-S-EEEEEEE-SEE-TT--EE--SSS-HHHHHHHHHHEEEEEEEEEGGGB-SSTTSSSPEEEEE-GGGHHHHHHHHHHTT-EEEEPBPTTSSSB-B-TTS-EEEEEE-SS---HHHHHHHHHTSTTEEEESEE-S--SEEEEEETTEEEEEEPPTT--